Protein AF-W9TDQ8-F1 (afdb_monomer_lite)

Radius of gyration: 29.58 Å; chains: 1; bounding box: 100×91×53 Å

pLDDT: mean 76.94, std 26.66, range [22.34, 98.94]

Structure (mmCIF, N/CA/C/O backbone):
data_AF-W9TDQ8-F1
#
_entry.id   AF-W9TDQ8-F1
#
loop_
_atom_site.group_PDB
_atom_site.id
_atom_site.type_symbol
_atom_site.label_atom_id
_atom_site.label_alt_id
_atom_site.label_comp_id
_atom_site.label_asym_id
_atom_site.label_entity_id
_atom_site.label_seq_id
_atom_site.pdbx_PDB_ins_code
_atom_site.Cartn_x
_atom_site.Cartn_y
_atom_site.Cartn_z
_atom_site.occupancy
_atom_site.B_iso_or_equiv
_atom_site.auth_seq_id
_atom_site.auth_comp_id
_atom_site.auth_asym_id
_atom_site.auth_atom_id
_atom_site.pdbx_PDB_model_num
ATOM 1 N N . MET A 1 1 ? 25.541 46.895 -25.128 1.00 49.06 1 MET A N 1
ATOM 2 C CA . MET A 1 1 ? 25.215 45.976 -26.252 1.00 49.06 1 MET A CA 1
ATOM 3 C C . MET A 1 1 ? 25.551 44.503 -25.982 1.00 49.06 1 MET A C 1
ATOM 5 O O . MET A 1 1 ? 24.965 43.656 -26.649 1.00 49.06 1 MET A O 1
ATOM 9 N N . HIS A 1 2 ? 26.456 44.158 -25.053 1.00 48.97 2 HIS A N 1
ATOM 10 C CA . HIS A 1 2 ? 26.730 42.754 -24.699 1.00 48.97 2 HIS A CA 1
ATOM 11 C C . HIS A 1 2 ? 25.674 42.136 -23.761 1.00 48.97 2 HIS A C 1
ATOM 13 O O . HIS A 1 2 ? 25.281 40.995 -23.989 1.00 48.97 2 HIS A O 1
ATOM 19 N N . ASP A 1 3 ? 25.098 42.905 -22.831 1.00 52.75 3 ASP A N 1
ATOM 20 C CA . ASP A 1 3 ? 24.101 42.377 -21.879 1.00 52.75 3 ASP A CA 1
ATOM 21 C C . ASP A 1 3 ? 22.762 42.001 -22.525 1.00 52.75 3 ASP A C 1
ATOM 23 O O . ASP A 1 3 ? 22.173 40.970 -22.209 1.00 52.75 3 ASP A O 1
ATOM 27 N N . SER A 1 4 ? 22.304 42.772 -23.514 1.00 48.84 4 SER A N 1
ATOM 28 C CA . SER A 1 4 ? 21.054 42.482 -24.231 1.00 48.84 4 SER A CA 1
ATOM 29 C C . SER A 1 4 ? 21.146 41.201 -25.069 1.00 48.84 4 SER A C 1
ATOM 31 O O . SER A 1 4 ? 20.155 40.493 -25.213 1.00 48.84 4 SER A O 1
ATOM 33 N N . ARG A 1 5 ? 22.338 40.871 -25.591 1.00 51.88 5 ARG A N 1
ATOM 34 C CA . ARG A 1 5 ? 22.578 39.631 -26.347 1.00 51.88 5 ARG A CA 1
ATOM 35 C C . ARG A 1 5 ? 22.613 38.409 -25.429 1.00 51.88 5 ARG A C 1
ATOM 37 O O . ARG A 1 5 ? 22.087 37.370 -25.809 1.00 51.88 5 ARG A O 1
ATOM 44 N N . LEU A 1 6 ? 23.162 38.544 -24.220 1.00 47.50 6 LEU A N 1
ATOM 45 C CA . LEU A 1 6 ? 23.184 37.470 -23.226 1.00 47.50 6 LEU A CA 1
ATOM 46 C C . LEU A 1 6 ? 21.774 37.147 -22.703 1.00 47.50 6 LEU A C 1
ATOM 48 O O . LEU A 1 6 ? 21.410 35.979 -22.620 1.00 47.50 6 LEU A O 1
ATOM 52 N N . VAL A 1 7 ? 20.949 38.164 -22.434 1.00 54.81 7 VAL A N 1
ATOM 53 C CA . VAL A 1 7 ? 19.549 37.978 -22.003 1.00 54.81 7 VAL A CA 1
ATOM 54 C C . VAL A 1 7 ? 18.698 37.327 -23.100 1.00 54.81 7 VAL A C 1
ATOM 56 O O . VAL A 1 7 ? 17.913 36.428 -22.809 1.00 54.81 7 VAL A O 1
ATOM 59 N N . LEU A 1 8 ? 18.889 37.713 -24.367 1.00 53.25 8 LEU A N 1
ATOM 60 C CA . LEU A 1 8 ? 18.219 37.079 -25.510 1.00 53.25 8 LEU A CA 1
ATOM 61 C C . LEU A 1 8 ? 18.666 35.626 -25.727 1.00 53.25 8 LEU A C 1
ATOM 63 O O . LEU A 1 8 ? 17.829 34.781 -26.029 1.00 53.25 8 LEU A O 1
ATOM 67 N N . LEU A 1 9 ? 19.950 35.312 -25.526 1.00 53.03 9 LEU A N 1
ATOM 68 C CA . LEU A 1 9 ? 20.468 33.942 -25.630 1.00 53.03 9 LEU A CA 1
ATOM 69 C C . LEU A 1 9 ? 19.978 33.045 -24.485 1.00 53.03 9 LEU A C 1
ATOM 71 O O . LEU A 1 9 ? 19.608 31.901 -24.732 1.00 53.03 9 LEU A O 1
ATOM 75 N N . ILE A 1 10 ? 19.901 33.563 -23.254 1.00 54.31 10 ILE A N 1
ATOM 76 C CA . ILE A 1 10 ? 19.324 32.838 -22.110 1.00 54.31 10 ILE A CA 1
ATOM 77 C C . ILE A 1 10 ? 17.812 32.650 -22.303 1.00 54.31 10 ILE A C 1
ATOM 79 O O . ILE A 1 10 ? 17.299 31.558 -22.071 1.00 54.31 10 ILE A O 1
ATOM 83 N N . GLY A 1 11 ? 17.098 33.672 -22.784 1.00 50.44 11 GLY A N 1
ATOM 84 C CA . GLY A 1 11 ? 15.669 33.586 -23.094 1.00 50.44 11 GLY A CA 1
ATOM 85 C C . GLY A 1 11 ? 15.360 32.580 -24.207 1.00 50.44 11 GLY A C 1
ATOM 86 O O . GLY A 1 11 ? 14.445 31.773 -24.063 1.00 50.44 11 GLY A O 1
ATOM 87 N N . ALA A 1 12 ? 16.159 32.563 -25.277 1.00 54.53 12 ALA A N 1
ATOM 88 C CA . ALA A 1 12 ? 16.037 31.589 -26.361 1.00 54.53 12 ALA A CA 1
ATOM 89 C C . ALA A 1 12 ? 16.397 30.163 -25.908 1.00 54.53 12 ALA A C 1
ATOM 91 O O . ALA A 1 12 ? 15.708 29.219 -26.286 1.00 54.53 12 ALA A O 1
ATOM 92 N N . ALA A 1 13 ? 17.413 29.998 -25.052 1.00 51.69 13 ALA A N 1
ATOM 93 C CA . ALA A 1 13 ? 17.758 28.704 -24.463 1.00 51.69 13 ALA A CA 1
ATOM 94 C C . ALA A 1 13 ? 16.650 28.180 -23.530 1.00 51.69 13 ALA A C 1
ATOM 96 O O . ALA A 1 13 ? 16.313 27.002 -23.589 1.00 51.69 13 ALA A O 1
ATOM 97 N N . LEU A 1 14 ? 16.027 29.044 -22.721 1.00 51.97 14 LEU A N 1
ATOM 98 C CA . LEU A 1 14 ? 14.899 28.679 -21.854 1.00 51.97 14 LEU A CA 1
ATOM 99 C C . LEU A 1 14 ? 13.620 28.354 -22.648 1.00 51.97 14 LEU A C 1
ATOM 101 O O . LEU A 1 14 ? 12.902 27.425 -22.282 1.00 51.97 14 LEU A O 1
ATOM 105 N N . LEU A 1 15 ? 13.353 29.058 -23.754 1.00 50.31 15 LEU A N 1
ATOM 106 C CA . LEU A 1 15 ? 12.242 28.752 -24.669 1.00 50.31 15 LEU A CA 1
ATOM 107 C C . LEU A 1 15 ? 12.471 27.444 -25.444 1.00 50.31 15 LEU A C 1
ATOM 109 O O . LEU A 1 15 ? 11.539 26.656 -25.590 1.00 50.31 15 LEU A O 1
ATOM 113 N N . ALA A 1 16 ? 13.706 27.166 -25.874 1.00 48.25 16 ALA A N 1
ATOM 114 C CA . ALA A 1 16 ? 14.069 25.897 -26.508 1.00 48.25 16 ALA A CA 1
ATOM 115 C C . ALA A 1 16 ? 13.989 24.709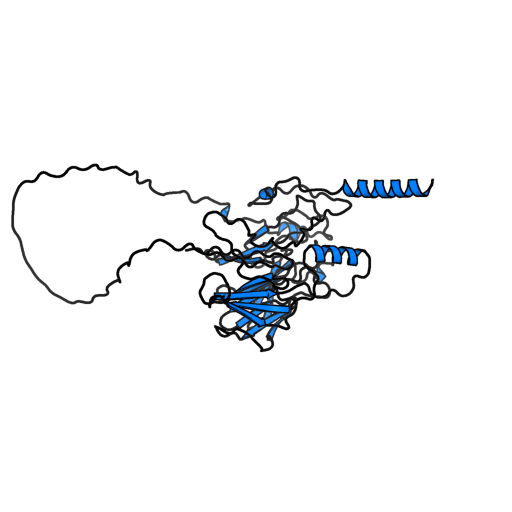 -25.530 1.00 48.25 16 ALA A C 1
ATOM 117 O O . ALA A 1 16 ? 13.603 23.613 -25.924 1.00 48.25 16 ALA A O 1
ATOM 118 N N . LEU A 1 17 ? 14.278 24.926 -24.241 1.00 49.31 17 LEU A N 1
ATOM 119 C CA . LEU A 1 17 ? 14.101 23.918 -23.188 1.00 49.31 17 LEU A CA 1
ATOM 120 C C . LEU A 1 17 ? 12.620 23.609 -22.901 1.00 49.31 17 LEU A C 1
ATOM 122 O O . LEU A 1 17 ? 12.302 22.479 -22.538 1.00 49.31 17 LEU A O 1
ATOM 126 N N . GLY A 1 18 ? 11.714 24.575 -23.092 1.00 48.81 18 GLY A N 1
ATOM 127 C CA . GLY A 1 18 ? 10.267 24.369 -22.956 1.00 48.81 18 GLY A CA 1
ATOM 128 C C . GLY A 1 18 ? 9.623 23.617 -24.130 1.00 48.81 18 GLY A C 1
ATOM 129 O O . GLY A 1 18 ? 8.608 22.957 -23.938 1.00 48.81 18 GLY A O 1
ATOM 130 N N . GLY A 1 19 ? 10.216 23.684 -25.328 1.00 46.12 19 GLY A N 1
ATOM 131 C CA . GLY A 1 19 ? 9.711 23.023 -26.542 1.00 46.12 19 GLY A CA 1
ATOM 132 C C . GLY A 1 19 ? 10.095 21.545 -26.699 1.00 46.12 19 GLY A C 1
ATOM 133 O O . GLY A 1 19 ? 9.640 20.904 -27.640 1.00 46.12 19 GLY A O 1
ATOM 134 N N . CYS A 1 20 ? 10.918 21.003 -25.797 1.00 54.66 20 CYS A N 1
ATOM 135 C CA . CYS A 1 20 ? 11.445 19.634 -25.872 1.00 54.66 20 CYS A CA 1
ATOM 136 C C . CYS A 1 20 ? 10.830 18.669 -24.841 1.00 54.66 20 CYS A C 1
ATOM 138 O O . CYS A 1 20 ? 11.356 17.571 -24.657 1.00 54.66 20 CYS A O 1
ATOM 140 N N . SER A 1 21 ? 9.756 19.053 -24.139 1.00 63.72 21 SER A N 1
ATOM 141 C CA . SER A 1 21 ? 9.062 18.127 -23.237 1.00 63.72 21 SER A CA 1
ATOM 142 C C . SER A 1 21 ? 8.156 17.195 -24.038 1.00 63.72 21 SER A C 1
ATOM 144 O O . SER A 1 21 ? 7.184 17.643 -24.645 1.00 63.72 21 SER A O 1
ATOM 146 N N . GLU A 1 22 ? 8.466 15.902 -24.019 1.00 76.25 22 GLU A N 1
ATOM 147 C CA . GLU A 1 22 ? 7.590 14.854 -24.543 1.00 76.25 22 GLU A CA 1
ATOM 148 C C . GLU A 1 22 ? 6.259 14.865 -23.783 1.00 76.25 22 GLU A C 1
ATOM 150 O O . GLU A 1 22 ? 6.251 15.034 -22.563 1.00 76.25 22 GLU A O 1
ATOM 155 N N . THR A 1 23 ? 5.147 14.676 -24.489 1.00 81.56 23 THR A N 1
ATOM 156 C CA . THR A 1 23 ? 3.809 14.521 -23.906 1.00 81.56 23 THR A CA 1
ATOM 157 C C . THR A 1 23 ? 3.182 13.218 -24.371 1.00 81.56 23 THR A C 1
ATOM 159 O O . THR A 1 23 ? 3.438 12.796 -25.496 1.00 81.56 23 THR A O 1
ATOM 162 N N . ALA A 1 24 ? 2.314 12.634 -23.542 1.00 84.94 24 ALA A N 1
ATOM 163 C CA . ALA A 1 24 ? 1.554 11.442 -23.905 1.00 84.94 24 ALA A CA 1
ATOM 164 C C . ALA A 1 24 ? 0.747 11.686 -25.188 1.00 84.94 24 ALA A C 1
ATOM 166 O O . ALA A 1 24 ? 0.069 12.710 -25.322 1.00 84.94 24 ALA A O 1
ATOM 167 N N . THR A 1 25 ? 0.852 10.755 -26.128 1.00 88.81 25 THR A N 1
ATOM 168 C CA . THR A 1 25 ? 0.165 10.787 -27.424 1.00 88.81 25 THR A CA 1
ATOM 169 C C . THR A 1 25 ? -0.993 9.800 -27.478 1.00 88.81 25 THR A C 1
ATOM 171 O O . THR A 1 25 ? -1.924 9.990 -28.265 1.00 88.81 25 THR A O 1
ATOM 174 N N . LEU A 1 26 ? -0.969 8.770 -26.628 1.00 88.25 26 LEU A N 1
ATOM 175 C CA . LEU A 1 26 ? -2.046 7.803 -26.515 1.00 88.25 26 LEU A CA 1
ATOM 176 C C . LEU A 1 26 ? -3.118 8.300 -25.533 1.00 88.25 26 LEU A C 1
ATOM 178 O O . LEU A 1 26 ? -2.804 8.910 -24.508 1.00 88.25 26 LEU A O 1
ATOM 182 N N . PRO A 1 27 ? -4.405 8.018 -25.802 1.00 90.00 27 PRO A N 1
ATOM 183 C CA . PRO A 1 27 ? -5.449 8.248 -24.815 1.00 90.00 27 PRO A CA 1
ATOM 184 C C . PRO A 1 27 ? -5.239 7.312 -23.617 1.00 90.00 27 PRO A C 1
ATOM 186 O O . PRO A 1 27 ? -4.797 6.172 -23.792 1.00 90.00 27 PRO A O 1
ATOM 189 N N . VAL A 1 28 ? -5.574 7.778 -22.409 1.00 85.19 28 VAL A N 1
ATOM 190 C CA . VAL A 1 28 ? -5.342 7.067 -21.134 1.00 85.19 28 VAL A CA 1
ATOM 191 C C . VAL A 1 28 ? -5.951 5.662 -21.146 1.00 85.19 28 VAL A C 1
ATOM 193 O O . VAL A 1 28 ? -5.376 4.719 -20.607 1.00 85.19 28 VAL A O 1
ATOM 196 N N . GLU A 1 29 ? -7.088 5.508 -21.818 1.00 89.12 29 GLU A N 1
ATOM 197 C CA . GLU A 1 29 ? -7.820 4.255 -21.969 1.00 89.12 29 GLU A CA 1
ATOM 198 C C . GLU A 1 29 ? -7.012 3.180 -22.705 1.00 89.12 29 GLU A C 1
ATOM 200 O O . GLU A 1 29 ? -7.264 1.990 -22.519 1.00 89.12 29 GLU A O 1
ATOM 205 N N . SER A 1 30 ? -6.011 3.578 -23.497 1.00 88.31 30 SER A N 1
ATOM 206 C CA . SER A 1 30 ? -5.083 2.648 -24.152 1.00 88.31 30 SER A CA 1
ATOM 207 C C . SER A 1 30 ? -4.247 1.879 -23.136 1.00 88.31 30 SER A C 1
ATOM 209 O O . SER A 1 30 ? -3.883 0.741 -23.393 1.00 88.31 30 SER A O 1
ATOM 211 N N . GLY A 1 31 ? -3.977 2.452 -21.960 1.00 86.06 31 GLY A N 1
ATOM 212 C CA . GLY A 1 31 ? -3.261 1.764 -20.884 1.00 86.06 31 GLY A CA 1
ATOM 213 C C . GLY A 1 31 ? -4.083 0.671 -20.190 1.00 86.06 31 GLY A C 1
ATOM 214 O O . GLY A 1 31 ? -3.568 0.011 -19.290 1.00 86.06 31 GLY A O 1
ATOM 215 N N . TYR A 1 32 ? -5.354 0.480 -20.560 1.00 87.25 32 TYR A N 1
ATOM 216 C CA . TYR A 1 32 ? -6.262 -0.456 -19.899 1.00 87.25 32 TYR A CA 1
ATOM 217 C C . TYR A 1 32 ? -6.413 -1.781 -20.651 1.00 87.25 32 TYR A C 1
ATOM 219 O O . TYR A 1 32 ? -6.217 -1.895 -21.859 1.00 87.25 32 TYR A O 1
ATOM 227 N N . GLY A 1 33 ? -6.863 -2.798 -19.915 1.00 86.62 33 GLY A N 1
ATOM 228 C CA . GLY A 1 33 ? -7.183 -4.113 -20.461 1.00 86.62 33 GLY A CA 1
ATOM 229 C C . GLY A 1 33 ? -6.050 -5.133 -20.315 1.00 86.62 33 GLY A C 1
ATOM 230 O O . GLY A 1 33 ? -5.032 -4.866 -19.682 1.00 86.62 33 GLY A O 1
ATOM 231 N N . PRO A 1 34 ? -6.247 -6.354 -20.841 1.00 82.50 34 PRO A N 1
ATOM 232 C CA . PRO A 1 34 ? -5.307 -7.458 -20.643 1.00 82.50 34 PRO A CA 1
ATOM 233 C C . PRO A 1 34 ? -4.001 -7.298 -21.434 1.00 82.50 34 PRO A C 1
ATOM 235 O O . PRO A 1 34 ? -2.980 -7.830 -21.012 1.00 82.50 34 PRO A O 1
ATOM 238 N N . ASN A 1 35 ? -4.038 -6.587 -22.565 1.00 85.81 35 ASN A N 1
ATOM 239 C CA . ASN A 1 35 ? -2.906 -6.404 -23.474 1.00 85.81 35 ASN A CA 1
ATOM 240 C C . ASN A 1 35 ? -2.867 -4.947 -23.973 1.00 85.81 35 ASN A C 1
ATOM 242 O O . ASN A 1 35 ? -3.215 -4.703 -25.131 1.00 85.81 35 ASN A O 1
ATOM 246 N N . PRO A 1 36 ? -2.526 -3.970 -23.114 1.00 90.31 36 PRO A N 1
ATOM 247 C CA . PRO A 1 36 ? -2.334 -2.601 -23.574 1.00 90.31 36 PRO A CA 1
ATOM 248 C C . PRO A 1 36 ? -1.138 -2.541 -24.546 1.00 90.31 36 PRO A C 1
ATOM 250 O O . PRO A 1 36 ? -0.201 -3.335 -24.401 1.00 90.31 36 PRO A O 1
ATOM 253 N N . PRO A 1 37 ? -1.142 -1.637 -25.543 1.00 90.31 37 PRO A N 1
ATOM 254 C CA . PRO A 1 37 ? 0.022 -1.395 -26.380 1.00 90.31 37 PRO A CA 1
ATOM 255 C C . PRO A 1 37 ? 1.203 -0.939 -25.519 1.00 90.31 37 PRO A C 1
ATOM 257 O O . PRO A 1 37 ? 1.046 -0.162 -24.579 1.00 90.31 37 PRO A O 1
ATOM 260 N N . LEU A 1 38 ? 2.390 -1.426 -25.866 1.00 92.31 38 LEU A N 1
ATOM 261 C CA . LEU A 1 38 ? 3.648 -1.074 -25.218 1.00 92.31 38 LEU A CA 1
ATOM 262 C C . LEU A 1 38 ? 4.551 -0.458 -26.289 1.00 92.31 38 LEU A C 1
ATOM 264 O O . LEU A 1 38 ? 5.242 -1.205 -26.984 1.00 92.31 38 LEU A O 1
ATOM 268 N N . PRO A 1 39 ? 4.475 0.866 -26.515 1.00 93.00 39 PRO A N 1
ATOM 269 C CA . PRO A 1 39 ? 5.356 1.523 -27.473 1.00 93.00 39 PRO A CA 1
ATOM 270 C C . PRO A 1 39 ? 6.819 1.398 -27.029 1.00 93.00 39 PRO A C 1
ATOM 272 O O . PRO A 1 39 ? 7.104 1.110 -25.868 1.00 93.00 39 PRO A O 1
ATOM 275 N N . GLU A 1 40 ? 7.753 1.609 -27.954 1.00 90.75 40 GLU A N 1
ATOM 276 C CA . GLU A 1 40 ? 9.181 1.571 -27.632 1.00 90.75 40 GLU A CA 1
ATOM 277 C C . GLU A 1 40 ? 9.564 2.677 -26.633 1.00 90.75 40 GLU A C 1
ATOM 279 O O . GLU A 1 40 ? 9.034 3.790 -26.726 1.00 90.75 40 GLU A O 1
ATOM 284 N N . PRO A 1 41 ? 10.509 2.421 -25.707 1.00 90.75 41 PRO A N 1
ATOM 285 C CA . PRO A 1 41 ? 10.960 3.429 -24.761 1.00 90.75 41 PRO A CA 1
ATOM 286 C C . PRO A 1 41 ? 11.490 4.684 -25.456 1.00 90.75 41 PRO A C 1
ATOM 288 O O . PRO A 1 41 ? 12.420 4.616 -26.265 1.00 90.75 41 PRO A O 1
ATOM 291 N N . HIS A 1 42 ? 10.973 5.846 -25.067 1.00 85.69 42 HIS A N 1
ATOM 292 C CA . HIS A 1 42 ? 11.452 7.130 -25.564 1.00 85.69 42 HIS A CA 1
ATOM 293 C C . HIS A 1 42 ? 12.303 7.823 -24.495 1.00 85.69 42 HIS A C 1
ATOM 295 O O . HIS A 1 42 ? 11.859 8.078 -23.377 1.00 85.69 42 HIS A O 1
ATOM 301 N N . LYS A 1 43 ? 13.575 8.087 -24.817 1.00 77.19 43 LYS A N 1
ATOM 302 C CA . LYS A 1 43 ? 14.511 8.752 -23.903 1.00 77.19 43 LYS A CA 1
ATOM 303 C C . LYS A 1 43 ? 14.579 10.235 -24.222 1.00 77.19 43 LYS A C 1
ATOM 305 O O . LYS A 1 43 ? 15.074 10.617 -25.280 1.00 77.19 43 LYS A O 1
ATOM 310 N N . THR A 1 44 ? 14.183 11.066 -23.271 1.00 74.69 44 THR A N 1
ATOM 311 C CA . THR A 1 44 ? 14.391 12.512 -23.337 1.00 74.69 44 THR A CA 1
ATOM 312 C C . THR A 1 44 ? 15.639 12.918 -22.550 1.00 74.69 44 THR A C 1
ATOM 314 O O . THR A 1 44 ? 16.020 12.276 -21.572 1.00 74.69 44 THR A O 1
ATOM 317 N N . LEU A 1 45 ? 16.301 14.004 -22.971 1.00 69.62 45 LEU A N 1
ATOM 318 C CA . LEU A 1 45 ? 17.443 14.577 -22.236 1.00 69.62 45 LEU A CA 1
ATOM 319 C C . LEU A 1 45 ? 17.026 15.149 -20.875 1.00 69.62 45 LEU A C 1
ATOM 321 O O . LEU A 1 45 ? 17.816 15.159 -19.933 1.00 69.62 45 LEU A O 1
ATOM 325 N N . LEU A 1 46 ? 15.787 15.633 -20.786 1.00 69.88 46 LEU A N 1
ATOM 326 C CA . LEU A 1 46 ? 15.156 16.085 -19.555 1.00 69.88 46 LEU A CA 1
ATOM 327 C C . LEU A 1 46 ? 13.870 15.285 -19.350 1.00 69.88 46 LEU A C 1
ATOM 329 O O . LEU A 1 46 ? 13.041 15.259 -20.265 1.00 69.88 46 LEU A O 1
ATOM 333 N N . PRO A 1 47 ? 13.681 14.637 -18.190 1.00 69.62 47 PRO A N 1
ATOM 334 C CA . PRO A 1 47 ? 12.468 13.880 -17.937 1.00 69.62 47 PRO A CA 1
ATOM 335 C C . PRO A 1 47 ? 11.265 14.822 -17.898 1.00 69.62 47 PRO A C 1
ATOM 337 O O . PRO A 1 47 ? 11.288 15.863 -17.232 1.00 69.62 47 PRO A O 1
ATOM 340 N N . THR A 1 48 ? 10.197 14.439 -18.592 1.00 72.38 48 THR A N 1
ATOM 341 C CA . THR A 1 48 ? 8.902 15.096 -18.445 1.00 72.38 48 THR A CA 1
ATOM 342 C C . THR A 1 48 ? 8.325 14.716 -17.086 1.00 72.38 48 THR A C 1
ATOM 344 O O . THR A 1 48 ? 8.097 13.544 -16.803 1.00 72.38 48 THR A O 1
ATOM 347 N N . VAL A 1 49 ? 8.062 15.711 -16.237 1.00 70.50 49 VAL A N 1
ATOM 348 C CA . VAL A 1 49 ? 7.405 15.498 -14.943 1.00 70.50 49 VAL A CA 1
ATOM 349 C C . VAL A 1 49 ? 6.082 16.250 -14.940 1.00 70.50 49 VAL A C 1
ATOM 351 O O . VAL A 1 49 ? 6.056 17.479 -14.867 1.00 70.50 49 VAL A O 1
ATOM 354 N N . ASN A 1 50 ? 4.973 15.514 -14.991 1.00 72.06 50 ASN A N 1
ATOM 355 C CA . ASN A 1 50 ? 3.642 16.098 -14.868 1.00 72.06 50 ASN A CA 1
ATOM 356 C C . ASN A 1 50 ? 3.140 15.976 -13.424 1.00 72.06 50 ASN A C 1
ATOM 358 O O . ASN A 1 50 ? 2.652 14.931 -12.999 1.00 72.06 50 ASN A O 1
ATOM 362 N N . ILE A 1 51 ? 3.279 17.055 -12.654 1.00 67.62 51 ILE A N 1
ATOM 363 C CA . ILE A 1 51 ? 2.830 17.094 -11.258 1.00 67.62 51 ILE A CA 1
ATOM 364 C C . ILE A 1 51 ? 1.422 17.668 -11.226 1.00 67.62 51 ILE A C 1
ATOM 366 O O . ILE A 1 51 ? 1.236 18.882 -11.379 1.00 67.62 51 ILE A O 1
ATOM 370 N N . ALA A 1 52 ? 0.445 16.808 -10.950 1.00 69.94 52 ALA A N 1
ATOM 371 C CA . ALA A 1 52 ? -0.901 17.253 -10.631 1.00 69.94 52 ALA A CA 1
ATOM 372 C C . ALA A 1 52 ? -0.849 18.129 -9.362 1.00 69.94 52 ALA A C 1
ATOM 374 O O . ALA A 1 52 ? -0.426 17.648 -8.306 1.00 69.94 52 ALA A O 1
ATOM 375 N N . PRO A 1 53 ? -1.227 19.418 -9.434 1.00 70.25 53 PRO A N 1
ATOM 376 C CA . PRO A 1 53 ? -1.258 20.260 -8.251 1.00 70.25 53 PRO A CA 1
ATOM 377 C C . PRO A 1 53 ? -2.290 19.708 -7.265 1.00 70.25 53 PRO A C 1
ATOM 379 O O . PRO A 1 53 ? -3.429 19.418 -7.634 1.00 70.25 53 PRO A O 1
ATOM 382 N N . ALA A 1 54 ? -1.893 19.578 -6.001 1.00 69.12 54 ALA A N 1
ATOM 383 C CA . ALA A 1 54 ? -2.778 19.165 -4.922 1.00 69.12 54 ALA A CA 1
ATOM 384 C C . ALA A 1 54 ? -3.681 20.328 -4.488 1.00 69.12 54 ALA A C 1
ATOM 386 O O . ALA A 1 54 ? -3.545 20.879 -3.395 1.00 69.12 54 ALA A O 1
ATOM 387 N N . THR A 1 55 ? -4.589 20.720 -5.377 1.00 70.56 55 THR A N 1
ATOM 388 C CA . THR A 1 55 ? -5.618 21.721 -5.105 1.00 70.56 55 THR A CA 1
ATOM 389 C C . THR A 1 55 ? -6.839 21.021 -4.516 1.00 70.56 55 THR A C 1
ATOM 391 O O . THR A 1 55 ? -7.329 20.038 -5.079 1.00 70.56 55 THR A O 1
ATOM 394 N N . GLY A 1 56 ? -7.311 21.507 -3.366 1.00 70.69 56 GLY A N 1
ATOM 395 C CA . GLY A 1 56 ? -8.578 21.067 -2.789 1.00 70.69 56 GLY A CA 1
ATOM 396 C C . GLY A 1 56 ? -9.748 21.351 -3.733 1.00 70.69 56 GLY A C 1
ATOM 397 O O . GLY A 1 56 ? -9.647 22.156 -4.661 1.00 70.69 56 GLY A O 1
ATOM 398 N N . TRP A 1 57 ? -10.865 20.671 -3.505 1.00 74.12 57 TRP A N 1
ATOM 399 C CA . TRP A 1 57 ? -12.099 20.954 -4.229 1.00 74.12 57 TRP A CA 1
ATOM 400 C C . TRP A 1 57 ? -12.660 22.304 -3.757 1.00 74.12 57 TRP A C 1
ATOM 402 O O . TRP A 1 57 ? -12.561 22.592 -2.563 1.00 74.12 57 TRP A O 1
ATOM 412 N N . PRO A 1 58 ? -13.249 23.124 -4.645 1.00 82.19 58 PRO A N 1
ATOM 413 C CA . PRO A 1 58 ? -14.040 24.274 -4.218 1.00 82.19 58 PRO A CA 1
ATOM 414 C C . PRO A 1 58 ? -15.149 23.861 -3.242 1.00 82.19 58 PRO A C 1
ATOM 416 O O . PRO A 1 58 ? -15.611 22.717 -3.271 1.00 82.19 58 PRO A O 1
ATOM 419 N N . ASP A 1 59 ? -15.621 24.793 -2.416 1.00 79.19 59 ASP A N 1
ATOM 420 C CA . ASP A 1 59 ? -16.714 24.506 -1.487 1.00 79.19 59 ASP A CA 1
ATOM 421 C C . ASP A 1 59 ? -17.960 24.005 -2.228 1.00 79.19 59 ASP A C 1
ATOM 423 O O . ASP A 1 59 ? -18.395 24.565 -3.234 1.00 79.19 59 ASP A O 1
ATOM 427 N N . GLY A 1 60 ? -18.512 22.891 -1.744 1.00 78.19 60 GLY A N 1
ATOM 428 C CA . GLY A 1 60 ? -19.656 22.213 -2.359 1.00 78.19 60 GLY A CA 1
ATOM 429 C C . GLY A 1 60 ? -19.332 21.408 -3.625 1.00 78.19 60 GLY A C 1
ATOM 430 O O . GLY A 1 60 ? -20.187 20.652 -4.088 1.00 78.19 60 GLY A O 1
ATOM 431 N N . ALA A 1 61 ? -18.115 21.502 -4.171 1.00 84.50 61 ALA A N 1
ATOM 432 C CA . ALA A 1 61 ? -17.714 20.674 -5.299 1.00 84.50 61 ALA A CA 1
ATOM 433 C C . ALA A 1 61 ? -17.491 19.223 -4.857 1.00 84.50 61 ALA A C 1
ATOM 435 O O . ALA A 1 61 ? -16.925 18.938 -3.799 1.00 84.50 61 ALA A O 1
ATOM 436 N N . LYS A 1 62 ? -17.924 18.291 -5.707 1.00 85.88 62 LYS A N 1
ATOM 437 C CA . LYS A 1 62 ? -17.757 16.856 -5.493 1.00 85.88 62 LYS A CA 1
ATOM 438 C C . LYS A 1 62 ? -17.477 16.124 -6.801 1.00 85.88 62 LYS A C 1
ATOM 440 O O . LYS A 1 62 ? -17.867 16.611 -7.865 1.00 85.88 62 LYS A O 1
ATOM 445 N N . PRO A 1 63 ? -16.829 14.950 -6.738 1.00 87.38 63 PRO A N 1
ATOM 446 C CA . PRO A 1 63 ? -16.716 14.059 -7.880 1.00 87.38 63 PRO A CA 1
ATOM 447 C C . PRO A 1 63 ? -18.055 13.756 -8.543 1.00 87.38 63 PRO A C 1
ATOM 449 O O . PRO A 1 63 ? -19.066 13.558 -7.864 1.00 87.38 63 PRO A O 1
ATOM 452 N N . GLN A 1 64 ? -18.037 13.623 -9.868 1.00 89.81 64 GLN A N 1
ATOM 453 C CA . GLN A 1 64 ? -19.165 13.051 -10.585 1.00 89.81 64 GLN A CA 1
ATOM 454 C C . GLN A 1 64 ? -19.245 11.552 -10.283 1.00 89.81 64 GLN A C 1
ATOM 456 O O . GLN A 1 64 ? -18.310 10.797 -10.549 1.00 89.81 64 GLN A O 1
ATOM 461 N N . ALA A 1 65 ? -20.364 11.130 -9.704 1.00 91.94 65 ALA A N 1
ATOM 462 C CA . ALA A 1 65 ? -20.638 9.727 -9.441 1.00 91.94 65 ALA A CA 1
ATOM 463 C C . ALA A 1 65 ? -21.108 9.017 -10.721 1.00 91.94 65 ALA A C 1
ATOM 465 O O . ALA A 1 65 ? -21.762 9.623 -11.573 1.00 91.94 65 ALA A O 1
ATOM 466 N N . ALA A 1 66 ? -20.827 7.717 -10.832 1.00 93.62 66 ALA A N 1
ATOM 467 C CA . ALA A 1 66 ? -21.463 6.882 -11.847 1.00 93.62 66 ALA A CA 1
ATOM 468 C C . ALA A 1 66 ? -22.984 6.799 -11.610 1.00 93.62 66 ALA A C 1
ATOM 470 O O . ALA A 1 66 ? -23.469 7.015 -10.495 1.00 93.62 66 ALA A O 1
ATOM 471 N N . ALA A 1 67 ? -23.744 6.463 -12.654 1.00 94.38 67 ALA A N 1
ATOM 472 C CA . ALA A 1 67 ? -25.198 6.355 -12.566 1.00 94.38 67 ALA A CA 1
ATOM 473 C C . ALA A 1 67 ? -25.632 5.403 -11.432 1.00 94.38 67 ALA A C 1
ATOM 475 O O . ALA A 1 67 ? -25.132 4.286 -11.313 1.00 94.38 67 ALA A O 1
ATOM 476 N N . GLY A 1 68 ? -26.573 5.856 -10.599 1.00 94.56 68 GLY A N 1
ATOM 477 C CA . GLY A 1 68 ? -27.065 5.101 -9.440 1.00 94.56 68 GLY A CA 1
ATOM 478 C C . GLY A 1 68 ? -26.200 5.205 -8.178 1.00 94.56 68 GLY A C 1
ATOM 479 O O . GLY A 1 68 ? -26.579 4.637 -7.155 1.00 94.56 68 GLY A O 1
ATOM 480 N N . LEU A 1 69 ? -25.083 5.940 -8.221 1.00 93.81 69 LEU A N 1
ATOM 481 C CA . LEU A 1 69 ? -24.239 6.226 -7.062 1.00 93.81 69 LEU A CA 1
ATOM 482 C C . LEU A 1 69 ? -24.350 7.696 -6.642 1.00 93.81 69 LEU A C 1
ATOM 484 O O . LEU A 1 69 ? -24.670 8.581 -7.435 1.00 93.81 69 LEU A O 1
ATOM 488 N N . ARG A 1 70 ? -24.038 7.951 -5.371 1.00 88.56 70 ARG A N 1
ATOM 489 C CA . ARG A 1 70 ? -23.835 9.286 -4.801 1.00 88.56 70 ARG A CA 1
ATOM 490 C C . ARG A 1 70 ? -22.433 9.331 -4.209 1.00 88.56 70 ARG A C 1
ATOM 492 O O . ARG A 1 70 ? -21.990 8.332 -3.656 1.00 88.56 70 ARG A O 1
ATOM 499 N N . VAL A 1 71 ? -21.771 10.478 -4.318 1.00 89.88 71 VAL A N 1
ATOM 500 C CA . VAL A 1 71 ? -20.522 10.774 -3.612 1.00 89.88 71 VAL A CA 1
ATOM 501 C C . VAL A 1 71 ? -20.808 11.904 -2.635 1.00 89.88 71 VAL A C 1
ATOM 503 O O . VAL A 1 71 ? -21.393 12.910 -3.028 1.00 89.88 71 VAL A O 1
ATOM 506 N N . GLU A 1 72 ? -20.407 11.730 -1.383 1.00 87.19 72 GLU A N 1
ATOM 507 C CA . GLU A 1 72 ? -20.405 12.772 -0.354 1.00 87.19 72 GLU A CA 1
ATOM 508 C C . GLU A 1 72 ? -19.071 12.723 0.391 1.00 87.19 72 GLU A C 1
ATOM 510 O O . GLU A 1 72 ? -18.449 11.659 0.484 1.00 87.19 72 GLU A O 1
ATOM 515 N N . ALA A 1 73 ? -18.632 13.879 0.889 1.00 89.00 73 ALA A N 1
ATOM 516 C CA . ALA A 1 73 ? -17.444 13.974 1.725 1.00 89.00 73 ALA A CA 1
ATOM 517 C C . ALA A 1 73 ? -17.764 13.435 3.123 1.00 89.00 73 ALA A C 1
ATOM 519 O O . ALA A 1 73 ? -18.524 14.061 3.851 1.00 89.00 73 ALA A O 1
ATOM 520 N N . PHE A 1 74 ? -17.164 12.303 3.490 1.00 92.00 74 PHE A N 1
ATOM 521 C CA . PHE A 1 74 ? -17.346 11.686 4.805 1.00 92.00 74 PHE A CA 1
ATOM 522 C C . PHE A 1 74 ? -16.609 12.459 5.902 1.00 92.00 74 PHE A C 1
ATOM 524 O O . PHE A 1 74 ? -17.148 12.740 6.957 1.00 92.00 74 PHE A O 1
ATOM 531 N N . ALA A 1 75 ? -15.366 12.855 5.644 1.00 92.75 75 ALA A N 1
ATOM 532 C CA . ALA A 1 75 ? -14.586 13.691 6.546 1.00 92.75 75 ALA A CA 1
ATOM 533 C C . ALA A 1 75 ? -13.712 14.649 5.743 1.00 92.75 75 ALA A C 1
ATOM 535 O O . ALA A 1 75 ? -13.425 14.398 4.567 1.00 92.75 75 ALA A O 1
ATOM 536 N N . ARG A 1 76 ? -13.315 15.740 6.402 1.00 90.38 76 ARG A N 1
ATOM 537 C CA . ARG A 1 76 ? -12.453 16.812 5.897 1.00 90.38 76 ARG A CA 1
ATOM 538 C C . ARG A 1 76 ? -11.394 17.163 6.944 1.00 90.38 76 ARG A C 1
ATOM 540 O O . ARG A 1 76 ? -11.432 16.673 8.071 1.00 90.38 76 ARG A O 1
ATOM 547 N N . ASP A 1 77 ? -10.438 17.990 6.541 1.00 89.06 77 ASP A N 1
ATOM 548 C CA . ASP A 1 77 ? -9.386 18.559 7.394 1.00 89.06 77 ASP A CA 1
ATOM 549 C C . ASP A 1 77 ? -8.553 17.479 8.096 1.00 89.06 77 ASP A C 1
ATOM 551 O O . ASP A 1 77 ? -8.254 17.539 9.293 1.00 89.06 77 ASP A O 1
ATOM 555 N N . LEU A 1 78 ? -8.231 16.440 7.326 1.00 92.88 78 LEU A N 1
ATOM 556 C CA . LEU A 1 78 ? -7.278 15.396 7.674 1.00 92.88 78 LEU A CA 1
ATOM 557 C C . LEU A 1 78 ? -5.886 15.806 7.180 1.00 92.88 78 LEU A C 1
ATOM 559 O O . LEU A 1 78 ? -5.745 16.458 6.142 1.00 92.88 78 LEU A O 1
ATOM 563 N N . ASP A 1 79 ? -4.871 15.408 7.927 1.00 91.94 79 ASP A N 1
ATOM 564 C CA . ASP A 1 79 ? -3.462 15.646 7.665 1.00 91.94 79 ASP A CA 1
ATOM 565 C C . ASP A 1 79 ? -2.889 14.495 6.835 1.00 91.94 79 ASP A C 1
ATOM 567 O O . ASP A 1 79 ? -2.644 13.401 7.343 1.00 91.94 79 ASP A O 1
ATOM 571 N N . HIS A 1 80 ? -2.749 14.731 5.530 1.00 91.94 80 HIS A N 1
ATOM 572 C CA . HIS A 1 80 ? -2.220 13.770 4.562 1.00 91.94 80 HIS A CA 1
ATOM 573 C C . HIS A 1 80 ? -2.825 12.350 4.725 1.00 91.94 80 HIS A C 1
ATOM 575 O O . HIS A 1 80 ? -2.109 11.387 5.018 1.00 91.94 80 HIS A O 1
ATOM 581 N N . PRO A 1 81 ? -4.156 12.182 4.579 1.00 95.31 81 PRO A N 1
ATOM 582 C CA . PRO A 1 81 ? -4.785 10.872 4.725 1.00 95.31 81 PRO A CA 1
ATOM 583 C C . PRO A 1 81 ? -4.275 9.914 3.641 1.00 95.31 81 PRO A C 1
ATOM 585 O O . PRO A 1 81 ? -4.203 10.278 2.467 1.00 95.31 81 PRO A O 1
ATOM 588 N N . ARG A 1 82 ? -3.917 8.683 4.022 1.00 95.06 82 ARG A N 1
ATOM 589 C CA . ARG A 1 82 ? -3.297 7.684 3.134 1.00 95.06 82 ARG A CA 1
ATOM 590 C C . ARG A 1 82 ? -4.161 6.450 2.917 1.00 95.06 82 ARG A C 1
ATOM 592 O O . ARG A 1 82 ? -4.530 6.154 1.783 1.00 95.06 82 ARG A O 1
ATOM 599 N N . TRP A 1 83 ? -4.444 5.721 3.991 1.00 96.88 83 TRP A N 1
ATOM 600 C CA . TRP A 1 83 ? -5.138 4.435 3.955 1.00 96.88 83 TRP A CA 1
ATOM 601 C C . TRP A 1 83 ? -6.338 4.454 4.893 1.00 96.88 83 TRP A C 1
ATOM 603 O O . TRP A 1 83 ? -6.316 5.126 5.926 1.00 96.88 83 TRP A O 1
ATOM 613 N N . LEU A 1 84 ? -7.375 3.708 4.520 1.00 97.50 84 LEU A N 1
ATOM 614 C CA . LEU A 1 84 ? -8.612 3.579 5.279 1.00 97.50 84 LEU A CA 1
ATOM 615 C C . LEU A 1 84 ? -8.809 2.123 5.692 1.00 97.50 84 LEU A C 1
ATOM 617 O O . LEU A 1 84 ? -8.586 1.217 4.890 1.00 97.50 84 LEU A O 1
ATOM 621 N N . HIS A 1 85 ? -9.276 1.902 6.915 1.00 97.88 85 HIS A N 1
ATOM 622 C CA . HIS A 1 85 ? -9.685 0.586 7.397 1.00 97.88 85 HIS A CA 1
ATOM 623 C C . HIS A 1 85 ? -11.025 0.701 8.118 1.00 97.88 85 HIS A C 1
ATOM 625 O O . HIS A 1 85 ? -11.191 1.573 8.964 1.00 97.88 85 HIS A O 1
ATOM 631 N N . VAL A 1 86 ? -11.987 -0.152 7.768 1.00 97.62 86 VAL A N 1
ATOM 632 C CA . VAL A 1 86 ? -13.316 -0.153 8.392 1.00 97.62 86 VAL A CA 1
ATOM 633 C C . VAL A 1 86 ? -13.371 -1.290 9.400 1.00 97.62 86 VAL A C 1
ATOM 635 O O . VAL A 1 86 ? -13.206 -2.450 9.023 1.00 97.62 86 VAL A O 1
ATOM 638 N N . LEU A 1 87 ? -13.588 -0.950 10.666 1.00 98.12 87 LEU A N 1
ATOM 639 C CA . LEU A 1 87 ? -13.734 -1.913 11.753 1.00 98.12 87 LEU A CA 1
ATOM 640 C C . LEU A 1 87 ? -15.106 -2.614 11.687 1.00 98.12 87 LEU A C 1
ATOM 642 O O . LEU A 1 87 ? -16.038 -2.087 11.072 1.00 98.12 87 LEU A O 1
ATOM 646 N N . PRO A 1 88 ? -15.274 -3.786 12.333 1.00 96.69 88 PRO A N 1
ATOM 647 C CA . PRO A 1 88 ? -16.535 -4.537 12.306 1.00 96.69 88 PRO A CA 1
ATOM 648 C C . PRO A 1 88 ? -17.761 -3.744 12.781 1.00 96.69 88 PRO A C 1
ATOM 650 O O . PRO A 1 88 ? -18.855 -3.933 12.253 1.00 96.69 88 PRO A O 1
ATOM 653 N N . ASN A 1 89 ? -17.567 -2.819 13.723 1.00 95.56 89 ASN A N 1
ATOM 654 C CA . ASN A 1 89 ? -18.613 -1.948 14.260 1.00 95.56 89 ASN A CA 1
ATOM 655 C C . ASN A 1 89 ? -18.968 -0.754 13.346 1.00 95.56 89 ASN A C 1
ATOM 657 O O . ASN A 1 89 ? -19.824 0.048 13.708 1.00 95.56 89 ASN A O 1
ATOM 661 N N . GLY A 1 90 ? -18.317 -0.617 12.185 1.00 96.50 90 GLY A N 1
ATOM 662 C CA . GLY A 1 90 ? -18.554 0.459 11.219 1.00 96.50 90 GLY A CA 1
ATOM 663 C C . GLY A 1 90 ? -17.646 1.681 11.370 1.00 96.50 90 GLY A C 1
ATOM 664 O O . GLY A 1 90 ? -17.686 2.555 10.504 1.00 96.50 90 GLY A O 1
ATOM 665 N N . ASP A 1 91 ? -16.795 1.736 12.398 1.00 98.31 91 ASP A N 1
ATOM 666 C CA . ASP A 1 91 ? -15.824 2.822 12.539 1.00 98.31 91 ASP A CA 1
ATOM 667 C C . ASP A 1 91 ? -14.843 2.841 11.367 1.00 98.31 91 ASP A C 1
ATOM 669 O O . ASP A 1 91 ? -14.324 1.804 10.945 1.00 98.31 91 ASP A O 1
ATOM 673 N N . VAL A 1 92 ? -14.536 4.040 10.875 1.00 98.50 92 VAL A N 1
ATOM 674 C CA . VAL A 1 92 ? -13.548 4.248 9.817 1.00 98.50 92 VAL A CA 1
ATOM 675 C C . VAL A 1 92 ? -12.262 4.777 10.433 1.00 98.50 92 VAL A C 1
ATOM 677 O O . VAL A 1 92 ? -12.209 5.891 10.950 1.00 98.50 92 VAL A O 1
ATOM 680 N N . LEU A 1 93 ? -11.207 3.979 10.345 1.00 98.81 93 LEU A N 1
ATOM 681 C CA . LEU A 1 93 ? -9.852 4.360 10.705 1.00 98.81 93 LEU A CA 1
ATOM 682 C C . LEU A 1 93 ? -9.140 4.972 9.501 1.00 98.81 93 LEU A C 1
ATOM 684 O O . LEU A 1 93 ? -9.213 4.443 8.390 1.00 98.81 93 LEU A O 1
ATOM 688 N N . VAL A 1 94 ? -8.419 6.063 9.732 1.00 98.81 94 VAL A N 1
ATOM 689 C CA . VAL A 1 94 ? -7.664 6.803 8.720 1.00 98.81 94 VAL A CA 1
ATOM 690 C C . VAL A 1 94 ? -6.211 6.916 9.153 1.00 98.81 94 VAL A C 1
ATOM 692 O O . VAL A 1 94 ? -5.928 7.517 10.186 1.00 98.81 94 VAL A O 1
ATOM 695 N N . ALA A 1 95 ? -5.288 6.391 8.348 1.00 98.56 95 ALA A N 1
ATOM 696 C CA . ALA A 1 95 ? -3.866 6.663 8.519 1.00 98.56 95 ALA A CA 1
ATOM 697 C C . ALA A 1 95 ? -3.550 8.074 8.007 1.00 98.56 95 ALA A C 1
ATOM 699 O O . ALA A 1 95 ? -3.645 8.337 6.806 1.00 98.56 95 ALA A O 1
ATOM 700 N N . GLU A 1 96 ? -3.184 8.970 8.917 1.00 98.06 96 GLU A N 1
ATOM 701 C CA . GLU A 1 96 ? -2.687 10.313 8.616 1.00 98.06 96 GLU A CA 1
ATOM 702 C C . GLU A 1 96 ? -1.156 10.255 8.675 1.00 98.06 96 GLU A C 1
ATOM 704 O O . GLU A 1 96 ? -0.567 10.067 9.746 1.00 98.06 96 GLU A O 1
ATOM 709 N N . SER A 1 97 ? -0.508 10.312 7.507 1.00 96.12 97 SER A N 1
ATOM 710 C CA . SER A 1 97 ? 0.920 10.009 7.381 1.00 96.12 97 SER A CA 1
ATOM 711 C C . SER A 1 97 ? 1.555 10.660 6.161 1.00 96.12 97 SER A C 1
ATOM 713 O O . SER A 1 97 ? 1.002 10.620 5.067 1.00 96.12 97 SER A O 1
ATOM 715 N N . ASP A 1 98 ? 2.788 11.129 6.325 1.00 94.25 98 ASP A N 1
ATOM 716 C CA . ASP A 1 98 ? 3.670 11.558 5.232 1.00 94.25 98 ASP A CA 1
ATOM 717 C C . ASP A 1 98 ? 4.979 10.747 5.286 1.00 94.25 98 ASP A C 1
ATOM 719 O O . ASP A 1 98 ? 5.153 9.896 6.159 1.00 94.25 98 ASP A O 1
ATOM 723 N N . ALA A 1 99 ? 5.887 10.970 4.338 1.00 91.19 99 ALA A N 1
ATOM 724 C CA . ALA A 1 99 ? 7.164 10.269 4.285 1.00 91.19 99 ALA A CA 1
ATOM 725 C C . ALA A 1 99 ? 8.031 10.548 5.531 1.00 91.19 99 ALA A C 1
ATOM 727 O O . ALA A 1 99 ? 8.046 11.684 6.021 1.00 91.19 99 ALA A O 1
ATOM 728 N N . PRO A 1 100 ? 8.846 9.574 5.983 1.00 89.62 100 PRO A N 1
ATOM 729 C CA . PRO A 1 100 ? 9.843 9.820 7.017 1.00 89.62 100 PRO A CA 1
ATOM 730 C C . PRO A 1 100 ? 10.792 10.964 6.627 1.00 89.62 100 PRO A C 1
ATOM 732 O O . PRO A 1 100 ? 11.098 11.135 5.435 1.00 89.62 100 PRO A O 1
ATOM 735 N N . PRO A 1 101 ? 11.314 11.729 7.604 1.00 83.19 101 PRO A N 1
ATOM 736 C CA . PRO A 1 101 ? 12.343 12.725 7.344 1.00 83.19 101 PRO A CA 1
ATOM 737 C C . PRO A 1 101 ? 13.529 12.088 6.616 1.00 83.19 101 PRO A C 1
ATOM 739 O O . PRO A 1 101 ? 14.043 11.050 7.024 1.00 83.19 101 PRO A O 1
ATOM 742 N N . LYS A 1 102 ? 13.974 12.713 5.524 1.00 74.38 102 LYS A N 1
ATOM 743 C CA . LYS A 1 102 ? 15.189 12.290 4.821 1.00 74.38 102 LYS A CA 1
ATOM 744 C C . LYS A 1 102 ? 16.371 13.047 5.401 1.00 74.38 102 LYS A C 1
ATOM 746 O O . LYS A 1 102 ? 16.373 14.279 5.371 1.00 74.38 102 LYS A O 1
ATOM 751 N N . GLU A 1 103 ? 17.389 12.332 5.862 1.00 56.88 103 GLU A N 1
ATOM 752 C CA . GLU A 1 103 ? 18.664 12.966 6.172 1.00 56.88 103 GLU A CA 1
ATOM 753 C C . GLU A 1 103 ? 19.291 13.508 4.875 1.00 56.88 103 GLU A C 1
ATOM 755 O O . GLU A 1 103 ? 19.428 12.798 3.882 1.00 56.88 103 GLU A O 1
ATOM 760 N N . GLY A 1 104 ? 19.599 14.808 4.861 1.00 55.53 104 GLY A N 1
ATOM 761 C CA . GLY A 1 104 ? 20.522 15.446 3.920 1.00 55.53 104 GLY A CA 1
ATOM 762 C C . GLY A 1 104 ? 20.281 15.249 2.414 1.00 55.53 104 GLY A C 1
ATOM 763 O O . GLY A 1 104 ? 20.900 14.409 1.771 1.00 55.53 104 GLY A O 1
ATOM 764 N N . LYS A 1 105 ? 19.550 16.177 1.783 1.00 46.09 105 LYS A N 1
ATOM 765 C CA . LYS A 1 105 ? 19.856 16.586 0.396 1.00 46.09 105 LYS A CA 1
ATOM 766 C C . LYS A 1 105 ? 20.029 18.097 0.339 1.00 46.09 105 LYS A C 1
ATOM 768 O O . LYS A 1 105 ? 19.097 18.827 0.007 1.00 46.09 105 LYS A O 1
ATOM 773 N N . GLN A 1 106 ? 21.222 18.566 0.704 1.00 46.06 106 GLN A N 1
ATOM 774 C CA . GLN A 1 106 ? 21.613 19.954 0.467 1.00 46.06 106 GLN A CA 1
ATOM 775 C C . GLN A 1 106 ? 21.849 20.175 -1.036 1.00 46.06 106 GLN A C 1
ATOM 777 O O . GLN A 1 106 ? 22.366 19.299 -1.728 1.00 46.06 106 GLN A O 1
ATOM 782 N N . GLY A 1 107 ? 21.441 21.340 -1.545 1.00 58.66 107 GLY A N 1
ATOM 783 C CA . GLY A 1 107 ? 21.674 21.764 -2.928 1.00 58.66 107 GLY A CA 1
ATOM 784 C C . GLY A 1 107 ? 20.409 21.991 -3.765 1.00 58.66 107 GLY A C 1
ATOM 785 O O . GLY A 1 107 ? 19.280 21.727 -3.346 1.00 58.66 107 GLY A O 1
ATOM 786 N N . ILE A 1 108 ? 20.614 22.484 -4.990 1.00 64.56 108 ILE A N 1
ATOM 787 C CA . ILE A 1 108 ? 19.560 22.940 -5.915 1.00 64.56 108 ILE A CA 1
ATOM 788 C C . ILE A 1 108 ? 18.570 21.811 -6.253 1.00 64.56 108 ILE A C 1
ATOM 790 O O . ILE A 1 108 ? 17.361 22.029 -6.243 1.00 64.56 108 ILE A O 1
ATOM 794 N N . ARG A 1 109 ? 19.054 20.576 -6.460 1.00 57.72 109 ARG A N 1
ATOM 795 C CA . ARG A 1 109 ? 18.197 19.406 -6.737 1.00 57.72 109 ARG A CA 1
ATOM 796 C C . ARG A 1 109 ? 17.284 19.065 -5.552 1.00 57.72 109 ARG A C 1
ATOM 798 O O . ARG A 1 109 ? 16.121 18.736 -5.761 1.00 57.72 109 ARG A O 1
ATOM 805 N N . GLY A 1 110 ? 17.776 19.191 -4.317 1.00 60.41 110 GLY A N 1
ATOM 806 C CA . GLY A 1 110 ? 16.972 19.008 -3.103 1.00 60.41 110 GLY A CA 1
ATOM 807 C C . GLY A 1 110 ? 15.897 20.086 -2.951 1.00 60.41 110 GLY A C 1
ATOM 808 O O . GLY A 1 110 ? 14.749 19.779 -2.630 1.00 60.41 110 GLY A O 1
ATOM 809 N N . TRP A 1 111 ? 16.235 21.338 -3.273 1.00 64.31 111 TRP A N 1
ATOM 810 C CA . TRP A 1 111 ? 15.286 22.454 -3.273 1.00 64.31 111 TRP A CA 1
ATOM 811 C C . TRP A 1 111 ? 14.182 22.296 -4.332 1.00 64.31 111 TRP A C 1
ATOM 813 O O . TRP A 1 111 ? 13.004 22.462 -4.008 1.00 64.31 111 TRP A O 1
ATOM 823 N N . ILE A 1 112 ? 14.535 21.903 -5.564 1.00 69.69 112 ILE A N 1
ATOM 824 C CA . ILE A 1 112 ? 13.565 21.619 -6.638 1.00 69.69 112 ILE A CA 1
ATOM 825 C C . ILE A 1 112 ? 12.633 20.480 -6.212 1.00 69.69 112 ILE A C 1
ATOM 827 O O . ILE A 1 112 ? 11.414 20.637 -6.264 1.00 69.69 112 ILE A O 1
ATOM 831 N N . MET A 1 113 ? 13.184 19.371 -5.705 1.00 65.25 113 MET A N 1
ATOM 832 C CA . MET A 1 113 ? 12.379 18.246 -5.218 1.00 65.25 113 MET A CA 1
ATOM 833 C C . MET A 1 113 ? 11.440 18.656 -4.078 1.00 65.25 113 MET A C 1
ATOM 835 O O . MET A 1 113 ? 10.280 18.254 -4.077 1.00 65.25 113 MET A O 1
ATOM 839 N N . LYS A 1 114 ? 11.885 19.507 -3.144 1.00 67.81 114 LYS A N 1
ATOM 840 C CA . LYS A 1 114 ? 11.030 20.034 -2.068 1.00 67.81 114 LYS A CA 1
ATOM 841 C C . LYS A 1 114 ? 9.863 20.862 -2.616 1.00 67.81 114 LYS A C 1
ATOM 843 O O . LYS A 1 114 ? 8.737 20.714 -2.150 1.00 67.81 114 LYS A O 1
ATOM 848 N N . LYS A 1 115 ? 10.104 21.715 -3.618 1.00 68.19 115 LYS A N 1
ATOM 849 C CA . LYS A 1 115 ? 9.047 22.500 -4.282 1.00 68.19 115 LYS A CA 1
ATOM 850 C C . LYS A 1 115 ? 8.058 21.610 -5.043 1.00 68.19 115 LYS A C 1
ATOM 852 O O . LYS A 1 115 ? 6.857 21.864 -4.979 1.00 68.19 115 LYS A O 1
ATOM 857 N N . ILE A 1 116 ? 8.548 20.563 -5.708 1.00 67.19 116 ILE A N 1
ATOM 858 C CA . ILE A 1 116 ? 7.731 19.556 -6.403 1.00 67.19 116 ILE A CA 1
ATOM 859 C C . ILE A 1 116 ? 6.826 18.808 -5.417 1.00 67.19 116 ILE A C 1
ATOM 861 O O . ILE A 1 116 ? 5.614 18.765 -5.620 1.00 67.19 116 ILE A O 1
ATOM 865 N N . MET A 1 117 ? 7.384 18.294 -4.319 1.00 65.69 117 MET A N 1
ATOM 866 C CA . MET A 1 117 ? 6.615 17.563 -3.303 1.00 65.69 117 MET A CA 1
ATOM 867 C C . MET A 1 117 ? 5.559 18.457 -2.646 1.00 65.69 117 MET A C 1
ATOM 869 O O . MET A 1 117 ? 4.397 18.067 -2.555 1.00 65.69 117 MET A O 1
ATOM 873 N N . ALA A 1 118 ? 5.907 19.707 -2.321 1.00 68.19 118 ALA A N 1
ATOM 874 C CA . ALA A 1 118 ? 4.953 20.672 -1.772 1.00 68.19 118 ALA A CA 1
ATOM 875 C C . ALA A 1 118 ? 3.788 20.985 -2.734 1.00 68.19 118 ALA A C 1
ATOM 877 O O . ALA A 1 118 ? 2.665 21.244 -2.288 1.00 68.19 118 ALA A O 1
ATOM 878 N N . ARG A 1 119 ? 4.040 20.957 -4.053 1.00 66.12 119 ARG A N 1
ATOM 879 C CA . ARG A 1 119 ? 3.011 21.099 -5.097 1.00 66.12 119 ARG A CA 1
ATOM 880 C C . ARG A 1 119 ? 2.131 19.850 -5.212 1.00 66.12 119 ARG A C 1
ATOM 882 O O . ARG A 1 119 ? 0.936 19.994 -5.453 1.00 66.12 119 ARG A O 1
ATOM 889 N N . ALA A 1 120 ? 2.698 18.664 -4.994 1.00 60.84 120 ALA A N 1
ATOM 890 C CA . ALA A 1 120 ? 1.975 17.391 -4.912 1.00 60.84 120 ALA A CA 1
ATOM 891 C C . ALA A 1 120 ? 1.264 17.171 -3.559 1.00 60.84 120 ALA A C 1
ATOM 893 O O . ALA A 1 120 ? 0.516 16.211 -3.403 1.00 60.84 120 ALA A O 1
ATOM 894 N N . GLY A 1 121 ? 1.466 18.067 -2.588 1.00 62.41 121 GLY A N 1
ATOM 895 C CA . GLY A 1 121 ? 0.819 18.004 -1.283 1.00 62.41 121 GLY A CA 1
ATOM 896 C C . GLY A 1 121 ? 1.518 17.142 -0.227 1.00 62.41 121 GLY A C 1
ATOM 897 O O . GLY A 1 121 ? 0.899 16.803 0.772 1.00 62.41 121 GLY A O 1
ATOM 898 N N . SER A 1 122 ? 2.791 16.807 -0.436 1.00 63.59 122 SER A N 1
ATOM 899 C CA . SER A 1 122 ? 3.639 16.028 0.479 1.00 63.59 122 SER A CA 1
ATOM 900 C C . SER A 1 122 ? 4.842 16.859 0.952 1.00 63.59 122 SER A C 1
ATOM 902 O O . SER A 1 122 ? 5.192 17.879 0.348 1.00 63.59 122 SER A O 1
ATOM 904 N N . GLY A 1 123 ? 5.496 16.419 2.026 1.00 66.88 123 GLY A N 1
ATOM 905 C CA . GLY A 1 123 ? 6.722 17.004 2.570 1.00 66.88 123 GLY A CA 1
ATOM 906 C C . GLY A 1 123 ? 6.530 17.778 3.873 1.00 66.88 123 GLY A C 1
ATOM 907 O O . GLY A 1 123 ? 7.438 18.517 4.265 1.00 66.88 123 GLY A O 1
ATOM 908 N N . ASN A 1 124 ? 5.378 17.620 4.526 1.00 77.75 124 ASN A N 1
ATOM 909 C CA . ASN A 1 124 ? 5.183 18.052 5.907 1.00 77.75 124 ASN A CA 1
ATOM 910 C C . ASN A 1 124 ? 5.728 16.979 6.866 1.00 77.75 124 ASN A C 1
ATOM 912 O O . ASN A 1 124 ? 5.932 15.835 6.455 1.00 77.75 124 ASN A O 1
ATOM 916 N N . PRO A 1 125 ? 5.976 17.313 8.145 1.00 87.75 125 PRO A N 1
ATOM 917 C CA . PRO A 1 125 ? 6.155 16.287 9.163 1.00 87.75 125 PRO A CA 1
ATOM 918 C C . PRO A 1 125 ? 4.961 15.329 9.146 1.00 87.75 125 PRO A C 1
ATOM 920 O O . PRO A 1 125 ? 3.816 15.775 9.139 1.00 87.75 125 PRO A O 1
ATOM 923 N N . SER A 1 126 ? 5.230 14.024 9.127 1.00 93.62 126 SER A N 1
ATOM 924 C CA . SER A 1 126 ? 4.174 13.017 9.190 1.00 93.62 126 SER A CA 1
ATOM 925 C C . SER A 1 126 ? 3.367 13.172 10.481 1.00 93.62 126 SER A C 1
ATOM 927 O O . SER A 1 126 ? 3.943 13.242 11.569 1.00 93.62 126 SER A O 1
ATOM 929 N N . ALA A 1 127 ? 2.037 13.170 10.365 1.00 96.25 127 ALA A N 1
ATOM 930 C CA . ALA A 1 127 ? 1.127 13.211 11.507 1.00 96.25 127 ALA A CA 1
ATOM 931 C C . ALA A 1 127 ? 1.273 11.997 12.434 1.00 96.25 127 ALA A C 1
ATOM 933 O O . ALA A 1 127 ? 0.964 12.104 13.621 1.00 96.25 127 ALA A O 1
ATOM 934 N N . ASN A 1 128 ? 1.759 10.866 11.900 1.00 97.81 128 ASN A N 1
ATOM 935 C CA . ASN A 1 128 ? 2.132 9.680 12.671 1.00 97.81 128 ASN A CA 1
ATOM 936 C C . ASN A 1 128 ? 1.007 9.180 13.594 1.00 97.81 128 ASN A C 1
ATOM 938 O O . ASN A 1 128 ? 1.242 8.799 14.745 1.00 97.81 128 ASN A O 1
ATOM 942 N N . ARG A 1 129 ? -0.228 9.178 13.076 1.00 98.44 129 ARG A N 1
ATOM 943 C CA . ARG A 1 129 ? -1.423 8.788 13.829 1.00 98.44 129 ARG A CA 1
ATOM 944 C C . ARG A 1 129 ? -2.440 8.039 12.976 1.00 98.44 129 ARG A C 1
ATOM 946 O O . ARG A 1 129 ? -2.492 8.196 11.756 1.00 98.44 129 ARG A O 1
ATOM 953 N N . ILE A 1 130 ? -3.291 7.280 13.657 1.00 98.81 130 ILE A N 1
ATOM 954 C CA . ILE A 1 130 ? -4.549 6.773 13.116 1.00 98.81 130 ILE A CA 1
ATOM 955 C C . ILE A 1 130 ? -5.686 7.577 13.744 1.00 98.81 130 ILE A C 1
ATOM 957 O O . ILE A 1 130 ? -5.793 7.650 14.969 1.00 98.81 130 ILE A O 1
ATOM 961 N N . THR A 1 131 ? -6.548 8.159 12.918 1.00 98.81 131 THR A N 1
ATOM 962 C CA . THR A 1 131 ? -7.776 8.833 13.360 1.00 98.81 131 THR A CA 1
ATOM 963 C C . THR A 1 131 ? -8.967 7.907 13.183 1.00 98.81 131 THR A C 1
ATOM 965 O O . THR A 1 131 ? -9.116 7.292 12.133 1.00 98.81 131 THR A O 1
ATOM 968 N N . LEU A 1 132 ? -9.830 7.830 14.192 1.00 98.69 132 LEU A N 1
ATOM 969 C CA . LEU A 1 132 ? -11.116 7.147 14.128 1.00 98.69 132 LEU A CA 1
ATOM 970 C C . LEU A 1 132 ? -12.223 8.147 13.815 1.00 98.69 132 LEU A C 1
ATOM 972 O O . LEU A 1 132 ? -12.297 9.218 14.423 1.00 98.69 132 LEU A O 1
ATOM 976 N N . LEU A 1 133 ? -13.089 7.760 12.886 1.00 98.62 133 LEU A N 1
ATOM 977 C CA . LEU A 1 133 ? -14.310 8.449 12.501 1.00 98.62 133 LEU A CA 1
ATOM 978 C C . LEU A 1 133 ? -15.489 7.506 12.753 1.00 98.62 133 LEU A C 1
ATOM 980 O O . LEU A 1 133 ? -15.522 6.409 12.193 1.00 98.62 133 LEU A O 1
ATOM 984 N N . ARG A 1 134 ? -16.446 7.929 13.579 1.00 98.12 134 ARG A N 1
ATOM 985 C CA . ARG A 1 134 ? -17.656 7.158 13.890 1.00 98.12 134 ARG A CA 1
ATOM 986 C C . ARG A 1 134 ? -18.890 7.935 13.464 1.00 98.12 134 ARG A C 1
ATOM 988 O O . ARG A 1 134 ? -19.107 9.038 13.961 1.00 98.12 134 ARG A O 1
ATOM 995 N N . ASP A 1 135 ? -19.654 7.313 12.579 1.00 96.69 135 ASP A N 1
ATOM 996 C CA . ASP A 1 135 ? -20.980 7.715 12.109 1.00 96.69 135 ASP A CA 1
ATOM 997 C C . ASP A 1 135 ? -21.997 6.802 12.810 1.00 96.69 135 ASP A C 1
ATOM 999 O O . ASP A 1 135 ? -22.089 5.605 12.535 1.00 96.69 135 ASP A O 1
ATOM 1003 N N . SER A 1 136 ? -22.643 7.344 13.836 1.00 95.12 136 SER A N 1
ATOM 1004 C CA . SER A 1 136 ? -23.481 6.610 14.785 1.00 95.12 136 SER A CA 1
ATOM 1005 C C . SER A 1 136 ? -24.913 6.447 14.282 1.00 95.12 136 SER A C 1
ATOM 1007 O O . SER A 1 136 ? -25.600 5.524 14.725 1.00 95.12 136 SER A O 1
ATOM 1009 N N . ASP A 1 137 ? -25.377 7.334 13.399 1.00 94.69 137 ASP A N 1
ATOM 1010 C CA . ASP A 1 137 ? -26.735 7.304 12.849 1.00 94.69 137 ASP A CA 1
ATOM 1011 C C . ASP A 1 137 ? -26.803 6.819 11.386 1.00 94.69 137 ASP A C 1
ATOM 1013 O O . ASP A 1 137 ? -27.888 6.499 10.882 1.00 94.69 137 ASP A O 1
ATOM 1017 N N . GLY A 1 138 ? -25.647 6.638 10.746 1.00 91.88 138 GLY A N 1
ATOM 1018 C CA . GLY A 1 138 ? -25.488 6.086 9.408 1.00 91.88 138 GLY A CA 1
ATOM 1019 C C . GLY A 1 138 ? -25.876 7.058 8.296 1.00 91.88 138 GLY A C 1
ATOM 1020 O O . GLY A 1 138 ? -26.221 6.604 7.195 1.00 91.88 138 GLY A O 1
ATOM 1021 N N . ASP A 1 139 ? -25.892 8.366 8.560 1.00 92.19 139 ASP A N 1
ATOM 1022 C CA . ASP A 1 139 ? -26.276 9.381 7.578 1.00 92.19 139 ASP A CA 1
ATOM 1023 C C . ASP A 1 139 ? -25.152 9.722 6.572 1.00 92.19 139 ASP A C 1
ATOM 1025 O O . ASP A 1 139 ? -25.410 10.299 5.501 1.00 92.19 139 ASP A O 1
ATOM 1029 N N . GLY A 1 140 ? -23.930 9.246 6.839 1.00 89.19 140 GLY A N 1
ATOM 1030 C CA . GLY A 1 140 ? -22.732 9.504 6.053 1.00 89.19 140 GLY A CA 1
ATOM 1031 C C . GLY A 1 140 ? -21.905 10.694 6.543 1.00 89.19 140 GLY A C 1
ATOM 1032 O O . GLY A 1 140 ? -21.034 11.144 5.792 1.00 89.19 140 GLY A O 1
ATOM 1033 N N . VAL A 1 141 ? -22.152 11.188 7.753 1.00 92.25 141 VAL A N 1
ATOM 1034 C CA . VAL A 1 141 ? -21.377 12.207 8.460 1.00 92.25 141 VAL A CA 1
ATOM 1035 C C . VAL A 1 141 ? -20.940 11.619 9.810 1.00 92.25 141 VAL A C 1
ATOM 1037 O O . VAL A 1 141 ? -21.744 11.047 10.520 1.00 92.25 141 VAL A O 1
ATOM 1040 N N . PRO A 1 142 ? -19.655 11.688 10.190 1.00 95.50 142 PRO A N 1
ATOM 1041 C CA . PRO A 1 142 ? -19.213 11.167 11.475 1.00 95.50 142 PRO A CA 1
ATOM 1042 C C . PRO A 1 142 ? -19.466 12.171 12.610 1.00 95.50 142 PRO A C 1
ATOM 1044 O O . PRO A 1 142 ? -18.893 13.263 12.615 1.00 95.50 142 PRO A O 1
ATOM 1047 N N . GLU A 1 143 ? -20.212 11.771 13.643 1.00 96.50 143 GLU A N 1
ATOM 1048 C CA . GLU A 1 143 ? -20.419 12.567 14.870 1.00 96.50 143 GLU A CA 1
ATOM 1049 C C . GLU A 1 143 ? -19.163 12.621 15.740 1.00 96.50 143 GLU A C 1
ATOM 1051 O O . GLU A 1 143 ? -19.007 13.513 16.579 1.00 96.50 143 GLU A O 1
ATOM 1056 N N . ARG A 1 144 ? -18.272 11.635 15.599 1.00 97.06 144 ARG A N 1
ATOM 1057 C CA . ARG A 1 144 ? -17.065 11.533 16.420 1.00 97.06 144 ARG A CA 1
ATOM 1058 C C . ARG A 1 144 ? -15.824 11.390 15.559 1.00 97.06 144 ARG A C 1
ATOM 1060 O O . ARG A 1 144 ? -15.722 10.494 14.727 1.00 97.06 144 ARG A O 1
ATOM 1067 N N . ARG A 1 145 ? -14.838 12.228 15.878 1.00 98.06 145 ARG A N 1
ATOM 1068 C CA . ARG A 1 145 ? -13.458 12.157 15.400 1.00 98.06 145 ARG A CA 1
ATOM 1069 C C . ARG A 1 145 ? -12.519 12.097 16.602 1.00 98.06 145 ARG A C 1
ATOM 1071 O O . ARG A 1 145 ? -12.514 13.022 17.411 1.00 98.06 145 ARG A O 1
ATOM 1078 N N . THR A 1 146 ? -11.726 11.037 16.726 1.00 98.19 146 THR A N 1
ATOM 1079 C CA . THR A 1 146 ? -10.734 10.890 17.807 1.00 98.19 146 THR A CA 1
ATOM 1080 C C . THR A 1 146 ? -9.402 10.381 17.278 1.00 98.19 146 THR A C 1
ATOM 1082 O O . THR A 1 146 ? -9.351 9.653 16.291 1.00 98.19 146 THR A O 1
ATOM 1085 N N . VAL A 1 147 ? -8.309 10.735 17.956 1.00 98.50 147 VAL A N 1
ATOM 1086 C CA . VAL A 1 147 ? -7.012 10.090 17.722 1.00 98.50 147 VAL A CA 1
ATOM 1087 C C . VAL A 1 147 ? -7.070 8.690 18.327 1.00 98.50 147 VAL A C 1
ATOM 1089 O O . VAL A 1 147 ? -7.126 8.543 19.551 1.00 98.50 147 VAL A O 1
ATOM 1092 N N . PHE A 1 148 ? -7.104 7.682 17.458 1.00 98.75 148 PHE A N 1
ATOM 1093 C CA . PHE A 1 148 ? -7.201 6.275 17.828 1.00 98.75 148 PHE A CA 1
ATOM 1094 C C . PHE A 1 148 ? -5.852 5.722 18.287 1.00 98.75 148 PHE A C 1
ATOM 1096 O O . PHE A 1 148 ? -5.779 5.094 19.338 1.00 98.75 148 PHE A O 1
ATOM 1103 N N . LEU A 1 149 ? -4.795 6.014 17.528 1.00 98.75 149 LEU A N 1
ATOM 1104 C CA . LEU A 1 149 ? -3.400 5.692 17.831 1.00 98.75 149 LEU A CA 1
ATOM 1105 C C . LEU A 1 149 ? -2.519 6.878 17.441 1.00 98.75 149 LEU A C 1
ATOM 1107 O O . LEU A 1 149 ? -2.798 7.557 16.456 1.00 98.75 149 LEU A O 1
ATOM 1111 N N . GLU A 1 150 ? -1.437 7.096 18.174 1.00 97.44 150 GLU A N 1
ATOM 1112 C CA . GLU A 1 150 ? -0.453 8.157 17.937 1.00 97.44 150 GLU A CA 1
ATOM 1113 C C . GLU A 1 150 ? 0.965 7.630 18.184 1.00 97.44 150 GLU A C 1
ATOM 1115 O O . GLU A 1 150 ? 1.134 6.474 18.571 1.00 97.44 150 GLU A O 1
ATOM 1120 N N . ASN A 1 151 ? 1.980 8.465 17.948 1.00 96.06 151 ASN A N 1
ATOM 1121 C CA . ASN A 1 151 ? 3.397 8.101 18.085 1.00 96.06 151 ASN A CA 1
ATOM 1122 C C . ASN A 1 151 ? 3.813 6.920 17.187 1.00 96.06 151 ASN A C 1
ATOM 1124 O O . ASN A 1 151 ? 4.682 6.124 17.538 1.00 96.06 151 ASN A O 1
ATOM 1128 N N . LEU A 1 152 ? 3.188 6.810 16.013 1.00 98.19 152 LEU A N 1
ATOM 1129 C CA . LEU A 1 152 ? 3.543 5.824 14.993 1.00 98.19 152 LEU A CA 1
ATOM 1130 C C . LEU A 1 152 ? 4.708 6.322 14.127 1.00 98.19 152 LEU A C 1
ATOM 1132 O O . LEU A 1 152 ? 5.156 7.460 14.250 1.00 98.19 152 LEU A O 1
ATOM 1136 N N . HIS A 1 153 ? 5.193 5.481 13.215 1.00 97.44 153 HIS A N 1
ATOM 1137 C CA . HIS A 1 153 ? 6.277 5.846 12.308 1.00 97.44 153 HIS A CA 1
ATOM 1138 C C . HIS A 1 153 ? 5.848 5.684 10.850 1.00 97.44 153 HIS A C 1
ATOM 1140 O O . HIS A 1 153 ? 5.933 4.609 10.259 1.00 97.44 153 HIS A O 1
ATOM 1146 N N . SER A 1 154 ? 5.370 6.792 10.282 1.00 97.75 154 SER A N 1
ATOM 1147 C CA . SER A 1 154 ? 4.812 6.897 8.929 1.00 97.75 154 SER A CA 1
ATOM 1148 C C . SER A 1 154 ? 3.859 5.734 8.588 1.00 97.75 154 SER A C 1
ATOM 1150 O O . SER A 1 154 ? 4.161 4.934 7.693 1.00 97.75 154 SER A O 1
ATOM 1152 N N . PRO A 1 155 ? 2.756 5.573 9.351 1.00 98.25 155 PRO A N 1
ATOM 1153 C CA . PRO A 1 155 ? 1.866 4.424 9.229 1.00 98.25 155 PRO A CA 1
ATOM 1154 C C . PRO A 1 155 ? 1.100 4.430 7.904 1.00 98.25 155 PRO A C 1
ATOM 1156 O O . PRO A 1 155 ? 0.726 5.480 7.380 1.00 98.25 155 PRO A O 1
ATOM 1159 N N . PHE A 1 156 ? 0.808 3.244 7.371 1.00 98.19 156 PHE A N 1
ATOM 1160 C CA . PHE A 1 156 ? -0.005 3.112 6.163 1.00 98.19 156 PHE A CA 1
ATOM 1161 C C . PHE A 1 156 ? -1.085 2.036 6.317 1.00 98.19 156 PHE A C 1
ATOM 1163 O O . PHE A 1 156 ? -2.225 2.367 6.632 1.00 98.19 156 PHE A O 1
ATOM 1170 N N . GLY A 1 157 ? -0.759 0.761 6.103 1.00 97.88 157 GLY A N 1
ATOM 1171 C CA . GLY A 1 157 ? -1.738 -0.325 6.156 1.00 97.88 157 GLY A CA 1
ATOM 1172 C C . GLY A 1 157 ? -2.203 -0.660 7.568 1.00 97.88 157 GLY A C 1
ATOM 1173 O O . GLY A 1 157 ? -1.441 -0.541 8.528 1.00 97.88 157 GLY A O 1
ATOM 1174 N N . MET A 1 158 ? -3.438 -1.149 7.671 1.00 98.69 158 MET A N 1
ATOM 1175 C CA . MET A 1 158 ? -4.049 -1.610 8.919 1.00 98.69 158 MET A CA 1
ATOM 1176 C C . MET A 1 158 ? -4.840 -2.898 8.679 1.00 98.69 158 MET A C 1
ATOM 1178 O O . MET A 1 158 ? -5.531 -3.016 7.662 1.00 98.69 158 MET A O 1
ATOM 1182 N N . ALA A 1 159 ? -4.783 -3.826 9.632 1.00 98.56 159 ALA A N 1
ATOM 1183 C CA . ALA A 1 159 ? -5.562 -5.062 9.615 1.00 98.56 159 ALA A CA 1
ATOM 1184 C C . ALA A 1 159 ? -6.015 -5.440 11.031 1.00 98.56 159 ALA A C 1
ATOM 1186 O O . ALA A 1 159 ? -5.276 -5.236 11.986 1.00 98.56 159 ALA A O 1
ATOM 1187 N N . LEU A 1 160 ? -7.201 -6.031 11.160 1.00 98.62 160 LEU A N 1
ATOM 1188 C CA . LEU A 1 160 ? -7.704 -6.591 12.413 1.00 98.62 160 LEU A CA 1
ATOM 1189 C C . LEU A 1 160 ? -7.857 -8.108 12.267 1.00 98.62 160 LEU A C 1
ATOM 1191 O O . LEU A 1 160 ? -8.495 -8.569 11.319 1.00 98.62 160 LEU A O 1
ATOM 1195 N N . VAL A 1 161 ? -7.301 -8.874 13.207 1.00 98.44 161 VAL A N 1
ATOM 1196 C CA . VAL A 1 161 ? -7.472 -10.332 13.303 1.00 98.44 161 VAL A CA 1
ATOM 1197 C C . VAL A 1 161 ? -7.883 -10.688 14.727 1.00 98.44 161 VAL A C 1
ATOM 1199 O O . VAL A 1 161 ? -7.071 -10.650 15.647 1.00 98.44 161 VAL A O 1
ATOM 1202 N N . GLY A 1 162 ? -9.153 -11.043 14.928 1.00 97.00 162 GLY A N 1
ATOM 1203 C CA . GLY A 1 162 ? -9.683 -11.234 16.281 1.00 97.00 162 GLY A CA 1
ATOM 1204 C C . GLY A 1 162 ? -9.556 -9.943 17.097 1.00 97.00 162 GLY A C 1
ATOM 1205 O O . GLY A 1 162 ? -10.095 -8.917 16.693 1.00 97.00 162 GLY A O 1
ATOM 1206 N N . SER A 1 163 ? -8.829 -9.999 18.214 1.00 97.62 163 SER A N 1
ATOM 1207 C CA . SER A 1 163 ? -8.494 -8.845 19.064 1.00 97.62 163 SER A CA 1
ATOM 1208 C C . SER A 1 163 ? -7.143 -8.200 18.731 1.00 97.62 163 SER A C 1
ATOM 1210 O O . SER A 1 163 ? -6.751 -7.242 19.390 1.00 97.62 163 SER A O 1
ATOM 1212 N N . ASP A 1 164 ? -6.406 -8.718 17.747 1.00 98.62 164 ASP A N 1
ATOM 1213 C CA . ASP A 1 164 ? -5.088 -8.203 17.382 1.00 98.62 164 ASP A CA 1
ATOM 1214 C C . ASP A 1 164 ? -5.234 -7.191 16.238 1.00 98.62 164 ASP A C 1
ATOM 1216 O O . ASP A 1 164 ? -5.563 -7.544 15.100 1.00 98.62 164 ASP A O 1
ATOM 1220 N N . PHE A 1 165 ? -4.986 -5.915 16.537 1.00 98.81 165 PHE A N 1
ATOM 1221 C CA . PHE A 1 165 ? -4.961 -4.833 15.557 1.00 98.81 165 PHE A CA 1
ATOM 1222 C C . PHE A 1 165 ? -3.527 -4.560 15.107 1.00 98.81 165 PHE A C 1
ATOM 1224 O O . PHE A 1 165 ? -2.657 -4.227 15.911 1.00 98.81 165 PHE A O 1
ATOM 1231 N N . TYR A 1 166 ? -3.276 -4.684 13.810 1.00 98.94 166 TYR A N 1
ATOM 1232 C CA . TYR A 1 166 ? -1.963 -4.515 13.208 1.00 98.94 166 TYR A CA 1
ATOM 1233 C C . TYR A 1 166 ? -1.864 -3.195 12.459 1.00 98.94 166 TYR A C 1
ATOM 1235 O O . TYR A 1 166 ? -2.753 -2.840 11.684 1.00 98.94 166 TYR A O 1
ATOM 1243 N N . VAL A 1 167 ? -0.732 -2.515 12.632 1.00 98.88 167 VAL A N 1
ATOM 1244 C CA . VAL A 1 167 ? -0.373 -1.306 11.885 1.00 98.88 167 VAL A CA 1
ATOM 1245 C C . VAL A 1 167 ? 0.972 -1.527 11.218 1.00 98.88 167 VAL A C 1
ATOM 1247 O O . VAL A 1 167 ? 1.967 -1.832 11.878 1.00 98.88 167 VAL A O 1
ATOM 1250 N N . ALA A 1 168 ? 1.009 -1.358 9.901 1.00 98.69 168 ALA A N 1
ATOM 1251 C CA . ALA A 1 168 ? 2.249 -1.362 9.146 1.00 98.69 168 ALA A CA 1
ATOM 1252 C C . ALA A 1 168 ? 2.857 0.047 9.175 1.00 98.69 168 ALA A C 1
ATOM 1254 O O . ALA A 1 168 ? 2.441 0.943 8.431 1.00 98.69 168 ALA A O 1
ATOM 1255 N N . ASN A 1 169 ? 3.838 0.230 10.059 1.00 98.62 169 ASN A N 1
ATOM 1256 C CA . ASN A 1 169 ? 4.748 1.363 9.998 1.00 98.62 169 ASN A CA 1
ATOM 1257 C C . ASN A 1 169 ? 5.707 1.183 8.823 1.00 98.62 169 ASN A C 1
ATOM 1259 O O . ASN A 1 169 ? 5.848 0.102 8.244 1.00 98.62 169 ASN A O 1
ATOM 1263 N N . THR A 1 170 ? 6.407 2.256 8.475 1.00 97.69 170 THR A N 1
ATOM 1264 C CA . THR A 1 170 ? 7.381 2.200 7.388 1.00 97.69 170 THR A CA 1
ATOM 1265 C C . THR A 1 170 ? 8.517 1.191 7.620 1.00 97.69 170 THR A C 1
ATOM 1267 O O . THR A 1 170 ? 9.104 0.735 6.635 1.00 97.69 170 THR A O 1
ATOM 1270 N N . ASP A 1 171 ? 8.852 0.902 8.879 1.00 97.94 171 ASP A N 1
ATOM 1271 C CA . ASP A 1 171 ? 10.027 0.153 9.343 1.00 97.94 171 ASP A CA 1
ATOM 1272 C C . ASP A 1 171 ? 9.688 -1.090 10.172 1.00 97.94 171 ASP A C 1
ATOM 1274 O O . ASP A 1 171 ? 10.573 -1.891 10.454 1.00 97.94 171 ASP A O 1
ATOM 1278 N N . ALA A 1 172 ? 8.427 -1.274 10.555 1.00 98.62 172 ALA A N 1
ATOM 1279 C CA . ALA A 1 172 ? 8.001 -2.397 11.373 1.00 98.62 172 ALA A CA 1
ATOM 1280 C C . ALA A 1 172 ? 6.512 -2.694 11.203 1.00 98.62 172 ALA A C 1
ATOM 1282 O O . ALA A 1 172 ? 5.698 -1.809 10.935 1.00 98.62 172 ALA A O 1
ATOM 1283 N N . LEU A 1 173 ? 6.145 -3.951 11.430 1.00 98.88 173 LEU A N 1
ATOM 1284 C CA . LEU A 1 173 ? 4.760 -4.323 11.677 1.00 98.88 173 LEU A CA 1
ATOM 1285 C C . LEU A 1 173 ? 4.518 -4.304 13.187 1.00 98.88 173 LEU A C 1
ATOM 1287 O O . LEU A 1 173 ? 5.163 -5.050 13.928 1.00 98.88 173 LEU A O 1
ATOM 1291 N N . LEU A 1 174 ? 3.598 -3.457 13.636 1.00 98.88 174 LEU A N 1
ATOM 1292 C CA . LEU A 1 174 ? 3.199 -3.355 15.036 1.00 98.88 174 LEU A CA 1
ATOM 1293 C C . LEU A 1 174 ? 1.877 -4.080 15.276 1.00 98.88 174 LEU A C 1
ATOM 1295 O O . LEU A 1 174 ? 1.030 -4.138 14.384 1.00 98.88 174 LEU A O 1
ATOM 1299 N N . ARG A 1 175 ? 1.698 -4.580 16.498 1.00 98.88 175 ARG A N 1
ATOM 1300 C CA . ARG A 1 175 ? 0.462 -5.171 17.007 1.00 98.88 175 ARG A CA 1
ATOM 1301 C C . ARG A 1 175 ? -0.014 -4.432 18.254 1.00 98.88 175 ARG A C 1
ATOM 1303 O O . ARG A 1 175 ? 0.779 -4.112 19.135 1.00 98.88 175 ARG A O 1
ATOM 1310 N N . PHE A 1 176 ? -1.321 -4.247 18.349 1.00 98.81 176 PHE A N 1
ATOM 1311 C CA . PHE A 1 176 ? -2.021 -3.656 19.479 1.00 98.81 176 PHE A CA 1
ATOM 1312 C C . PHE A 1 176 ? -3.186 -4.557 19.887 1.00 98.81 176 PHE A C 1
ATOM 1314 O O . PHE A 1 176 ? -3.811 -5.182 19.031 1.00 98.81 176 PHE A O 1
ATOM 1321 N N . SER A 1 177 ? -3.499 -4.594 21.183 1.00 98.31 177 SER A N 1
ATOM 1322 C CA . SER A 1 177 ? -4.751 -5.194 21.650 1.00 98.31 177 SER A CA 1
ATOM 1323 C C . SER A 1 177 ? -5.918 -4.269 21.313 1.00 98.31 177 SER A C 1
ATOM 1325 O O . SER A 1 177 ? -5.837 -3.058 21.540 1.00 98.31 177 SER A O 1
ATOM 1327 N N . TYR A 1 178 ? -6.992 -4.836 20.781 1.00 98.25 178 TYR A N 1
ATOM 1328 C CA . TYR A 1 178 ? -8.212 -4.139 20.412 1.00 98.25 178 TYR A CA 1
ATOM 1329 C C . TYR A 1 178 ? -9.437 -4.865 20.962 1.00 98.25 178 TYR A C 1
ATOM 1331 O O . TYR A 1 178 ? -9.593 -6.077 20.807 1.00 98.25 178 TYR A O 1
ATOM 1339 N N . GLU A 1 179 ? -10.345 -4.083 21.534 1.00 97.69 179 GLU A N 1
ATOM 1340 C CA . GLU A 1 179 ? -11.691 -4.515 21.882 1.00 97.69 179 GLU A CA 1
ATOM 1341 C C . GLU A 1 179 ? -12.703 -3.688 21.090 1.00 97.69 179 GLU A C 1
ATOM 1343 O O . GLU A 1 179 ? -12.517 -2.487 20.855 1.00 97.69 179 GLU A O 1
ATOM 1348 N N . GLU A 1 180 ? -13.790 -4.334 20.670 1.00 96.44 180 GLU A N 1
ATOM 1349 C CA . GLU A 1 180 ? -14.816 -3.686 19.863 1.00 96.44 180 GLU A CA 1
ATOM 1350 C C . GLU A 1 180 ? -15.368 -2.433 20.556 1.00 96.44 180 GLU A C 1
ATOM 1352 O O . GLU A 1 180 ? -15.687 -2.424 21.744 1.00 96.44 180 GLU A O 1
ATOM 1357 N N . GLY A 1 181 ? -15.478 -1.346 19.793 1.00 95.69 181 GLY A N 1
ATOM 1358 C CA . GLY A 1 181 ? -15.984 -0.071 20.292 1.00 95.69 181 GLY A CA 1
ATOM 1359 C C . GLY A 1 181 ? -14.931 0.848 20.912 1.00 95.69 181 GLY A C 1
ATOM 1360 O O . GLY A 1 181 ? -15.246 2.031 21.093 1.00 95.69 181 GLY A O 1
ATOM 1361 N N . MET A 1 182 ? -13.698 0.377 21.155 1.00 97.81 182 MET A N 1
ATOM 1362 C CA . MET A 1 182 ? -12.585 1.237 21.574 1.00 97.81 182 MET A CA 1
ATOM 1363 C C . MET A 1 182 ? -12.429 2.432 20.627 1.00 97.81 182 MET A C 1
ATOM 1365 O O . MET A 1 182 ? -12.375 2.279 19.409 1.00 97.81 182 MET A O 1
ATOM 1369 N N . THR A 1 183 ? -12.327 3.637 21.194 1.00 97.81 183 THR A N 1
ATOM 1370 C CA . THR A 1 183 ? -12.125 4.882 20.428 1.00 97.81 183 THR A CA 1
ATOM 1371 C C . THR A 1 183 ? -10.697 5.420 20.504 1.00 97.81 183 THR A C 1
ATOM 1373 O O . THR A 1 183 ? -10.384 6.422 19.858 1.00 97.81 183 THR A O 1
ATOM 1376 N N . ARG A 1 184 ? -9.849 4.787 21.325 1.00 98.25 184 ARG A N 1
ATOM 1377 C CA . ARG A 1 184 ? -8.431 5.101 21.526 1.00 98.25 184 ARG A CA 1
ATOM 1378 C C . ARG A 1 184 ? -7.709 3.885 22.105 1.00 98.25 184 ARG A C 1
ATOM 1380 O O . ARG A 1 184 ? -8.251 3.225 22.987 1.00 98.25 184 ARG A O 1
ATOM 1387 N N . ILE A 1 185 ? -6.480 3.656 21.662 1.00 98.06 185 ILE A N 1
ATOM 1388 C CA . ILE A 1 185 ? -5.532 2.705 22.237 1.00 98.06 185 ILE A CA 1
ATOM 1389 C C . ILE A 1 185 ? -4.355 3.521 22.781 1.00 98.06 185 ILE A C 1
ATOM 1391 O O . ILE A 1 185 ? -3.695 4.240 22.037 1.00 98.06 185 ILE A O 1
ATOM 1395 N N . ALA A 1 186 ? -4.124 3.450 24.093 1.00 95.06 186 ALA A N 1
ATOM 1396 C CA . ALA A 1 186 ? -3.022 4.156 24.758 1.00 95.06 186 ALA A CA 1
ATOM 1397 C C . ALA A 1 186 ? -1.794 3.265 25.009 1.00 95.06 186 ALA A C 1
ATOM 1399 O O . ALA A 1 186 ? -0.729 3.777 25.341 1.00 95.06 186 ALA A O 1
ATOM 1400 N N . ALA A 1 187 ? -1.953 1.945 24.890 1.00 95.44 187 ALA A N 1
ATOM 1401 C CA . ALA A 1 187 ? -0.864 0.997 25.070 1.00 95.44 187 ALA A CA 1
ATOM 1402 C C . ALA A 1 187 ? 0.160 1.117 23.933 1.00 95.44 187 ALA A C 1
ATOM 1404 O O . ALA A 1 187 ? -0.207 1.343 22.777 1.00 95.44 187 ALA A O 1
ATOM 1405 N N . GLU A 1 188 ? 1.437 0.929 24.265 1.00 95.50 188 GLU A N 1
ATOM 1406 C CA . GLU A 1 188 ? 2.499 0.843 23.266 1.00 95.50 188 GLU A CA 1
ATOM 1407 C C . GLU A 1 188 ? 2.312 -0.390 22.374 1.00 95.50 188 GLU A C 1
ATOM 1409 O O . GLU A 1 188 ? 1.840 -1.441 22.814 1.00 95.50 188 GLU A O 1
ATOM 1414 N N . GLY A 1 189 ? 2.684 -0.249 21.102 1.00 97.06 189 GLY A N 1
ATOM 1415 C CA . GLY A 1 189 ? 2.595 -1.331 20.131 1.00 97.06 189 GLY A CA 1
ATOM 1416 C C . GLY A 1 189 ? 3.692 -2.367 20.335 1.00 97.06 189 GLY A C 1
ATOM 1417 O O . GLY A 1 189 ? 4.870 -2.037 20.459 1.00 97.06 189 GLY A O 1
ATOM 1418 N N . GLU A 1 190 ? 3.322 -3.640 20.290 1.00 98.44 190 GLU A N 1
ATOM 1419 C CA . GLU A 1 190 ? 4.275 -4.739 20.244 1.00 98.44 190 GLU A CA 1
ATOM 1420 C C . GLU A 1 190 ? 4.839 -4.860 18.826 1.00 98.44 190 GLU A C 1
ATOM 1422 O O . GLU A 1 190 ? 4.100 -5.091 17.866 1.00 98.44 190 GLU A O 1
ATOM 1427 N N . LYS A 1 191 ? 6.161 -4.749 18.675 1.00 98.69 191 LYS A N 1
ATOM 1428 C CA . LYS A 1 191 ? 6.808 -5.013 17.388 1.00 98.69 191 LYS A CA 1
ATOM 1429 C C . LYS A 1 191 ? 6.747 -6.505 17.052 1.00 98.69 191 LYS A C 1
ATOM 1431 O O . LYS A 1 191 ? 7.295 -7.332 17.781 1.00 98.69 191 LYS A O 1
ATOM 1436 N N . VAL A 1 192 ? 6.120 -6.830 15.922 1.00 98.81 192 VAL A N 1
ATOM 1437 C CA . VAL A 1 192 ? 6.002 -8.196 15.397 1.00 98.81 192 VAL A CA 1
ATOM 1438 C C . VAL A 1 192 ? 7.257 -8.557 14.609 1.00 98.81 192 VAL A C 1
ATOM 1440 O O . VAL A 1 192 ? 7.943 -9.508 14.961 1.00 98.81 192 VAL A O 1
ATOM 1443 N N . VAL A 1 193 ? 7.578 -7.777 13.575 1.00 98.81 193 VAL A N 1
ATOM 1444 C CA . VAL A 1 193 ? 8.761 -7.951 12.714 1.00 98.81 193 VAL A CA 1
ATOM 1445 C C . VAL A 1 193 ? 9.263 -6.596 12.223 1.00 98.81 193 VAL A C 1
ATOM 1447 O O . VAL A 1 193 ? 8.481 -5.648 12.104 1.00 98.81 193 VAL A O 1
ATOM 1450 N N . ASP A 1 194 ? 10.553 -6.518 11.906 1.00 98.50 194 ASP A N 1
ATOM 1451 C CA . ASP A 1 194 ? 11.119 -5.395 11.159 1.00 98.50 194 ASP A CA 1
ATOM 1452 C C . ASP A 1 194 ? 10.691 -5.472 9.683 1.00 98.50 194 ASP A C 1
ATOM 1454 O O . ASP A 1 194 ? 10.580 -6.554 9.100 1.00 98.50 194 ASP A O 1
ATOM 1458 N N . LEU A 1 195 ? 10.444 -4.313 9.074 1.00 98.38 195 LEU A N 1
ATOM 1459 C CA . LEU A 1 195 ? 10.125 -4.158 7.657 1.00 98.38 195 LEU A CA 1
ATOM 1460 C C . LEU A 1 195 ? 11.225 -3.360 6.943 1.00 98.38 195 LEU A C 1
ATOM 1462 O O . LEU A 1 195 ? 11.904 -2.541 7.565 1.00 98.38 195 LEU A O 1
ATOM 1466 N N . PRO A 1 196 ? 11.393 -3.530 5.618 1.00 96.44 196 PRO A N 1
ATOM 1467 C CA . PRO A 1 196 ? 12.424 -2.813 4.876 1.00 96.44 196 PRO A CA 1
ATOM 1468 C C . PRO A 1 196 ? 12.194 -1.293 4.858 1.00 96.44 196 PRO A C 1
ATOM 1470 O O . PRO A 1 196 ? 11.410 -0.761 4.061 1.00 96.44 196 PRO A O 1
ATOM 1473 N N . ALA A 1 197 ? 12.930 -0.589 5.714 1.00 93.00 197 ALA A N 1
ATOM 1474 C CA . ALA A 1 197 ? 13.092 0.861 5.679 1.00 93.00 197 ALA A CA 1
ATOM 1475 C C . ALA A 1 197 ? 14.498 1.225 5.198 1.00 93.00 197 ALA A C 1
ATOM 1477 O O . ALA A 1 197 ? 14.620 1.877 4.167 1.00 93.00 197 ALA A O 1
ATOM 1478 N N . GLY A 1 198 ? 15.538 0.731 5.883 1.00 84.19 198 GLY A N 1
ATOM 1479 C CA . GLY A 1 198 ? 16.939 0.994 5.543 1.00 84.19 198 GLY A CA 1
ATOM 1480 C C . GLY A 1 198 ? 17.319 2.486 5.581 1.00 84.19 198 GLY A C 1
ATOM 1481 O O . GLY A 1 198 ? 16.499 3.337 5.924 1.00 84.19 198 GLY A O 1
ATOM 1482 N N . PRO A 1 199 ? 18.566 2.835 5.213 1.00 84.31 199 PRO A N 1
ATOM 1483 C CA . PRO A 1 199 ? 19.016 4.231 5.156 1.00 84.31 199 PRO A CA 1
ATOM 1484 C C . PRO A 1 199 ? 18.382 5.009 3.992 1.00 84.31 199 PRO A C 1
ATOM 1486 O O . PRO A 1 199 ? 18.280 6.234 4.021 1.00 84.31 199 PRO A O 1
ATOM 1489 N N . ILE A 1 200 ? 17.955 4.296 2.947 1.00 85.12 200 ILE A N 1
ATOM 1490 C CA . ILE A 1 200 ? 17.220 4.836 1.809 1.00 85.12 200 ILE A CA 1
ATOM 1491 C C . ILE A 1 200 ? 15.868 4.152 1.819 1.00 85.12 200 ILE A C 1
ATOM 1493 O O . ILE A 1 200 ? 15.816 2.932 1.755 1.00 85.12 200 ILE A O 1
ATOM 1497 N N . ASN A 1 201 ? 14.805 4.950 1.869 1.00 88.19 201 ASN A N 1
ATOM 1498 C CA . ASN A 1 201 ? 13.437 4.463 1.948 1.00 88.19 201 ASN A CA 1
ATOM 1499 C C . ASN A 1 201 ? 12.570 5.190 0.913 1.00 88.19 201 ASN A C 1
ATOM 1501 O O . ASN A 1 201 ? 11.854 6.145 1.223 1.00 88.19 201 ASN A O 1
ATOM 1505 N N . HIS A 1 202 ? 12.733 4.819 -0.360 1.00 90.44 202 HIS A N 1
ATOM 1506 C CA . HIS A 1 202 ? 12.089 5.536 -1.466 1.00 90.44 202 HIS A CA 1
ATOM 1507 C C . HIS A 1 202 ? 10.577 5.292 -1.480 1.00 90.44 202 HIS A C 1
ATOM 1509 O O . HIS A 1 202 ? 9.802 6.224 -1.262 1.00 90.44 202 HIS A O 1
ATOM 1515 N N . HIS A 1 203 ? 10.163 4.034 -1.658 1.00 95.25 203 HIS A N 1
ATOM 1516 C CA . HIS A 1 203 ? 8.789 3.603 -1.420 1.00 95.25 203 HIS A CA 1
ATOM 1517 C C . HIS A 1 203 ? 8.636 3.200 0.051 1.00 95.25 203 HIS A C 1
ATOM 1519 O O . HIS A 1 203 ? 8.926 2.063 0.442 1.00 95.25 203 HIS A O 1
ATOM 1525 N N . TRP A 1 204 ? 8.247 4.172 0.875 1.00 95.75 204 TRP A N 1
ATOM 1526 C CA . TRP A 1 204 ? 8.150 4.031 2.329 1.00 95.75 204 TRP A CA 1
ATOM 1527 C C . TRP A 1 204 ? 6.857 3.360 2.794 1.00 95.75 204 TRP A C 1
ATOM 1529 O O . TRP A 1 204 ? 6.878 2.644 3.791 1.00 95.75 204 TRP A O 1
ATOM 1539 N N . THR A 1 205 ? 5.759 3.511 2.051 1.00 97.12 205 THR A N 1
ATOM 1540 C CA . THR A 1 205 ? 4.459 2.930 2.409 1.00 97.12 205 THR A CA 1
ATOM 1541 C C . THR A 1 205 ? 4.516 1.406 2.487 1.00 97.12 205 THR A C 1
ATOM 1543 O O . THR A 1 205 ? 5.094 0.756 1.615 1.00 97.12 205 THR A O 1
ATOM 1546 N N . LYS A 1 206 ? 3.884 0.848 3.524 1.00 97.94 206 LYS A N 1
ATOM 1547 C CA . LYS A 1 206 ? 3.720 -0.591 3.750 1.00 97.94 206 LYS A CA 1
ATOM 1548 C C . LYS A 1 206 ? 2.247 -0.864 4.019 1.00 97.94 206 LYS A C 1
ATOM 1550 O O . LYS A 1 206 ? 1.691 -0.352 4.985 1.00 97.94 206 LYS A O 1
ATOM 1555 N N . ASN A 1 207 ? 1.582 -1.604 3.145 1.00 98.31 207 ASN A N 1
ATOM 1556 C CA . ASN A 1 207 ? 0.210 -2.045 3.375 1.00 98.31 207 ASN A CA 1
ATOM 1557 C C . ASN A 1 207 ? 0.206 -3.414 4.052 1.00 98.31 207 ASN A C 1
ATOM 1559 O O . ASN A 1 207 ? 1.195 -4.130 3.942 1.00 98.31 207 ASN A O 1
ATOM 1563 N N . VAL A 1 208 ? -0.885 -3.791 4.716 1.00 98.75 208 VAL A N 1
ATOM 1564 C CA 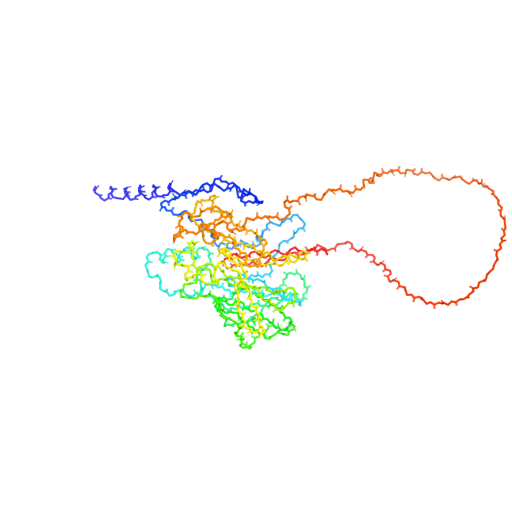. VAL A 1 208 ? -1.031 -5.111 5.338 1.00 98.75 208 VAL A CA 1
ATOM 1565 C C . VAL A 1 208 ? -2.468 -5.611 5.232 1.00 98.75 208 VAL A C 1
ATOM 1567 O O . VAL A 1 208 ? -3.408 -4.867 5.501 1.00 98.75 208 VAL A O 1
ATOM 1570 N N . ILE A 1 209 ? -2.635 -6.881 4.858 1.00 98.62 209 ILE A N 1
ATOM 1571 C CA . ILE A 1 209 ? -3.910 -7.606 4.952 1.00 98.62 209 ILE A CA 1
ATOM 1572 C C . ILE A 1 209 ? -3.694 -8.968 5.613 1.00 98.62 209 ILE A C 1
ATOM 1574 O O . ILE A 1 209 ? -2.613 -9.544 5.506 1.00 98.62 209 ILE A O 1
ATOM 1578 N N . ALA A 1 210 ? -4.717 -9.506 6.270 1.00 98.56 210 ALA A N 1
ATOM 1579 C CA . ALA A 1 210 ? -4.670 -10.860 6.816 1.00 98.56 210 ALA A CA 1
ATOM 1580 C C . ALA A 1 210 ? -5.020 -11.914 5.758 1.00 98.56 210 ALA A C 1
ATOM 1582 O O . ALA A 1 210 ? -5.773 -11.628 4.824 1.00 98.56 210 ALA A O 1
ATOM 1583 N N . SER A 1 211 ? -4.499 -13.135 5.903 1.00 98.12 211 SER A N 1
ATOM 1584 C CA . SER A 1 211 ? -5.029 -14.310 5.207 1.00 98.12 211 SER A CA 1
ATOM 1585 C C . SER A 1 211 ? -6.508 -14.516 5.571 1.00 98.12 211 SER A C 1
ATOM 1587 O O . SER A 1 211 ? -6.931 -14.101 6.653 1.00 98.12 211 SER A O 1
ATOM 1589 N N . PRO A 1 212 ? -7.313 -15.189 4.726 1.00 96.69 212 PRO A N 1
ATOM 1590 C CA . PRO A 1 212 ? -8.725 -15.436 5.033 1.00 96.69 212 PRO A CA 1
ATOM 1591 C C . PRO A 1 212 ? -8.959 -16.200 6.346 1.00 96.69 212 PRO A C 1
ATOM 1593 O O . PRO A 1 212 ? -9.995 -16.029 6.980 1.00 96.69 212 PRO A O 1
ATOM 1596 N N . ASP A 1 213 ? -7.997 -17.029 6.763 1.00 97.00 213 ASP A N 1
ATOM 1597 C CA . ASP A 1 213 ? -8.027 -17.767 8.030 1.00 97.00 213 ASP A CA 1
ATOM 1598 C C . ASP A 1 213 ? -7.352 -17.026 9.201 1.00 97.00 213 ASP A C 1
ATOM 1600 O O . ASP A 1 213 ? -7.275 -17.569 10.302 1.00 97.00 213 ASP A O 1
ATOM 1604 N N . GLY A 1 214 ? -6.845 -15.811 8.972 1.00 97.50 214 GLY A N 1
ATOM 1605 C CA . GLY A 1 214 ? -6.214 -14.954 9.977 1.00 97.50 214 GLY A CA 1
ATOM 1606 C C . GLY A 1 214 ? -4.844 -15.416 10.482 1.00 97.50 214 GLY A C 1
ATOM 1607 O O . GLY A 1 214 ? -4.291 -14.785 11.377 1.00 97.50 214 GLY A O 1
ATOM 1608 N N . LYS A 1 215 ? -4.272 -16.506 9.956 1.00 98.06 215 LYS A N 1
ATOM 1609 C CA . LYS A 1 215 ? -3.005 -17.058 10.470 1.00 98.06 215 LYS A CA 1
ATOM 1610 C C . LYS A 1 215 ? -1.763 -16.325 9.985 1.00 98.06 215 LYS A C 1
ATOM 1612 O O . LYS A 1 215 ? -0.756 -16.338 10.684 1.00 98.06 215 LYS A O 1
ATOM 1617 N N . HIS A 1 216 ? -1.827 -15.715 8.808 1.00 98.69 216 HIS A N 1
ATOM 1618 C CA . HIS A 1 216 ? -0.708 -15.003 8.201 1.00 98.69 216 HIS A CA 1
ATOM 1619 C C . HIS A 1 216 ? -1.114 -13.579 7.839 1.00 98.69 216 HIS A C 1
ATOM 1621 O O . HIS A 1 216 ? -2.288 -13.286 7.610 1.00 98.69 216 HIS A O 1
ATOM 1627 N N . LEU A 1 217 ? -0.130 -12.691 7.756 1.00 98.88 217 LEU A N 1
ATOM 1628 C CA . LEU A 1 217 ? -0.295 -11.322 7.282 1.00 98.88 217 LEU A CA 1
ATOM 1629 C C . LEU A 1 217 ? 0.547 -11.123 6.020 1.00 98.88 217 LEU A C 1
ATOM 1631 O O . LEU A 1 217 ? 1.675 -11.601 5.942 1.00 98.88 217 LEU A O 1
ATOM 1635 N N . TYR A 1 218 ? 0.012 -10.404 5.039 1.00 98.88 218 TYR A N 1
ATOM 1636 C CA . TYR A 1 218 ? 0.689 -10.083 3.785 1.00 98.88 218 TYR A CA 1
ATOM 1637 C C . TYR A 1 218 ? 1.000 -8.598 3.750 1.00 98.88 218 TYR A C 1
ATOM 1639 O O . TYR A 1 218 ? 0.082 -7.778 3.711 1.00 98.88 218 TYR A O 1
ATOM 1647 N N . VAL A 1 219 ? 2.289 -8.265 3.772 1.00 98.88 219 VAL A N 1
ATOM 1648 C CA . VAL A 1 219 ? 2.795 -6.895 3.849 1.00 98.88 219 VAL A CA 1
ATOM 1649 C C . VAL A 1 219 ? 3.399 -6.479 2.512 1.00 98.88 219 VAL A C 1
ATOM 1651 O O . VAL A 1 219 ? 4.217 -7.199 1.939 1.00 98.88 219 VAL A O 1
ATOM 1654 N N . THR A 1 220 ? 3.022 -5.311 2.001 1.00 98.56 220 THR A N 1
ATOM 1655 C CA . THR A 1 220 ? 3.595 -4.772 0.759 1.00 98.56 220 THR A CA 1
ATOM 1656 C C . THR A 1 220 ? 4.913 -4.071 1.048 1.00 98.56 220 THR A C 1
ATOM 1658 O O . THR A 1 220 ? 5.052 -3.393 2.062 1.00 98.56 220 THR A O 1
ATOM 1661 N N . SER A 1 221 ? 5.883 -4.205 0.147 1.00 98.25 221 SER A N 1
ATOM 1662 C CA . SER A 1 221 ? 7.178 -3.533 0.236 1.00 98.25 221 SER A CA 1
ATOM 1663 C C . SER A 1 221 ? 7.587 -3.064 -1.157 1.00 98.25 221 SER A C 1
ATOM 1665 O O . SER A 1 221 ? 7.923 -3.877 -2.015 1.00 98.25 221 SER A O 1
ATOM 1667 N N . GLY A 1 222 ? 7.519 -1.756 -1.422 1.00 98.06 222 GLY A N 1
ATOM 1668 C CA . GLY A 1 222 ? 7.957 -1.213 -2.713 1.00 98.06 222 GLY A CA 1
ATOM 1669 C C . GLY A 1 222 ? 9.472 -1.312 -2.913 1.00 98.06 222 GLY A C 1
ATOM 1670 O O . GLY A 1 222 ? 10.176 -1.866 -2.076 1.00 98.06 222 GLY A O 1
ATOM 1671 N N . SER A 1 223 ? 10.005 -0.787 -4.009 1.00 97.62 223 SER A N 1
ATOM 1672 C CA . SER A 1 223 ? 11.446 -0.703 -4.284 1.00 97.62 223 SER A CA 1
ATOM 1673 C C . SER A 1 223 ? 12.091 0.506 -3.601 1.00 97.62 223 SER A C 1
ATOM 1675 O O . SER A 1 223 ? 11.421 1.471 -3.221 1.00 97.62 223 SER A O 1
ATOM 1677 N N . ASN A 1 224 ? 13.407 0.492 -3.460 1.00 94.69 224 ASN A N 1
ATOM 1678 C CA . ASN A 1 224 ? 14.198 1.617 -2.973 1.00 94.69 224 ASN A CA 1
ATOM 1679 C C . ASN A 1 224 ? 14.629 2.592 -4.067 1.00 94.69 224 ASN A C 1
ATOM 1681 O O . ASN A 1 224 ? 15.286 3.602 -3.796 1.00 94.69 224 ASN A O 1
ATOM 1685 N N . SER A 1 225 ? 14.253 2.307 -5.304 1.00 93.50 225 SER A N 1
ATOM 1686 C CA . SER A 1 225 ? 14.730 3.012 -6.481 1.00 93.50 225 SER A CA 1
ATOM 1687 C C . SER A 1 225 ? 13.771 2.817 -7.658 1.00 93.50 225 SER A C 1
ATOM 1689 O O . SER A 1 225 ? 12.755 2.123 -7.536 1.00 93.50 225 SER A O 1
ATOM 1691 N N . ASN A 1 226 ? 14.058 3.446 -8.798 1.00 94.62 226 ASN A N 1
ATOM 1692 C CA . ASN A 1 226 ? 13.190 3.329 -9.960 1.00 94.62 226 ASN A CA 1
ATOM 1693 C C . ASN A 1 226 ? 13.417 1.988 -10.677 1.00 94.62 226 ASN A C 1
ATOM 1695 O O . ASN A 1 226 ? 12.458 1.248 -10.922 1.00 94.62 226 ASN A O 1
ATOM 1699 N N . VAL A 1 227 ? 14.684 1.655 -10.935 1.00 94.69 227 VAL A N 1
ATOM 1700 C CA . VAL A 1 227 ? 15.146 0.431 -11.605 1.00 94.69 227 VAL A CA 1
ATOM 1701 C C . VAL A 1 227 ? 16.433 -0.136 -10.981 1.00 94.69 227 VAL A C 1
ATOM 1703 O O . VAL A 1 227 ? 17.375 -0.496 -11.684 1.00 94.69 227 VAL A O 1
ATOM 1706 N N . ALA A 1 228 ? 16.456 -0.261 -9.650 1.00 95.50 228 ALA A N 1
ATOM 1707 C CA . ALA A 1 228 ? 17.552 -0.843 -8.861 1.00 95.50 228 ALA A CA 1
ATOM 1708 C C . ALA A 1 228 ? 18.881 -0.066 -8.937 1.00 95.50 228 ALA A C 1
ATOM 1710 O O . ALA A 1 228 ? 19.958 -0.645 -8.799 1.00 95.50 228 ALA A O 1
ATOM 1711 N N . GLU A 1 229 ? 18.834 1.259 -9.112 1.00 93.94 229 GLU A N 1
ATOM 1712 C CA . GLU A 1 229 ? 20.036 2.097 -9.256 1.00 93.94 229 GLU A CA 1
ATOM 1713 C C . GLU A 1 229 ? 20.938 2.112 -8.012 1.00 93.94 229 GLU A C 1
ATOM 1715 O O . GLU A 1 229 ? 22.117 2.441 -8.112 1.00 93.94 229 GLU A O 1
ATOM 1720 N N . ASN A 1 230 ? 20.398 1.743 -6.848 1.00 92.19 230 ASN A N 1
ATOM 1721 C CA . ASN A 1 230 ? 21.147 1.652 -5.593 1.00 92.19 230 ASN A CA 1
ATOM 1722 C C . ASN A 1 230 ? 21.780 0.263 -5.365 1.00 92.19 230 ASN A C 1
ATOM 1724 O O . ASN A 1 230 ? 22.292 0.008 -4.278 1.00 92.19 230 ASN A O 1
ATOM 1728 N N . GLY A 1 231 ? 21.737 -0.625 -6.365 1.00 93.56 231 GLY A N 1
ATOM 1729 C CA . GLY A 1 231 ? 22.170 -2.017 -6.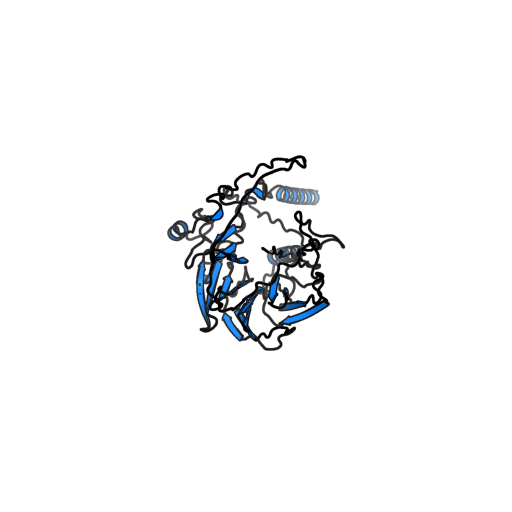248 1.00 93.56 231 GLY A CA 1
ATOM 1730 C C . GLY A 1 231 ? 21.056 -2.937 -5.748 1.00 93.56 231 GLY A C 1
ATOM 1731 O O . GLY A 1 231 ? 20.118 -2.501 -5.080 1.00 93.56 231 GLY A O 1
ATOM 1732 N N . MET A 1 232 ? 21.152 -4.227 -6.079 1.00 94.69 232 MET A N 1
ATOM 1733 C CA . MET A 1 232 ? 20.145 -5.220 -5.681 1.00 94.69 232 MET A CA 1
ATOM 1734 C C . MET A 1 232 ? 20.188 -5.525 -4.182 1.00 94.69 232 MET A C 1
ATOM 1736 O O . MET A 1 232 ? 19.186 -5.952 -3.619 1.00 94.69 232 MET A O 1
ATOM 1740 N N . GLU A 1 233 ? 21.317 -5.268 -3.529 1.00 93.81 233 GLU A N 1
ATOM 1741 C CA . GLU A 1 233 ? 21.491 -5.388 -2.084 1.00 93.81 233 GLU A CA 1
ATOM 1742 C C . GLU A 1 233 ? 20.575 -4.404 -1.341 1.00 93.81 233 GLU A C 1
ATOM 1744 O O . GLU A 1 233 ? 19.965 -4.751 -0.334 1.00 93.81 233 GLU A O 1
ATOM 1749 N N . ALA A 1 234 ? 20.392 -3.192 -1.880 1.00 94.25 234 ALA A N 1
ATOM 1750 C CA . ALA A 1 234 ? 19.456 -2.208 -1.335 1.00 94.25 234 ALA A CA 1
ATOM 1751 C C . ALA A 1 234 ? 17.978 -2.585 -1.563 1.00 94.25 234 ALA A C 1
ATOM 1753 O O . ALA A 1 234 ? 17.088 -1.921 -1.026 1.00 94.25 234 ALA A O 1
ATOM 1754 N N . GLU A 1 235 ? 17.715 -3.619 -2.364 1.00 96.12 235 GLU A N 1
ATOM 1755 C CA . GLU A 1 235 ? 16.384 -4.099 -2.738 1.00 96.12 235 GLU A CA 1
ATOM 1756 C C . GLU A 1 235 ? 16.020 -5.428 -2.046 1.00 96.12 235 GLU A C 1
ATOM 1758 O O . GLU A 1 235 ? 15.035 -6.078 -2.404 1.00 96.12 235 GLU A O 1
ATOM 1763 N N . GLU A 1 236 ? 16.782 -5.841 -1.028 1.00 95.62 236 GLU A N 1
ATOM 1764 C CA . GLU A 1 236 ? 16.451 -7.016 -0.223 1.00 95.62 236 GLU A CA 1
ATOM 1765 C C . GLU A 1 236 ? 15.066 -6.867 0.435 1.00 95.62 236 GLU A C 1
ATOM 1767 O O . GLU A 1 236 ? 14.757 -5.861 1.078 1.00 95.62 236 GLU A O 1
ATOM 1772 N N . ASN A 1 237 ? 14.204 -7.877 0.246 1.00 97.25 237 ASN A N 1
ATOM 1773 C CA . ASN A 1 237 ? 12.797 -7.880 0.679 1.00 97.25 237 ASN A CA 1
ATOM 1774 C C . ASN A 1 237 ? 11.972 -6.674 0.177 1.00 97.25 237 ASN A C 1
ATOM 1776 O O . ASN A 1 237 ? 10.931 -6.321 0.742 1.00 97.25 237 ASN A O 1
ATOM 1780 N N . ARG A 1 238 ? 12.412 -6.045 -0.912 1.00 98.25 238 ARG A N 1
ATOM 1781 C CA . ARG A 1 238 ? 11.748 -4.924 -1.577 1.00 98.25 238 ARG A CA 1
ATOM 1782 C C . ARG A 1 238 ? 11.286 -5.300 -2.975 1.00 98.25 238 ARG A C 1
ATOM 1784 O O . ARG A 1 238 ? 11.611 -6.366 -3.494 1.00 98.25 238 ARG A O 1
ATOM 1791 N N . ALA A 1 239 ? 10.452 -4.433 -3.541 1.00 98.12 239 ALA A N 1
ATOM 1792 C CA . ALA A 1 239 ? 9.674 -4.712 -4.744 1.00 98.12 239 ALA A CA 1
ATOM 1793 C C . ALA A 1 239 ? 8.926 -6.058 -4.640 1.00 98.12 239 ALA A C 1
ATOM 1795 O O . ALA A 1 239 ? 9.037 -6.942 -5.499 1.00 98.12 239 ALA A O 1
ATOM 1796 N N . ALA A 1 240 ? 8.228 -6.235 -3.520 1.00 98.44 240 ALA A N 1
ATOM 1797 C CA . ALA A 1 240 ? 7.788 -7.525 -3.030 1.00 98.44 240 ALA A CA 1
ATOM 1798 C C . ALA A 1 240 ? 6.489 -7.456 -2.223 1.00 98.44 240 ALA A C 1
ATOM 1800 O O . ALA A 1 240 ? 6.078 -6.414 -1.704 1.00 98.44 240 ALA A O 1
ATOM 1801 N N . ILE A 1 241 ? 5.883 -8.630 -2.074 1.00 98.88 241 ILE A N 1
ATOM 1802 C CA . ILE A 1 241 ? 4.918 -8.927 -1.019 1.00 98.88 241 ILE A CA 1
ATOM 1803 C C . ILE A 1 241 ? 5.607 -9.894 -0.057 1.00 98.88 241 ILE A C 1
ATOM 1805 O O . ILE A 1 241 ? 6.203 -10.890 -0.481 1.00 98.88 241 ILE A O 1
ATOM 1809 N N . LEU A 1 242 ? 5.543 -9.580 1.230 1.00 98.88 242 LEU A N 1
ATOM 1810 C CA . LEU A 1 242 ? 6.134 -10.337 2.327 1.00 98.88 242 LEU A CA 1
ATOM 1811 C C . LEU A 1 242 ? 5.013 -11.059 3.072 1.00 98.88 242 LEU A C 1
ATOM 1813 O O . LEU A 1 242 ? 3.961 -10.473 3.310 1.00 98.88 242 LEU A O 1
ATOM 1817 N N . GLU A 1 243 ? 5.224 -12.318 3.436 1.00 98.81 243 GLU A N 1
ATOM 1818 C CA . GLU A 1 243 ? 4.325 -13.048 4.331 1.00 98.81 243 GLU A CA 1
ATOM 1819 C C . GLU A 1 243 ? 4.929 -13.051 5.734 1.00 98.81 243 GLU A C 1
ATOM 1821 O O . GLU A 1 243 ? 6.114 -13.348 5.912 1.00 98.81 243 GLU A O 1
ATOM 1826 N N . VAL A 1 244 ? 4.106 -12.711 6.718 1.00 98.94 244 VAL A N 1
ATOM 1827 C CA . VAL A 1 244 ? 4.457 -12.665 8.132 1.00 98.94 244 VAL A CA 1
ATOM 1828 C C . VAL A 1 244 ? 3.610 -13.686 8.877 1.00 98.94 244 VAL A C 1
ATOM 1830 O O . VAL A 1 244 ? 2.384 -13.693 8.750 1.00 98.94 244 VAL A O 1
ATOM 1833 N N . ASP A 1 245 ? 4.256 -14.525 9.680 1.00 98.62 245 ASP A N 1
ATOM 1834 C CA . ASP A 1 245 ? 3.581 -15.280 10.734 1.00 98.62 245 ASP A CA 1
ATOM 1835 C C . ASP A 1 245 ? 3.657 -14.449 12.026 1.00 98.62 245 ASP A C 1
ATOM 1837 O O . ASP A 1 245 ? 4.739 -14.310 12.611 1.00 98.62 245 ASP A O 1
ATOM 1841 N N . PRO A 1 246 ? 2.539 -13.855 12.480 1.00 97.94 246 PRO A N 1
ATOM 1842 C CA . PRO A 1 246 ? 2.547 -12.989 13.650 1.00 97.94 246 PRO A CA 1
ATOM 1843 C C . PRO A 1 246 ? 2.757 -13.755 14.964 1.00 97.94 246 PRO A C 1
ATOM 1845 O O . PRO A 1 246 ? 3.127 -13.139 15.962 1.00 97.94 246 PR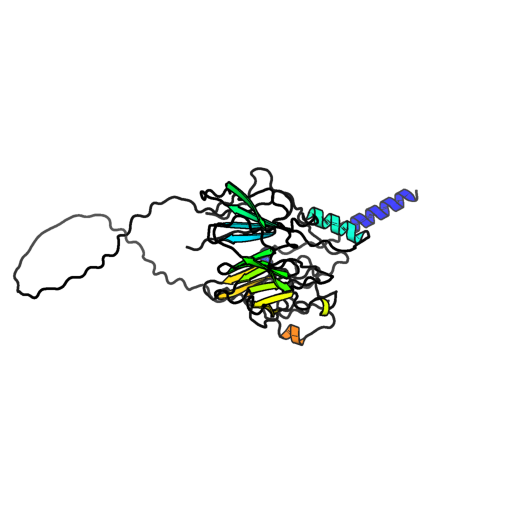O A O 1
ATOM 1848 N N . ARG A 1 247 ? 2.547 -15.080 14.991 1.00 96.81 247 ARG A N 1
ATOM 1849 C CA . ARG A 1 247 ? 2.729 -15.908 16.192 1.00 96.81 247 ARG A CA 1
ATOM 1850 C C . ARG A 1 247 ? 4.191 -16.267 16.393 1.00 96.81 247 ARG A C 1
ATOM 1852 O O . ARG A 1 247 ? 4.694 -16.159 17.507 1.00 96.81 247 ARG A O 1
ATOM 1859 N N . THR A 1 248 ? 4.865 -16.697 15.328 1.00 98.06 248 THR A N 1
ATOM 1860 C CA . THR A 1 248 ? 6.298 -17.024 15.382 1.00 98.06 248 THR A CA 1
ATOM 1861 C C . THR A 1 248 ? 7.190 -15.817 15.128 1.00 98.06 248 THR A C 1
ATOM 1863 O O . THR A 1 248 ? 8.403 -15.933 15.276 1.00 98.06 248 THR A O 1
ATOM 1866 N N . ARG A 1 249 ? 6.607 -14.666 14.762 1.00 98.31 249 ARG A N 1
ATOM 1867 C CA . ARG A 1 249 ? 7.318 -13.421 14.434 1.00 98.31 249 ARG A CA 1
ATOM 1868 C C . ARG A 1 249 ? 8.367 -13.627 13.343 1.00 98.31 249 ARG A C 1
ATOM 1870 O O . ARG A 1 249 ? 9.493 -13.143 13.427 1.00 98.31 249 ARG A O 1
ATOM 1877 N N . THR A 1 250 ? 7.993 -14.383 12.318 1.00 98.25 250 THR A N 1
ATOM 1878 C CA . THR A 1 250 ? 8.854 -14.663 11.168 1.00 98.25 250 THR A CA 1
ATOM 1879 C C . THR A 1 250 ? 8.333 -13.947 9.937 1.00 98.25 250 THR A C 1
ATOM 1881 O O . THR A 1 250 ? 7.133 -13.726 9.779 1.00 98.25 250 THR A O 1
ATOM 1884 N N . LEU A 1 251 ? 9.261 -13.583 9.058 1.00 98.19 251 LEU A N 1
ATOM 1885 C CA . LEU A 1 251 ? 8.990 -12.912 7.798 1.00 98.19 251 LEU A CA 1
ATOM 1886 C C . LEU A 1 251 ? 9.668 -13.690 6.675 1.00 98.19 251 LEU A C 1
ATOM 1888 O O . LEU A 1 251 ? 10.822 -14.100 6.805 1.00 98.19 251 LEU A O 1
ATOM 1892 N N . ARG A 1 252 ? 8.960 -13.875 5.562 1.00 98.12 252 ARG A N 1
ATOM 1893 C CA . ARG A 1 252 ? 9.520 -14.462 4.343 1.00 98.12 252 ARG A CA 1
ATOM 1894 C C . ARG A 1 252 ? 9.036 -13.736 3.098 1.00 98.12 252 ARG A C 1
ATOM 1896 O O . ARG A 1 252 ? 7.948 -13.162 3.068 1.00 98.12 252 ARG A O 1
ATOM 1903 N N . LEU A 1 253 ? 9.818 -13.837 2.031 1.00 98.56 253 LEU A N 1
ATOM 1904 C CA . LEU A 1 253 ? 9.417 -13.373 0.710 1.00 98.56 253 LEU A CA 1
ATOM 1905 C C . LEU A 1 253 ? 8.263 -14.240 0.180 1.00 98.56 253 LEU A C 1
ATOM 1907 O O . LEU A 1 253 ? 8.413 -15.455 0.027 1.00 98.56 253 LEU A O 1
ATOM 1911 N N . PHE A 1 254 ? 7.113 -13.624 -0.103 1.00 98.69 254 PHE A N 1
ATOM 1912 C CA . PHE A 1 254 ? 5.975 -14.312 -0.717 1.00 98.69 254 PHE A CA 1
ATOM 1913 C C . PHE A 1 254 ? 6.006 -14.199 -2.240 1.00 98.69 254 PHE A C 1
ATOM 1915 O O . PHE A 1 254 ? 5.835 -15.201 -2.925 1.00 98.69 254 PHE A O 1
ATOM 1922 N N . ALA A 1 255 ? 6.251 -13.001 -2.768 1.00 98.50 255 ALA A N 1
ATOM 1923 C CA . ALA A 1 255 ? 6.378 -12.728 -4.199 1.00 98.50 255 ALA A CA 1
ATOM 1924 C C . ALA A 1 255 ? 7.316 -11.537 -4.431 1.00 98.50 255 ALA A C 1
ATOM 1926 O O . ALA A 1 255 ? 7.413 -10.661 -3.572 1.00 98.50 255 ALA A O 1
ATOM 1927 N N . SER A 1 256 ? 7.983 -11.483 -5.585 1.00 98.31 256 SER A N 1
ATOM 1928 C CA . SER A 1 256 ? 8.991 -10.459 -5.899 1.00 98.31 256 SER A CA 1
ATOM 1929 C C . SER A 1 256 ? 8.897 -9.925 -7.326 1.00 98.31 256 SER A C 1
ATOM 1931 O O . SER A 1 256 ? 8.161 -10.437 -8.166 1.00 98.31 256 SER A O 1
ATOM 1933 N N . GLY A 1 257 ? 9.648 -8.867 -7.621 1.00 97.81 257 GLY A N 1
ATOM 1934 C CA . GLY A 1 257 ? 9.625 -8.210 -8.927 1.00 97.81 257 GLY A CA 1
ATOM 1935 C C . GLY A 1 257 ? 8.368 -7.374 -9.169 1.00 97.81 257 GLY A C 1
ATOM 1936 O O . GLY A 1 257 ? 7.988 -7.147 -10.315 1.00 97.81 257 GLY A O 1
ATOM 1937 N N . LEU A 1 258 ? 7.740 -6.910 -8.089 1.00 97.69 258 LEU A N 1
ATOM 1938 C CA . LEU A 1 258 ? 6.587 -6.018 -8.066 1.00 97.69 258 LEU A CA 1
ATOM 1939 C C . LEU A 1 258 ? 7.072 -4.645 -7.580 1.00 97.69 258 LEU A C 1
ATOM 1941 O O . LEU A 1 258 ? 7.192 -4.460 -6.377 1.00 97.69 258 LEU A O 1
ATOM 1945 N N . ARG A 1 259 ? 7.387 -3.688 -8.467 1.00 98.00 259 ARG A N 1
ATOM 1946 C CA . ARG A 1 259 ? 8.074 -2.429 -8.085 1.00 98.00 259 ARG A CA 1
ATOM 1947 C C . ARG A 1 259 ? 7.470 -1.746 -6.857 1.00 98.00 259 ARG A C 1
ATOM 1949 O O . ARG A 1 259 ? 8.199 -1.422 -5.930 1.00 98.00 259 ARG A O 1
ATOM 1956 N N . ASN A 1 260 ? 6.158 -1.521 -6.836 1.00 97.94 260 ASN A N 1
ATOM 1957 C CA . ASN A 1 260 ? 5.485 -0.895 -5.700 1.00 97.94 260 ASN A CA 1
ATOM 1958 C C . ASN A 1 260 ? 4.033 -1.402 -5.552 1.00 97.94 260 ASN A C 1
ATOM 1960 O O . ASN A 1 260 ? 3.109 -0.764 -6.061 1.00 97.94 260 ASN A O 1
ATOM 1964 N N . PRO A 1 261 ? 3.815 -2.564 -4.901 1.00 96.88 261 PRO A N 1
ATOM 1965 C CA . PRO A 1 261 ? 2.531 -3.266 -4.877 1.00 96.88 261 PRO A CA 1
ATOM 1966 C C . PRO A 1 261 ? 1.609 -2.735 -3.770 1.00 96.88 261 PRO A C 1
ATOM 1968 O O . PRO A 1 261 ? 1.230 -3.471 -2.871 1.00 96.88 261 PRO A O 1
ATOM 1971 N N . ASN A 1 262 ? 1.289 -1.440 -3.761 1.00 89.75 262 ASN A N 1
ATOM 1972 C CA . ASN A 1 262 ? 0.651 -0.788 -2.606 1.00 89.75 262 ASN A CA 1
ATOM 1973 C C . ASN A 1 262 ? -0.767 -1.292 -2.267 1.00 89.75 262 ASN A C 1
ATOM 1975 O O . ASN A 1 262 ? -1.179 -1.209 -1.109 1.00 89.75 262 ASN A O 1
ATOM 1979 N N . GLY A 1 263 ? -1.528 -1.789 -3.245 1.00 91.62 263 GLY A N 1
ATOM 1980 C CA . GLY A 1 263 ? -2.869 -2.341 -3.020 1.00 91.62 263 GLY A CA 1
ATOM 1981 C C . GLY A 1 263 ? -2.842 -3.863 -2.914 1.00 91.62 263 GLY A C 1
ATOM 1982 O O . GLY A 1 263 ? -2.239 -4.499 -3.773 1.00 91.62 263 GLY A O 1
ATOM 1983 N N . LEU A 1 264 ? -3.523 -4.442 -1.918 1.00 96.06 264 LEU A N 1
ATOM 1984 C CA . LEU A 1 264 ? -3.746 -5.887 -1.792 1.00 96.06 264 LEU A CA 1
ATOM 1985 C C . LEU A 1 264 ? -5.211 -6.194 -1.490 1.00 96.06 264 LEU A C 1
ATOM 1987 O O . LEU A 1 264 ? -5.841 -5.491 -0.700 1.00 96.06 264 LEU A O 1
ATOM 1991 N N . ALA A 1 265 ? -5.733 -7.268 -2.079 1.00 97.00 265 ALA A N 1
ATOM 1992 C CA . ALA A 1 265 ? -7.037 -7.816 -1.725 1.00 97.00 265 ALA A CA 1
ATOM 1993 C C . ALA A 1 265 ? -7.128 -9.305 -2.071 1.00 97.00 265 ALA A C 1
ATOM 1995 O O . ALA A 1 265 ? -6.563 -9.756 -3.067 1.00 97.00 265 ALA A O 1
ATOM 1996 N N . TRP A 1 266 ? -7.900 -10.051 -1.287 1.00 97.44 266 TRP A N 1
ATOM 1997 C CA . TRP A 1 266 ? -8.348 -11.388 -1.666 1.00 97.44 266 TRP A CA 1
ATOM 1998 C C . TRP A 1 266 ? -9.579 -11.275 -2.556 1.00 97.44 266 TRP A C 1
ATOM 2000 O O . TRP A 1 266 ? -10.552 -10.613 -2.193 1.00 97.44 266 TRP A O 1
ATOM 2010 N N . GLN A 1 267 ? -9.556 -11.925 -3.717 1.00 96.00 267 GLN A N 1
ATOM 2011 C CA . GLN A 1 267 ? -10.759 -12.065 -4.528 1.00 96.00 267 GLN A CA 1
ATOM 2012 C C . GLN A 1 267 ? -11.690 -13.067 -3.811 1.00 96.00 267 GLN A C 1
ATOM 2014 O O . GLN A 1 267 ? -11.253 -14.182 -3.520 1.00 96.00 267 GLN A O 1
ATOM 2019 N N . PRO A 1 268 ? -12.942 -12.690 -3.495 1.00 93.88 268 PRO A N 1
ATOM 2020 C CA . PRO A 1 268 ? -13.777 -13.433 -2.547 1.00 93.88 268 PRO A CA 1
ATOM 2021 C C . PRO A 1 268 ? -14.244 -14.813 -3.037 1.00 93.88 268 PRO A C 1
ATOM 2023 O O . PRO A 1 268 ? -14.447 -15.697 -2.213 1.00 93.88 268 PRO A O 1
ATOM 2026 N N . ASP A 1 269 ? -14.393 -15.021 -4.347 1.00 94.12 269 ASP A N 1
ATOM 2027 C CA . ASP A 1 269 ? -14.929 -16.275 -4.904 1.00 94.12 269 ASP A CA 1
ATOM 2028 C C . ASP A 1 269 ? -13.843 -17.341 -5.122 1.00 94.12 269 ASP A C 1
ATOM 2030 O O . ASP A 1 269 ? -14.052 -18.531 -4.916 1.00 94.12 269 ASP A O 1
ATOM 2034 N N . SER A 1 270 ? -12.673 -16.906 -5.578 1.00 94.69 270 SER A N 1
ATOM 2035 C CA . SER A 1 270 ? -11.529 -17.734 -5.968 1.00 94.69 270 SER A CA 1
ATOM 2036 C C . SER A 1 270 ? -10.482 -17.852 -4.867 1.00 94.69 270 SER A C 1
ATOM 2038 O O . SER A 1 270 ? -9.631 -18.734 -4.937 1.00 94.69 270 SER A O 1
ATOM 2040 N N . GLY A 1 271 ? -10.491 -16.942 -3.888 1.00 94.38 271 GLY A N 1
ATOM 2041 C CA . GLY A 1 271 ? -9.457 -16.849 -2.860 1.00 94.38 271 GLY A CA 1
ATOM 2042 C C . GLY A 1 271 ? -8.090 -16.407 -3.390 1.00 94.38 271 GLY A C 1
ATOM 2043 O O . GLY A 1 271 ? -7.103 -16.498 -2.667 1.00 94.38 271 GLY A O 1
ATOM 2044 N N . ALA A 1 272 ? -7.990 -15.941 -4.640 1.00 96.00 272 ALA A N 1
ATOM 2045 C CA . ALA A 1 272 ? -6.727 -15.470 -5.197 1.00 96.00 272 ALA A CA 1
ATOM 2046 C C . ALA A 1 272 ? -6.299 -14.146 -4.544 1.00 96.00 272 ALA A C 1
ATOM 2048 O O . ALA A 1 272 ? -7.116 -13.233 -4.404 1.00 96.00 272 ALA A O 1
ATOM 2049 N N . LEU A 1 273 ? -5.016 -14.010 -4.197 1.00 97.38 273 LEU A N 1
ATOM 2050 C CA . LEU A 1 273 ? -4.440 -12.723 -3.805 1.00 97.38 273 LEU A CA 1
ATOM 2051 C C . LEU A 1 273 ? -4.280 -11.852 -5.048 1.00 97.38 273 LEU A C 1
ATOM 2053 O O . LEU A 1 273 ? -3.758 -12.320 -6.054 1.00 97.38 273 LEU A O 1
ATOM 2057 N N . TRP A 1 274 ? -4.678 -10.590 -4.979 1.00 97.38 274 TRP A N 1
ATOM 2058 C CA . TRP A 1 274 ? -4.499 -9.608 -6.043 1.00 97.38 274 TRP A CA 1
ATOM 2059 C C . TRP A 1 274 ? -3.742 -8.394 -5.538 1.00 97.38 274 TRP A C 1
ATOM 2061 O O . TRP A 1 274 ? -3.882 -8.002 -4.379 1.00 97.38 274 TRP A O 1
ATOM 2071 N N . THR A 1 275 ? -2.970 -7.779 -6.431 1.00 97.06 275 THR A N 1
ATOM 2072 C CA . THR A 1 275 ? -2.265 -6.531 -6.149 1.00 97.06 275 THR A CA 1
ATOM 2073 C C . THR A 1 275 ? -2.325 -5.553 -7.310 1.00 97.06 275 THR A C 1
ATOM 2075 O O . THR A 1 275 ? -2.350 -5.975 -8.467 1.00 97.06 275 THR A O 1
ATOM 2078 N N . ALA A 1 276 ? -2.324 -4.259 -6.989 1.00 95.50 276 ALA A N 1
ATOM 2079 C CA . ALA A 1 276 ? -2.068 -3.174 -7.930 1.00 95.50 276 ALA A CA 1
ATOM 2080 C C . ALA A 1 276 ? -0.640 -2.650 -7.725 1.00 95.50 276 ALA A C 1
ATOM 2082 O O . ALA A 1 276 ? -0.235 -2.385 -6.589 1.00 95.50 276 ALA A O 1
ATOM 2083 N N . VAL A 1 277 ? 0.105 -2.503 -8.818 1.00 95.94 277 VAL A N 1
ATOM 2084 C CA . VAL A 1 277 ? 1.531 -2.173 -8.822 1.00 95.94 277 VAL A CA 1
ATOM 2085 C C . VAL A 1 277 ? 1.754 -0.878 -9.583 1.00 95.94 277 VAL A C 1
ATOM 2087 O O . VAL A 1 277 ? 1.388 -0.790 -10.756 1.00 95.94 277 VAL A O 1
ATOM 2090 N N . ASN A 1 278 ? 2.398 0.093 -8.928 1.00 95.69 278 ASN A N 1
ATOM 2091 C CA . ASN A 1 278 ? 2.930 1.255 -9.632 1.00 95.69 278 ASN A CA 1
ATOM 2092 C C . ASN A 1 278 ? 4.241 0.887 -10.320 1.00 95.69 278 ASN A C 1
ATOM 2094 O O . ASN A 1 278 ? 5.177 0.402 -9.673 1.00 95.69 278 ASN A O 1
ATOM 2098 N N . GLU A 1 279 ? 4.298 1.107 -11.622 1.00 92.88 279 GLU A N 1
ATOM 2099 C CA . GLU A 1 279 ? 5.416 0.726 -12.464 1.00 92.88 279 GLU A CA 1
ATOM 2100 C C . GLU A 1 279 ? 6.553 1.760 -12.476 1.00 92.88 279 GLU A C 1
ATOM 2102 O O . GLU A 1 279 ? 6.530 2.751 -11.747 1.00 92.88 279 GLU A O 1
ATOM 2107 N N . ARG A 1 280 ? 7.631 1.441 -13.199 1.00 93.19 280 ARG A N 1
ATOM 2108 C CA . ARG A 1 280 ? 8.824 2.284 -13.350 1.00 93.19 280 ARG A CA 1
ATOM 2109 C C . ARG A 1 280 ? 8.557 3.554 -14.144 1.00 93.19 280 ARG A C 1
ATOM 2111 O O . ARG A 1 280 ? 7.779 3.577 -15.090 1.00 93.19 280 ARG A O 1
ATOM 2118 N N . ASP A 1 281 ? 9.342 4.557 -13.805 1.00 91.38 281 ASP A N 1
ATOM 2119 C CA . ASP A 1 281 ? 9.339 5.871 -14.417 1.00 91.38 281 ASP A CA 1
ATOM 2120 C C . ASP A 1 281 ? 10.408 5.966 -15.528 1.00 91.38 281 ASP A C 1
ATOM 2122 O O . ASP A 1 281 ? 11.300 5.111 -15.655 1.00 91.38 281 ASP A O 1
ATOM 2126 N N . GLU A 1 282 ? 10.364 7.068 -16.282 1.00 88.38 282 GLU A N 1
ATOM 2127 C CA . GLU A 1 282 ? 11.418 7.520 -17.208 1.00 88.38 282 GLU A CA 1
ATOM 2128 C C . GLU A 1 282 ? 11.684 6.591 -18.415 1.00 88.38 282 GLU A C 1
ATOM 2130 O O . GLU A 1 282 ? 12.838 6.355 -18.784 1.00 88.38 282 GLU A O 1
ATOM 2135 N N . ILE A 1 283 ? 10.623 6.060 -19.038 1.00 89.81 283 ILE A N 1
ATOM 2136 C CA . ILE A 1 283 ? 10.690 5.321 -20.323 1.00 89.81 283 ILE A CA 1
ATOM 2137 C C . ILE A 1 283 ? 9.734 5.857 -21.397 1.00 89.81 283 ILE A C 1
ATOM 2139 O O . ILE A 1 283 ? 9.450 5.165 -22.370 1.00 89.81 283 ILE A O 1
ATOM 2143 N N . GLY A 1 284 ? 9.294 7.103 -2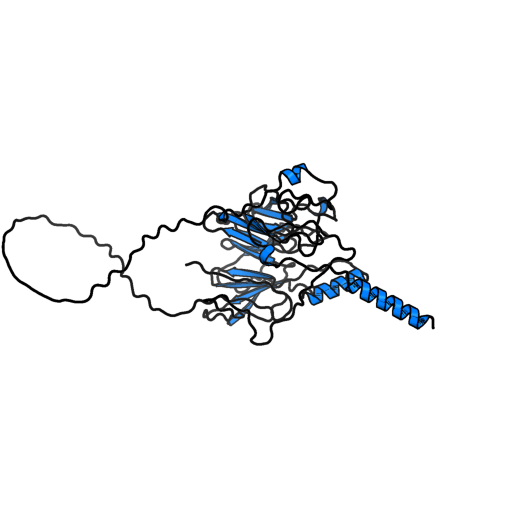1.242 1.00 88.69 284 GLY A N 1
ATOM 2144 C CA . GLY A 1 284 ? 8.375 7.792 -22.146 1.00 88.69 284 GLY A CA 1
ATOM 2145 C C . GLY A 1 284 ? 7.091 8.210 -21.433 1.00 88.69 284 GLY A C 1
ATOM 2146 O O . GLY A 1 284 ? 6.842 7.825 -20.293 1.00 88.69 284 GLY A O 1
ATOM 2147 N N . SER A 1 285 ? 6.276 9.028 -22.094 1.00 88.75 285 SER A N 1
ATOM 2148 C CA . SER A 1 285 ? 4.982 9.473 -21.550 1.00 88.75 285 SER A CA 1
ATOM 2149 C C . SER A 1 285 ? 3.856 8.460 -21.777 1.00 88.75 285 SER A C 1
ATOM 2151 O O . SER A 1 285 ? 2.861 8.485 -21.059 1.00 88.75 285 SER A O 1
ATOM 2153 N N . ASP A 1 286 ? 4.027 7.567 -22.755 1.00 90.19 286 ASP A N 1
ATOM 2154 C CA . ASP A 1 286 ? 3.071 6.516 -23.127 1.00 90.19 286 ASP A CA 1
ATOM 2155 C C . ASP A 1 286 ? 3.509 5.109 -22.652 1.00 90.19 286 ASP A C 1
ATOM 2157 O O . ASP A 1 286 ? 2.858 4.111 -22.962 1.00 90.19 286 ASP A O 1
ATOM 2161 N N . LEU A 1 287 ? 4.616 5.012 -21.900 1.00 91.50 287 LEU A N 1
ATOM 2162 C CA . LEU A 1 287 ? 5.170 3.763 -21.370 1.00 91.50 287 LEU A CA 1
ATOM 2163 C C . LEU A 1 287 ? 5.747 3.994 -19.953 1.00 91.50 287 LEU A C 1
ATOM 2165 O O . LEU A 1 287 ? 6.432 4.980 -19.725 1.00 91.50 287 LEU A O 1
ATOM 2169 N N . VAL A 1 288 ? 5.561 3.119 -18.963 1.00 91.81 288 VAL A N 1
ATOM 2170 C CA . VAL A 1 288 ? 4.810 1.853 -18.965 1.00 91.81 288 VAL A CA 1
ATOM 2171 C C . VAL A 1 288 ? 3.554 1.984 -18.089 1.00 91.81 288 VAL A C 1
ATOM 2173 O O . VAL A 1 288 ? 3.621 2.615 -17.035 1.00 91.81 288 VAL A O 1
ATOM 2176 N N . PRO A 1 289 ? 2.408 1.404 -18.486 1.00 91.94 289 PRO A N 1
ATOM 2177 C CA . PRO A 1 289 ? 1.193 1.485 -17.679 1.00 91.94 289 PRO A CA 1
ATOM 2178 C C . PRO A 1 289 ? 1.323 0.751 -16.337 1.00 91.94 289 PRO A C 1
ATOM 2180 O O . PRO A 1 289 ? 1.853 -0.356 -16.274 1.00 91.94 289 PRO A O 1
ATOM 2183 N N . ASP A 1 290 ? 0.747 1.309 -15.274 1.00 92.81 290 ASP A N 1
ATOM 2184 C CA . ASP A 1 290 ? 0.509 0.575 -14.024 1.00 92.81 290 ASP A CA 1
ATOM 2185 C C . ASP A 1 290 ? -0.364 -0.666 -14.276 1.00 92.81 290 ASP A C 1
ATOM 2187 O O . ASP A 1 290 ? -1.113 -0.732 -15.254 1.00 92.81 290 ASP A O 1
ATOM 2191 N N . TYR A 1 291 ? -0.290 -1.672 -13.400 1.00 91.62 291 TYR A N 1
ATOM 2192 C CA . TYR A 1 291 ? -1.039 -2.915 -13.604 1.00 91.62 291 TYR A CA 1
ATOM 2193 C C . TYR A 1 291 ? -1.627 -3.502 -12.328 1.00 91.62 291 TYR A C 1
ATOM 2195 O O . TYR A 1 291 ? -1.183 -3.237 -11.214 1.00 91.62 291 TYR A O 1
ATOM 2203 N N . MET A 1 292 ? -2.613 -4.377 -12.522 1.00 92.69 292 MET A N 1
ATOM 2204 C CA . MET A 1 292 ? -3.158 -5.250 -11.491 1.00 92.69 292 MET A CA 1
ATOM 2205 C C . MET A 1 292 ? -2.946 -6.714 -11.892 1.00 92.69 292 MET A C 1
ATOM 2207 O O . MET A 1 292 ? -3.110 -7.068 -13.059 1.00 92.69 292 MET A O 1
ATOM 2211 N N . THR A 1 293 ? -2.571 -7.570 -10.940 1.00 93.19 293 THR A N 1
ATOM 2212 C CA . THR A 1 293 ? -2.318 -9.000 -11.188 1.00 93.19 293 THR A CA 1
ATOM 2213 C C . THR A 1 293 ? -2.703 -9.862 -9.993 1.00 93.19 293 THR A C 1
ATOM 2215 O O . THR A 1 293 ? -2.603 -9.421 -8.846 1.00 93.19 293 THR A O 1
ATOM 2218 N N . SER A 1 294 ? -3.095 -11.111 -10.254 1.00 95.00 294 SER A N 1
ATOM 2219 C CA . SER A 1 294 ? -3.138 -12.145 -9.222 1.00 95.00 294 SER A CA 1
ATOM 2220 C C . SER A 1 294 ? -1.714 -12.524 -8.819 1.00 95.00 294 SER A C 1
ATOM 2222 O O . SER A 1 294 ? -0.842 -12.631 -9.688 1.00 95.00 294 SER A O 1
ATOM 2224 N N . VAL A 1 295 ? -1.491 -12.761 -7.532 1.00 96.31 295 VAL A N 1
ATOM 2225 C CA . VAL A 1 295 ? -0.185 -13.026 -6.935 1.00 96.31 295 VAL A CA 1
ATOM 2226 C C . VAL A 1 295 ? -0.073 -14.499 -6.551 1.00 96.31 295 VAL A C 1
ATOM 2228 O O . VAL A 1 295 ? -0.874 -15.030 -5.788 1.00 96.31 295 VAL A O 1
ATOM 2231 N N . GLN A 1 296 ? 0.959 -15.145 -7.076 1.00 95.81 296 GLN A N 1
ATOM 2232 C CA . GLN A 1 296 ? 1.361 -16.517 -6.784 1.00 95.81 296 GLN A CA 1
ATOM 2233 C C . GLN A 1 296 ? 2.546 -16.541 -5.812 1.00 95.81 296 GLN A C 1
ATOM 2235 O O . GLN A 1 296 ? 3.483 -15.750 -5.959 1.00 95.81 296 GLN A O 1
ATOM 2240 N N . ALA A 1 297 ? 2.526 -17.483 -4.867 1.00 97.06 297 ALA A N 1
ATOM 2241 C CA . ALA A 1 297 ? 3.648 -17.736 -3.968 1.00 97.06 297 ALA A CA 1
ATOM 2242 C C . ALA A 1 297 ? 4.913 -18.108 -4.764 1.00 97.06 297 ALA A C 1
ATOM 2244 O O . ALA A 1 297 ? 4.866 -18.931 -5.675 1.00 97.06 297 ALA A O 1
ATOM 2245 N N . GLY A 1 298 ? 6.044 -17.487 -4.432 1.00 97.62 298 GLY A N 1
ATOM 2246 C CA . GLY A 1 298 ? 7.317 -17.632 -5.144 1.00 97.62 298 GLY A CA 1
ATOM 2247 C C . GLY A 1 298 ? 7.356 -16.971 -6.530 1.00 97.62 298 GLY A C 1
ATOM 2248 O O . GLY A 1 298 ? 8.364 -17.088 -7.229 1.00 97.62 298 GLY A O 1
ATOM 2249 N N . GLY A 1 299 ? 6.284 -16.287 -6.943 1.00 96.88 299 GLY A N 1
ATOM 2250 C CA . GLY A 1 299 ? 6.188 -15.653 -8.254 1.00 96.88 299 GLY A CA 1
ATOM 2251 C C . GLY A 1 299 ? 7.141 -14.467 -8.413 1.00 96.88 299 GLY A C 1
ATOM 2252 O O . GLY A 1 299 ? 7.325 -13.678 -7.484 1.00 96.88 299 GLY A O 1
ATOM 2253 N N . PHE A 1 300 ? 7.705 -14.328 -9.616 1.00 97.75 300 PHE A N 1
ATOM 2254 C CA . PHE A 1 300 ? 8.537 -13.194 -10.021 1.00 97.75 300 PHE A CA 1
ATOM 2255 C C . PHE A 1 300 ? 7.840 -12.403 -11.135 1.00 97.75 300 PHE A C 1
ATOM 2257 O O . PHE A 1 300 ? 7.492 -12.980 -12.164 1.00 97.75 300 PHE A O 1
ATOM 2264 N N . TYR A 1 301 ? 7.647 -11.096 -10.948 1.00 96.81 301 TYR A N 1
ATOM 2265 C CA . TYR A 1 301 ? 6.834 -10.246 -11.841 1.00 96.81 301 TYR A CA 1
ATOM 2266 C C . TYR A 1 301 ? 7.654 -9.291 -12.720 1.00 96.81 301 TYR A C 1
ATOM 2268 O O . TYR A 1 301 ? 7.106 -8.404 -13.373 1.00 96.81 301 TYR A O 1
ATOM 2276 N N . GLY A 1 302 ? 8.965 -9.521 -12.796 1.00 96.75 302 GLY A N 1
ATOM 2277 C CA . GLY A 1 302 ? 9.835 -8.937 -13.813 1.00 96.75 302 GLY A CA 1
ATOM 2278 C C . GLY A 1 302 ? 10.718 -7.793 -13.329 1.00 96.75 302 GLY A C 1
ATOM 2279 O O . GLY A 1 302 ? 11.857 -7.701 -13.791 1.00 96.75 302 GLY A O 1
ATOM 2280 N N . TRP A 1 303 ? 10.261 -6.951 -12.395 1.00 97.88 303 TRP A N 1
ATOM 2281 C CA . TRP A 1 303 ? 11.086 -5.842 -11.897 1.00 97.88 303 TRP A CA 1
ATOM 2282 C C . TRP A 1 303 ? 12.359 -6.368 -11.189 1.00 97.88 303 TRP A C 1
ATOM 2284 O O . TRP A 1 303 ? 12.276 -7.354 -10.459 1.00 97.88 303 TRP A O 1
ATOM 2294 N N . PRO A 1 304 ? 13.538 -5.742 -11.368 1.00 97.62 304 PRO A N 1
ATOM 2295 C CA . PRO A 1 304 ? 13.789 -4.575 -12.217 1.00 97.62 304 PRO A CA 1
ATOM 2296 C C . PRO A 1 304 ? 14.093 -4.942 -13.679 1.00 97.62 304 PRO A C 1
ATOM 2298 O O . PRO A 1 304 ? 13.949 -4.101 -14.558 1.00 97.62 304 PRO A O 1
ATOM 2301 N N . TYR A 1 305 ? 14.477 -6.190 -13.960 1.00 98.00 305 TYR A N 1
ATOM 2302 C CA . TYR A 1 305 ? 15.064 -6.618 -15.240 1.00 98.00 305 TYR A CA 1
ATOM 2303 C C . TYR A 1 305 ? 14.126 -6.555 -16.445 1.00 98.00 305 TYR A C 1
ATOM 2305 O O . TYR A 1 305 ? 14.579 -6.500 -17.586 1.00 98.00 305 TYR A O 1
ATOM 2313 N N . SER A 1 306 ? 12.822 -6.601 -16.204 1.00 96.62 306 SER A N 1
ATOM 2314 C CA . SER A 1 306 ? 11.810 -6.577 -17.248 1.00 96.62 306 SER A CA 1
ATOM 2315 C C . SER A 1 306 ? 10.548 -5.874 -16.787 1.00 96.62 306 SER A C 1
ATOM 2317 O O . SER A 1 306 ? 10.259 -5.776 -15.588 1.00 96.62 306 SER A O 1
ATOM 2319 N N . TYR A 1 307 ? 9.815 -5.341 -17.749 1.00 94.38 307 TYR A N 1
ATOM 2320 C CA . TYR A 1 307 ? 8.468 -4.843 -17.563 1.00 94.38 307 TYR A CA 1
ATOM 2321 C C . TYR A 1 307 ? 7.530 -5.654 -18.434 1.00 94.38 307 TYR A C 1
ATOM 2323 O O . TYR A 1 307 ? 7.906 -6.374 -19.357 1.00 94.38 307 TYR A O 1
ATOM 2331 N N . TYR A 1 308 ? 6.264 -5.578 -18.083 1.00 90.00 308 TYR A N 1
ATOM 2332 C CA . TYR A 1 308 ? 5.214 -6.229 -18.824 1.00 90.00 308 TYR A CA 1
ATOM 2333 C C . TYR A 1 308 ? 5.463 -7.714 -19.198 1.00 90.00 308 TYR A C 1
ATOM 2335 O O . TYR A 1 308 ? 5.026 -8.174 -20.249 1.00 90.00 308 TYR A O 1
ATOM 2343 N N . GLY A 1 309 ? 6.052 -8.514 -18.304 1.00 90.25 309 GLY A N 1
ATOM 2344 C CA . GLY A 1 309 ? 6.416 -9.905 -18.595 1.00 90.25 309 GLY A CA 1
ATOM 2345 C C . GLY A 1 309 ? 7.880 -9.966 -19.004 1.00 90.25 309 GLY A C 1
ATOM 2346 O O . GLY A 1 309 ? 8.722 -9.541 -18.229 1.00 90.25 309 GLY A O 1
ATOM 2347 N N . GLN A 1 310 ? 8.184 -10.459 -20.203 1.00 94.56 310 GLN A N 1
ATOM 2348 C CA . GLN A 1 310 ? 9.568 -10.678 -20.644 1.00 94.56 310 GLN A CA 1
ATOM 2349 C C . GLN A 1 310 ? 10.181 -9.488 -21.415 1.00 94.56 310 GLN A C 1
ATOM 2351 O O . GLN A 1 310 ? 11.225 -9.650 -22.045 1.00 94.56 310 GLN A O 1
ATOM 2356 N N . HIS A 1 311 ? 9.570 -8.293 -21.391 1.00 94.81 311 HIS A N 1
ATOM 2357 C CA . HIS A 1 311 ? 10.136 -7.124 -22.078 1.00 94.81 311 HIS A CA 1
ATOM 2358 C C . HIS A 1 311 ? 11.336 -6.607 -21.288 1.00 94.81 311 HIS A C 1
ATOM 2360 O O . HIS A 1 311 ? 11.183 -6.069 -20.191 1.00 94.81 311 HIS A O 1
ATOM 2366 N N . VAL A 1 312 ? 12.536 -6.812 -21.826 1.00 96.62 312 VAL A N 1
ATOM 2367 C CA . VAL A 1 312 ? 13.798 -6.473 -21.159 1.00 96.62 312 VAL A CA 1
ATOM 2368 C C . VAL A 1 312 ? 13.898 -4.964 -20.928 1.00 96.62 312 VAL A C 1
ATOM 2370 O O . VAL A 1 312 ? 13.798 -4.174 -21.866 1.00 96.62 312 VAL A O 1
ATOM 2373 N N . ASP A 1 313 ? 14.184 -4.559 -19.690 1.00 95.81 313 ASP A N 1
ATOM 2374 C CA . ASP A 1 313 ? 14.600 -3.189 -19.396 1.00 95.81 313 ASP A CA 1
ATOM 2375 C C . ASP A 1 313 ? 16.120 -3.080 -19.542 1.00 95.81 313 ASP A C 1
ATOM 2377 O O . ASP A 1 313 ? 16.896 -3.488 -18.674 1.00 95.81 313 ASP A O 1
ATOM 2381 N N . VAL A 1 314 ? 16.566 -2.521 -20.667 1.00 94.62 314 VAL A N 1
ATOM 2382 C CA . VAL A 1 314 ? 17.992 -2.421 -21.011 1.00 94.62 314 VAL A CA 1
ATOM 2383 C C . VAL A 1 314 ? 18.790 -1.485 -20.093 1.00 94.62 314 VAL A C 1
ATOM 2385 O O . VAL A 1 314 ? 20.025 -1.509 -20.155 1.00 94.62 314 VAL A O 1
ATOM 2388 N N . ARG A 1 315 ? 18.120 -0.674 -19.255 1.00 93.69 315 ARG A N 1
ATOM 2389 C CA . ARG A 1 315 ? 18.758 0.249 -18.297 1.00 93.69 315 ARG A CA 1
ATOM 2390 C C . ARG A 1 315 ? 19.389 -0.490 -17.119 1.00 93.69 315 ARG A C 1
ATOM 2392 O O . ARG A 1 315 ? 20.389 -0.024 -16.584 1.00 93.69 315 ARG A O 1
ATOM 2399 N N . VAL A 1 316 ? 18.850 -1.651 -16.752 1.00 95.50 316 VAL A N 1
ATOM 2400 C CA . VAL A 1 316 ? 19.322 -2.426 -15.599 1.00 95.50 316 VAL A CA 1
ATOM 2401 C C . VAL A 1 316 ? 20.611 -3.164 -15.943 1.00 95.50 316 VAL A C 1
ATOM 2403 O O . VAL A 1 316 ? 20.700 -3.830 -16.979 1.00 95.50 316 VAL A O 1
ATOM 2406 N N . LYS A 1 317 ? 21.631 -3.062 -15.086 1.00 92.94 317 LYS A N 1
ATOM 2407 C CA . LYS A 1 317 ? 22.910 -3.766 -15.247 1.00 92.94 317 LYS A CA 1
ATOM 2408 C C . LYS A 1 317 ? 23.381 -4.343 -13.899 1.00 92.94 317 LYS A C 1
ATOM 2410 O O . LYS A 1 317 ? 23.269 -3.642 -12.900 1.00 92.94 317 LYS A O 1
ATOM 2415 N N . PRO A 1 318 ? 23.938 -5.571 -13.871 1.00 94.50 318 PRO A N 1
ATOM 2416 C CA . PRO A 1 318 ? 23.982 -6.528 -14.978 1.00 94.50 318 PRO A CA 1
ATOM 2417 C C . PRO A 1 318 ? 22.582 -7.062 -15.327 1.00 94.50 318 PRO A C 1
ATOM 2419 O O . PRO A 1 318 ? 21.663 -7.044 -14.512 1.00 94.50 318 PRO A O 1
ATOM 2422 N N . GLN A 1 319 ? 22.417 -7.520 -16.568 1.00 95.88 319 GLN A N 1
ATOM 2423 C CA . GLN A 1 319 ? 21.183 -8.177 -17.005 1.00 95.88 319 GLN A CA 1
ATOM 2424 C C . GLN A 1 319 ? 21.073 -9.582 -16.400 1.00 95.88 319 GLN A C 1
ATOM 2426 O O . GLN A 1 319 ? 22.087 -10.213 -16.101 1.00 95.88 319 GLN A O 1
ATOM 2431 N N . ARG A 1 320 ? 19.839 -10.073 -16.246 1.00 96.94 320 ARG A N 1
ATOM 2432 C CA . ARG A 1 320 ? 19.518 -11.403 -15.699 1.00 96.94 320 ARG A CA 1
ATOM 2433 C C . ARG A 1 320 ? 18.509 -12.113 -16.611 1.00 96.94 320 ARG A C 1
ATOM 2435 O O . ARG A 1 320 ? 17.323 -12.177 -16.275 1.00 96.94 320 ARG A O 1
ATOM 2442 N N . PRO A 1 321 ? 18.932 -12.568 -17.805 1.00 97.38 321 PRO A N 1
ATOM 2443 C CA . PRO A 1 321 ? 18.025 -13.127 -18.811 1.00 97.38 321 PRO A CA 1
ATOM 2444 C C . PRO A 1 321 ? 17.219 -14.325 -18.291 1.00 97.38 321 PRO A C 1
ATOM 2446 O O . PRO A 1 321 ? 16.068 -14.506 -18.676 1.00 97.38 321 PRO A O 1
ATOM 2449 N N . GLU A 1 322 ? 17.774 -15.106 -17.367 1.00 97.56 322 GLU A N 1
ATOM 2450 C CA . GLU A 1 322 ? 17.092 -16.226 -16.727 1.00 97.56 322 GLU A CA 1
ATOM 2451 C C . GLU A 1 322 ? 15.945 -15.786 -15.806 1.00 97.56 322 GLU A C 1
ATOM 2453 O O . GLU A 1 322 ? 14.939 -16.487 -15.706 1.00 97.56 322 GLU A O 1
ATOM 2458 N N . LEU A 1 323 ? 16.053 -14.614 -15.166 1.00 96.44 323 LEU A N 1
ATOM 2459 C CA . LEU A 1 323 ? 14.957 -14.035 -14.385 1.00 96.44 323 LEU A CA 1
ATOM 2460 C C . LEU A 1 323 ? 13.901 -13.414 -15.296 1.00 96.44 323 LEU A C 1
ATOM 2462 O O . LEU A 1 323 ? 12.712 -13.597 -15.044 1.00 96.44 323 LEU A O 1
ATOM 2466 N N . VAL A 1 324 ? 14.320 -12.749 -16.377 1.00 97.44 324 VAL A N 1
ATOM 2467 C CA . VAL A 1 324 ? 13.397 -12.227 -17.397 1.00 97.44 324 VAL A CA 1
ATOM 2468 C C . VAL A 1 324 ? 12.565 -13.362 -17.991 1.00 97.44 324 VAL A C 1
ATOM 2470 O O . VAL A 1 324 ? 11.344 -13.265 -18.018 1.00 97.44 324 VAL A O 1
ATOM 2473 N N . ALA A 1 325 ? 13.187 -14.478 -18.379 1.00 96.19 325 ALA A N 1
ATOM 2474 C CA . ALA A 1 325 ? 12.481 -15.640 -18.923 1.00 96.19 325 ALA A CA 1
ATOM 2475 C C . ALA A 1 325 ? 11.452 -16.238 -17.942 1.00 96.19 325 ALA A C 1
ATOM 2477 O O . ALA A 1 325 ? 10.439 -16.796 -18.362 1.00 96.19 325 ALA A O 1
ATOM 2478 N N . ARG A 1 326 ? 11.687 -16.097 -16.632 1.00 95.25 326 ARG A N 1
ATOM 2479 C CA . ARG A 1 326 ? 10.797 -16.575 -15.565 1.00 95.25 326 ARG A CA 1
ATOM 2480 C C . ARG A 1 326 ? 9.727 -15.567 -15.145 1.00 95.25 326 ARG A C 1
ATOM 2482 O O . ARG A 1 326 ? 8.890 -15.915 -14.313 1.00 95.25 326 ARG A O 1
ATOM 2489 N N . ALA A 1 327 ? 9.769 -14.338 -15.662 1.00 95.81 327 ALA A N 1
ATOM 2490 C CA . ALA A 1 327 ? 8.816 -13.300 -15.305 1.00 95.81 327 ALA A CA 1
ATOM 2491 C C . ALA A 1 327 ? 7.399 -13.728 -15.703 1.00 95.81 327 ALA A C 1
ATOM 2493 O O . ALA A 1 327 ? 7.126 -14.055 -16.861 1.00 95.81 327 ALA A O 1
ATOM 2494 N N . ILE A 1 328 ? 6.489 -13.726 -14.731 1.00 92.50 328 ILE A N 1
ATOM 2495 C CA . ILE A 1 328 ? 5.098 -14.109 -14.945 1.00 92.50 328 ILE A CA 1
ATOM 2496 C C . ILE A 1 328 ? 4.450 -13.088 -15.880 1.00 92.50 328 ILE A C 1
ATOM 2498 O O . ILE A 1 328 ? 4.358 -11.893 -15.585 1.00 92.50 328 ILE A O 1
ATOM 2502 N N . VAL A 1 329 ? 3.976 -13.580 -17.025 1.00 75.69 329 VAL A N 1
ATOM 2503 C CA . VAL A 1 329 ? 3.176 -12.790 -17.958 1.00 75.69 329 VAL A CA 1
ATOM 2504 C C . VAL A 1 329 ? 1.770 -12.667 -17.385 1.00 75.69 329 VAL A C 1
ATOM 2506 O O . VAL A 1 329 ? 1.096 -13.662 -17.113 1.00 75.69 329 VAL A O 1
ATOM 2509 N N . ARG A 1 330 ? 1.338 -11.422 -17.189 1.00 70.19 330 ARG A N 1
ATOM 2510 C CA . ARG A 1 330 ? 0.016 -11.077 -16.664 1.00 70.19 330 ARG A CA 1
ATOM 2511 C C . ARG A 1 330 ? -1.054 -11.725 -17.532 1.00 70.19 330 ARG A C 1
ATOM 2513 O O . ARG A 1 330 ? -1.221 -11.370 -18.692 1.00 70.19 330 ARG A O 1
ATOM 2520 N N . THR A 1 331 ? -1.804 -12.654 -16.962 1.00 52.28 331 THR A N 1
ATOM 2521 C CA . THR A 1 331 ? -3.046 -13.130 -17.563 1.00 52.28 331 THR A CA 1
ATOM 2522 C C . THR A 1 331 ? -4.168 -12.706 -16.637 1.00 52.28 331 THR A C 1
ATOM 2524 O O . THR A 1 331 ? -4.327 -13.248 -15.552 1.00 52.28 331 THR A O 1
ATOM 2527 N N . MET A 1 332 ? -4.931 -11.688 -17.041 1.00 52.00 332 MET A N 1
ATOM 2528 C CA . MET A 1 332 ? -6.225 -11.408 -16.422 1.00 52.00 332 MET A CA 1
ATOM 2529 C C . MET A 1 332 ? -7.132 -12.616 -16.710 1.00 52.00 332 MET A C 1
ATOM 2531 O O . MET A 1 332 ? -7.486 -12.821 -17.874 1.00 52.00 332 MET A O 1
ATOM 2535 N N . PRO A 1 333 ? -7.527 -13.433 -15.713 1.00 41.41 333 PRO A N 1
ATOM 2536 C CA . PRO A 1 333 ? -8.287 -14.657 -15.974 1.00 41.41 333 PRO A CA 1
ATOM 2537 C C . PRO A 1 333 ? -9.656 -14.376 -16.608 1.00 41.41 333 PRO A C 1
ATOM 2539 O O . PRO A 1 333 ? -10.155 -15.181 -17.390 1.00 41.41 333 PRO A O 1
ATOM 2542 N N . TRP A 1 334 ? -10.239 -13.201 -16.338 1.00 43.78 334 TRP A N 1
ATOM 2543 C CA . TRP A 1 334 ? -11.549 -12.799 -16.860 1.00 43.78 334 TRP A CA 1
ATOM 2544 C C . TRP A 1 334 ? -11.558 -12.502 -18.369 1.00 43.78 334 TRP A C 1
ATOM 2546 O O . TRP A 1 334 ? -12.629 -12.424 -18.965 1.00 43.78 334 TRP A O 1
ATOM 2556 N N . ALA A 1 335 ? -10.391 -12.395 -19.018 1.00 36.97 335 ALA A N 1
ATOM 2557 C CA . ALA A 1 335 ? -10.306 -12.254 -20.472 1.00 36.97 335 ALA A CA 1
ATOM 2558 C C . ALA A 1 335 ? -10.634 -13.563 -21.224 1.00 36.97 335 ALA A C 1
ATOM 2560 O O . ALA A 1 335 ? -10.796 -13.554 -22.445 1.00 36.97 335 ALA A O 1
ATOM 2561 N N . ARG A 1 336 ? -10.769 -14.697 -20.517 1.00 37.16 336 ARG A N 1
ATOM 2562 C CA . ARG A 1 336 ? -11.297 -15.940 -21.085 1.00 37.16 336 ARG A CA 1
ATOM 2563 C C . ARG A 1 336 ? -12.781 -16.097 -20.743 1.00 37.16 336 ARG A C 1
ATOM 2565 O O . ARG A 1 336 ? -13.140 -16.608 -19.688 1.00 37.16 336 ARG A O 1
ATOM 2572 N N . THR A 1 337 ? -13.606 -15.805 -21.751 1.00 30.89 337 THR A N 1
ATOM 2573 C CA . THR A 1 337 ? -15.029 -16.173 -21.928 1.00 30.89 337 THR A CA 1
ATOM 2574 C C . THR A 1 337 ? -16.059 -15.238 -21.269 1.00 30.89 337 THR A C 1
ATOM 2576 O O . THR A 1 337 ? -16.199 -15.254 -20.049 1.00 30.89 337 THR A O 1
ATOM 2579 N N . PRO A 1 338 ? -16.882 -14.491 -22.039 1.00 33.03 338 PRO A N 1
ATOM 2580 C CA . PRO A 1 338 ? -18.153 -14.016 -21.503 1.00 33.03 338 PRO A CA 1
ATOM 2581 C C . PRO A 1 338 ? -19.043 -15.238 -21.213 1.00 33.03 338 PRO A C 1
ATOM 2583 O O . PRO A 1 338 ? -19.055 -16.178 -22.018 1.00 33.03 338 PRO A O 1
ATOM 2586 N N . PRO A 1 339 ? -19.808 -15.271 -20.108 1.00 34.66 339 PRO A N 1
ATOM 2587 C CA . PRO A 1 339 ? -20.812 -16.307 -19.933 1.00 34.66 339 PRO A CA 1
ATOM 2588 C C . PRO A 1 339 ? -21.788 -16.217 -21.109 1.00 34.66 339 PRO A C 1
ATOM 2590 O O . PRO A 1 339 ? -22.392 -15.170 -21.349 1.00 34.66 339 PRO A O 1
ATOM 2593 N N . ARG A 1 340 ? -21.929 -17.314 -21.865 1.00 35.28 340 ARG A N 1
ATOM 2594 C CA . ARG A 1 340 ? -23.035 -17.467 -22.813 1.00 35.28 340 ARG A CA 1
ATOM 2595 C C . ARG A 1 340 ? -24.320 -17.243 -22.025 1.00 35.28 340 ARG A C 1
ATOM 2597 O O . ARG A 1 340 ? -24.665 -18.030 -21.148 1.00 35.28 340 ARG A O 1
ATOM 2604 N N . SER A 1 341 ? -25.004 -16.152 -22.330 1.00 36.28 341 SER A N 1
ATOM 2605 C CA . SER A 1 341 ? -26.352 -15.871 -21.873 1.00 36.28 341 SER A CA 1
ATOM 2606 C C . SER A 1 341 ? -27.283 -16.984 -22.355 1.00 36.28 341 SER A C 1
ATOM 2608 O O . SER A 1 341 ? -27.747 -16.989 -23.490 1.00 36.28 341 SER A O 1
ATOM 2610 N N . ALA A 1 342 ? -27.575 -17.939 -21.479 1.00 34.34 342 ALA A N 1
ATOM 2611 C CA . ALA A 1 342 ? -28.739 -18.803 -21.600 1.00 34.34 342 ALA A CA 1
ATOM 2612 C C . ALA A 1 342 ? -29.784 -18.325 -20.587 1.00 34.34 342 ALA A C 1
ATOM 2614 O O . ALA A 1 342 ? -29.999 -18.938 -19.548 1.00 34.34 342 ALA A O 1
ATOM 2615 N N . TRP A 1 343 ? -30.416 -17.191 -20.888 1.00 28.70 343 TRP A N 1
ATOM 2616 C CA . TRP A 1 343 ? -31.728 -16.875 -20.331 1.00 28.70 343 TRP A CA 1
ATOM 2617 C C . TRP A 1 343 ? -32.764 -17.279 -21.384 1.00 28.70 343 TRP A C 1
ATOM 2619 O O . TRP A 1 343 ? -32.718 -16.738 -22.492 1.00 28.70 343 TRP A O 1
ATOM 2629 N N . PRO A 1 344 ? -33.680 -18.223 -21.105 1.00 31.94 344 PRO A N 1
ATOM 2630 C CA . PRO A 1 344 ? -34.763 -18.508 -22.029 1.00 31.94 344 PRO A CA 1
ATOM 2631 C C . PRO A 1 344 ? -35.698 -17.298 -22.081 1.00 31.94 344 PRO A C 1
ATOM 2633 O O . PRO A 1 344 ? -36.241 -16.854 -21.069 1.00 31.94 344 PRO A O 1
ATOM 2636 N N . SER A 1 345 ? -35.873 -16.757 -23.285 1.00 30.14 345 SER A N 1
ATOM 2637 C CA . SER A 1 345 ? -36.830 -15.698 -23.574 1.00 30.14 345 SER A CA 1
ATOM 2638 C C . SER A 1 345 ? -38.249 -16.184 -23.276 1.00 30.14 345 SER A 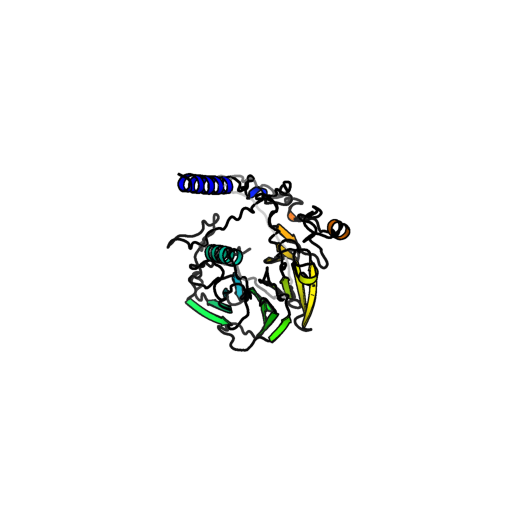C 1
ATOM 2640 O O . SER A 1 345 ? -38.807 -16.983 -24.030 1.00 30.14 345 SER A O 1
ATOM 2642 N N . THR A 1 346 ? -38.877 -15.674 -22.224 1.00 30.97 346 THR A N 1
ATOM 2643 C CA . THR A 1 346 ? -40.334 -15.726 -22.103 1.00 30.97 346 THR A CA 1
ATOM 2644 C C . THR A 1 346 ? -40.901 -14.520 -22.844 1.00 30.97 346 THR A C 1
ATOM 2646 O O . THR A 1 346 ? -40.968 -13.404 -22.336 1.00 30.97 346 THR A O 1
ATOM 2649 N N . LYS A 1 347 ? -41.276 -14.735 -24.110 1.00 30.31 347 LYS A N 1
ATOM 2650 C CA . LYS A 1 347 ? -42.141 -13.802 -24.836 1.00 30.31 347 LYS A CA 1
ATOM 2651 C C . LYS A 1 347 ? -43.483 -13.751 -24.111 1.00 30.31 347 LYS A C 1
ATOM 2653 O O . LYS A 1 347 ? -44.175 -14.761 -24.022 1.00 30.31 347 LYS A O 1
ATOM 2658 N N . GLY A 1 348 ? -43.845 -12.568 -23.625 1.00 28.02 348 GLY A N 1
ATOM 2659 C CA . GLY A 1 348 ? -45.183 -12.282 -23.129 1.00 28.02 348 GLY A CA 1
ATOM 2660 C C . GLY A 1 348 ? -46.228 -12.563 -24.205 1.00 28.02 348 GLY A C 1
ATOM 2661 O O . GLY A 1 348 ? -46.080 -12.161 -25.360 1.00 28.02 348 GLY A O 1
ATOM 2662 N N . HIS A 1 349 ? -47.284 -13.275 -23.831 1.00 27.62 349 HIS A N 1
ATOM 2663 C CA . HIS A 1 349 ? -48.528 -13.318 -24.586 1.00 27.62 349 HIS A CA 1
ATOM 2664 C C . HIS A 1 349 ? -49.575 -12.567 -23.771 1.00 27.62 349 HIS A C 1
ATOM 2666 O O . HIS A 1 349 ? -49.930 -12.961 -22.663 1.00 27.62 349 HIS A O 1
ATOM 2672 N N . CYS A 1 350 ? -50.022 -11.440 -24.325 1.00 24.47 350 CYS A N 1
ATOM 2673 C CA . CYS A 1 350 ? -51.197 -10.718 -23.866 1.00 24.47 350 CYS A CA 1
ATOM 2674 C C . CYS A 1 350 ? -52.418 -11.640 -23.959 1.00 24.47 350 CYS A C 1
ATOM 2676 O O . CYS A 1 350 ? -52.776 -12.061 -25.055 1.00 24.47 350 CYS A O 1
ATOM 2678 N N . CYS A 1 351 ? -53.097 -11.895 -22.842 1.00 25.44 351 CYS A N 1
ATOM 2679 C CA . CYS A 1 351 ? -54.476 -12.378 -22.856 1.00 25.44 351 CYS A CA 1
ATOM 2680 C C . CYS A 1 351 ? -55.400 -11.233 -22.442 1.00 25.44 351 CYS A C 1
ATOM 2682 O O . CYS A 1 351 ? -55.392 -10.787 -21.295 1.00 25.44 351 CYS A O 1
ATOM 2684 N N . ARG A 1 352 ? -56.187 -10.752 -23.410 1.00 27.20 352 ARG A N 1
ATOM 2685 C CA . ARG A 1 352 ? -57.363 -9.912 -23.183 1.00 27.20 352 ARG A CA 1
ATOM 2686 C C . ARG A 1 352 ? -58.528 -10.810 -22.758 1.00 27.20 352 ARG A C 1
ATOM 2688 O O . ARG A 1 352 ? -58.799 -11.829 -23.379 1.00 27.20 352 ARG A O 1
ATOM 2695 N N . SER A 1 353 ? -59.179 -10.367 -21.693 1.00 27.41 353 SER A N 1
ATOM 2696 C CA . SER A 1 353 ? -60.514 -10.681 -21.172 1.00 27.41 353 SER A CA 1
ATOM 2697 C C . SER A 1 353 ? -61.514 -11.428 -22.073 1.00 27.41 353 SER A C 1
ATOM 2699 O O . SER A 1 353 ? -61.902 -10.908 -23.117 1.00 27.41 353 SER A O 1
ATOM 2701 N N . ALA A 1 354 ? -62.077 -12.516 -21.532 1.00 26.44 354 ALA A N 1
ATOM 2702 C CA . ALA A 1 354 ? -63.494 -12.881 -21.654 1.00 26.44 354 ALA A CA 1
ATOM 2703 C C . ALA A 1 354 ? -63.915 -13.812 -20.488 1.00 26.44 354 ALA A C 1
ATOM 2705 O O . ALA A 1 354 ? -63.356 -14.892 -20.320 1.00 26.44 354 ALA A O 1
ATOM 2706 N N . MET A 1 355 ? -64.896 -13.393 -19.681 1.00 25.73 355 MET A N 1
ATOM 2707 C CA . MET A 1 355 ? -65.745 -14.280 -18.859 1.00 25.73 355 MET A CA 1
ATOM 2708 C C . MET A 1 355 ? -67.058 -14.572 -19.634 1.00 25.73 355 MET A C 1
ATOM 2710 O O . MET A 1 355 ? -67.319 -13.893 -20.626 1.00 25.73 355 MET A O 1
ATOM 2714 N N . PRO A 1 356 ? -67.993 -15.406 -19.136 1.00 37.31 356 PRO A N 1
ATOM 2715 C CA . PRO A 1 356 ? -67.880 -16.836 -18.846 1.00 37.31 356 PRO A CA 1
ATOM 2716 C C . PRO A 1 356 ? -68.999 -17.639 -19.562 1.00 37.31 356 PRO A C 1
ATOM 2718 O O . PRO A 1 356 ? -70.042 -17.091 -19.918 1.00 37.31 356 PRO A O 1
ATOM 2721 N N . ARG A 1 357 ? -68.851 -18.964 -19.698 1.00 26.02 357 ARG A N 1
ATOM 2722 C CA . ARG A 1 357 ? -69.994 -19.881 -19.886 1.00 26.02 357 ARG A CA 1
ATOM 2723 C C . ARG A 1 357 ? -69.789 -21.171 -19.083 1.00 26.02 357 ARG A C 1
ATOM 2725 O O . ARG A 1 357 ? -68.814 -21.884 -19.277 1.00 26.02 357 ARG A O 1
ATOM 2732 N N . VAL A 1 358 ? -70.737 -21.429 -18.188 1.00 29.92 358 VAL A N 1
ATOM 2733 C CA . VAL A 1 358 ? -71.118 -22.722 -17.568 1.00 29.92 358 VAL A CA 1
ATOM 2734 C C . VAL A 1 358 ? -72.301 -23.233 -18.446 1.00 29.92 358 VAL A C 1
ATOM 2736 O O . VAL A 1 358 ? -72.942 -22.344 -19.022 1.00 29.92 358 VAL A O 1
ATOM 2739 N N . PRO A 1 359 ? -72.661 -24.540 -18.620 1.00 39.91 359 PRO A N 1
ATOM 2740 C CA . PRO A 1 359 ? -72.682 -25.584 -17.580 1.00 39.91 359 PRO A CA 1
ATOM 2741 C C . PRO A 1 359 ? -72.517 -27.085 -17.976 1.00 39.91 359 PRO A C 1
ATOM 2743 O O . PRO A 1 359 ? -72.521 -27.469 -19.141 1.00 39.91 359 PRO A O 1
ATOM 2746 N N . SER A 1 360 ? -72.570 -27.922 -16.920 1.00 27.08 360 SER A N 1
ATOM 2747 C CA . SER A 1 360 ? -72.989 -29.347 -16.855 1.00 27.08 360 SER A CA 1
ATOM 2748 C C . SER A 1 360 ? -71.935 -30.394 -17.272 1.00 27.08 360 SER A C 1
ATOM 2750 O O . SER A 1 360 ? -71.182 -30.160 -18.202 1.00 27.08 360 SER A O 1
ATOM 2752 N N . SER A 1 361 ? -71.780 -31.566 -16.642 1.00 29.12 361 SER A N 1
ATOM 2753 C CA . SER A 1 361 ? -72.672 -32.376 -15.794 1.00 29.12 361 SER A CA 1
ATOM 2754 C C . SER A 1 361 ? -71.879 -33.426 -14.966 1.00 29.12 361 SER A C 1
ATOM 2756 O O . SER A 1 361 ? -70.734 -33.709 -15.295 1.00 29.12 361 SER A O 1
ATOM 2758 N N . ALA A 1 362 ? -72.524 -33.909 -13.885 1.00 29.55 362 ALA A N 1
ATOM 2759 C CA . ALA A 1 362 ? -72.439 -35.167 -13.092 1.00 29.55 362 ALA A CA 1
ATOM 2760 C C . ALA A 1 362 ? -71.291 -36.189 -13.351 1.00 29.55 362 ALA A C 1
ATOM 2762 O O . ALA A 1 362 ? -70.867 -36.376 -14.480 1.00 29.55 362 ALA A O 1
ATOM 2763 N N . SER A 1 363 ? -70.756 -36.975 -12.397 1.00 28.70 363 SER A N 1
ATOM 2764 C CA . SER A 1 363 ? -71.369 -37.780 -11.306 1.00 28.70 363 SER A CA 1
ATOM 2765 C C . SER A 1 363 ? -70.224 -38.424 -10.458 1.00 28.70 363 SER A C 1
ATOM 2767 O O . SER A 1 363 ? -69.208 -38.773 -11.048 1.00 28.70 363 SER A O 1
ATOM 2769 N N . THR A 1 364 ? -70.210 -38.379 -9.106 1.00 29.44 364 THR A N 1
ATOM 2770 C CA . THR A 1 364 ? -70.530 -39.458 -8.101 1.00 29.44 364 THR A CA 1
ATOM 2771 C C . THR A 1 364 ? -69.701 -40.772 -8.220 1.00 29.44 364 THR A C 1
ATOM 2773 O O . THR A 1 364 ? -69.565 -41.263 -9.326 1.00 29.44 364 THR A O 1
ATOM 2776 N N . VAL A 1 365 ? -69.134 -41.486 -7.215 1.00 36.19 365 VAL A N 1
ATOM 2777 C CA . VAL A 1 365 ? -69.163 -41.592 -5.720 1.00 36.19 365 VAL A CA 1
ATOM 2778 C C . VAL A 1 365 ? -67.863 -42.370 -5.227 1.00 36.19 365 VAL A C 1
ATOM 2780 O O . VAL A 1 365 ? -66.952 -42.466 -6.045 1.00 36.19 365 VAL A O 1
ATOM 2783 N N . PRO A 1 366 ? -67.661 -42.912 -3.977 1.00 42.28 366 PRO A N 1
ATOM 2784 C CA . PRO A 1 366 ? -66.415 -42.728 -3.194 1.00 42.28 366 PRO A CA 1
ATOM 2785 C C . PRO A 1 366 ? -65.779 -44.028 -2.594 1.00 42.28 366 PRO A C 1
ATOM 2787 O O . PRO A 1 366 ? -66.215 -45.142 -2.868 1.00 42.28 366 PRO A O 1
ATOM 2790 N N . GLY A 1 367 ? -64.793 -43.890 -1.693 1.00 28.62 367 GLY A N 1
ATOM 2791 C CA . GLY A 1 367 ? -64.384 -44.931 -0.721 1.00 28.62 367 GLY A CA 1
ATOM 2792 C C . GLY A 1 367 ? -63.062 -44.576 -0.012 1.00 28.62 367 GLY A C 1
ATOM 2793 O O . GLY A 1 367 ? -62.047 -44.443 -0.681 1.00 28.62 367 GLY A O 1
ATOM 2794 N N . THR A 1 368 ? -63.049 -44.125 1.257 1.00 28.86 368 THR A N 1
ATOM 2795 C CA . THR A 1 368 ? -62.881 -44.898 2.528 1.00 28.86 368 THR A CA 1
ATOM 2796 C C . THR A 1 368 ? -61.602 -45.759 2.567 1.00 28.86 368 THR A C 1
ATOM 2798 O O . THR A 1 368 ? -61.417 -46.562 1.670 1.00 28.86 368 THR A O 1
ATOM 2801 N N . ALA A 1 369 ? -60.704 -45.758 3.564 1.00 29.36 369 ALA A N 1
ATOM 2802 C CA . ALA A 1 369 ? -60.662 -45.168 4.901 1.00 29.36 369 ALA A CA 1
ATOM 2803 C C . ALA A 1 369 ? -59.232 -45.267 5.510 1.00 29.36 369 ALA A C 1
ATOM 2805 O O . ALA A 1 369 ? -58.499 -46.204 5.224 1.00 29.36 369 ALA A O 1
ATOM 2806 N N . SER A 1 370 ? -58.934 -44.336 6.430 1.00 25.88 370 SER A N 1
ATOM 2807 C CA . SER A 1 370 ? -58.246 -44.509 7.732 1.00 25.88 370 SER A CA 1
ATOM 2808 C C . SER A 1 370 ? -56.817 -45.090 7.819 1.00 25.88 370 SER A C 1
ATOM 2810 O O . SER A 1 370 ? -56.619 -46.299 7.747 1.00 25.88 370 SER A O 1
ATOM 2812 N N . ARG A 1 371 ? -55.854 -44.248 8.242 1.00 28.84 371 ARG A N 1
ATOM 2813 C CA . ARG A 1 371 ? -55.347 -44.247 9.636 1.00 28.84 371 ARG A CA 1
ATOM 2814 C C . ARG A 1 371 ? -54.506 -42.997 9.968 1.00 28.84 371 ARG A C 1
ATOM 2816 O O . ARG A 1 371 ? -53.583 -42.629 9.253 1.00 28.84 371 ARG A O 1
ATOM 2823 N N . ALA A 1 372 ? -54.887 -42.379 11.085 1.00 25.94 372 ALA A N 1
ATOM 2824 C CA . ALA A 1 372 ? -54.196 -41.381 11.912 1.00 25.94 372 ALA A CA 1
ATOM 2825 C C . ALA A 1 372 ? -52.855 -41.922 12.471 1.00 25.94 372 ALA A C 1
ATOM 2827 O O . ALA A 1 372 ? -52.662 -43.132 12.472 1.00 25.94 372 ALA A O 1
ATOM 2828 N N . ALA A 1 373 ? -51.908 -41.184 13.055 1.00 24.31 373 ALA A N 1
ATOM 2829 C CA . ALA A 1 373 ? -51.607 -39.768 13.275 1.00 24.31 373 ALA A CA 1
ATOM 2830 C C . ALA A 1 373 ? -50.174 -39.727 13.856 1.00 24.31 373 ALA A C 1
ATOM 2832 O O . ALA A 1 373 ? -49.804 -40.646 14.580 1.00 24.31 373 ALA A O 1
ATOM 2833 N N . ALA A 1 374 ? -49.411 -38.660 13.608 1.00 25.50 374 ALA A N 1
ATOM 2834 C CA . ALA A 1 374 ? -48.555 -38.006 14.609 1.00 25.50 374 ALA A CA 1
ATOM 2835 C C . ALA A 1 374 ? -47.888 -36.771 13.988 1.00 25.50 374 ALA A C 1
ATOM 2837 O O . ALA A 1 374 ? -47.039 -36.839 13.107 1.00 25.50 374 ALA A O 1
ATOM 2838 N N . THR A 1 375 ? -48.326 -35.628 14.488 1.00 23.19 375 THR A N 1
ATOM 2839 C CA . THR A 1 375 ? -47.797 -34.278 14.318 1.00 23.19 375 THR A CA 1
ATOM 2840 C C . THR A 1 375 ? -46.313 -34.135 14.668 1.00 23.19 375 THR A C 1
ATOM 2842 O O . THR A 1 375 ? -45.899 -34.587 15.734 1.00 23.19 375 THR A O 1
ATOM 2845 N N . ARG A 1 376 ? -45.580 -33.327 13.890 1.00 24.91 376 ARG A N 1
ATOM 2846 C CA . ARG A 1 376 ? -44.854 -32.148 14.404 1.00 24.91 376 ARG A CA 1
ATOM 2847 C C . ARG A 1 376 ? -44.506 -31.185 13.265 1.00 24.91 376 ARG A C 1
ATOM 2849 O O . ARG A 1 376 ? -43.851 -31.531 12.292 1.00 24.91 376 ARG A O 1
ATOM 2856 N N . SER A 1 377 ? -45.012 -29.972 13.430 1.00 22.56 377 SER A N 1
ATOM 2857 C CA . SER A 1 377 ? -44.759 -28.757 12.669 1.00 22.56 377 SER A CA 1
ATOM 2858 C C . SER A 1 377 ? -43.330 -28.245 12.856 1.00 22.56 377 SER A C 1
ATOM 2860 O O . SER A 1 377 ? -42.869 -28.192 13.992 1.00 22.56 377 SER A O 1
ATOM 2862 N N . CYS A 1 378 ? -42.726 -27.715 11.793 1.00 22.34 378 CYS A N 1
ATOM 2863 C CA . CYS A 1 378 ? -41.863 -26.536 11.881 1.00 22.34 378 CYS A CA 1
ATOM 2864 C C . CYS A 1 378 ? -42.194 -25.611 10.707 1.00 22.34 378 CYS A C 1
ATOM 2866 O O . CYS A 1 378 ? -41.938 -25.908 9.543 1.00 22.34 378 CYS A O 1
ATOM 2868 N N . SER A 1 379 ? -42.851 -24.515 11.062 1.00 22.94 379 SER A N 1
ATOM 2869 C CA . SER A 1 379 ? -43.311 -23.441 10.199 1.00 22.94 379 SER A CA 1
ATOM 2870 C C . SER A 1 379 ? -42.133 -22.577 9.746 1.00 22.94 379 SER A C 1
ATOM 2872 O O . SER A 1 379 ? -41.344 -22.123 10.572 1.00 22.94 379 SER A O 1
ATOM 2874 N N . PHE A 1 380 ? -42.052 -22.288 8.448 1.00 24.81 380 PHE A N 1
ATOM 2875 C CA . PHE A 1 380 ? -41.238 -21.193 7.920 1.00 24.81 380 PHE A CA 1
ATOM 2876 C C . PHE A 1 380 ? -41.975 -19.864 8.157 1.00 24.81 380 PHE A C 1
ATOM 2878 O O . PHE A 1 380 ? -43.144 -19.752 7.770 1.00 24.81 380 PHE A O 1
ATOM 2885 N N . PRO A 1 381 ? -41.350 -18.834 8.754 1.00 26.44 381 PRO A N 1
ATOM 2886 C CA . PRO A 1 381 ? -41.965 -17.522 8.805 1.00 26.44 381 PRO A CA 1
ATOM 2887 C C . PRO A 1 381 ? -41.918 -16.861 7.424 1.00 26.44 381 PRO A C 1
ATOM 2889 O O . PRO A 1 381 ? -40.877 -16.436 6.936 1.00 26.44 381 PRO A O 1
ATOM 2892 N N . SER A 1 382 ? -43.105 -16.821 6.821 1.00 25.69 382 SER A N 1
ATOM 2893 C CA . SER A 1 382 ? -43.700 -15.743 6.027 1.00 25.69 382 SER A CA 1
ATOM 2894 C C . SER A 1 382 ? -42.768 -14.617 5.557 1.00 25.69 382 SER A C 1
ATOM 2896 O O . SER A 1 382 ? -42.279 -13.797 6.339 1.00 25.69 382 SER A O 1
ATOM 2898 N N . ALA A 1 383 ? -42.645 -14.523 4.233 1.00 28.73 383 ALA A N 1
ATOM 2899 C CA . ALA A 1 383 ? -42.164 -13.356 3.519 1.00 28.73 383 ALA A CA 1
ATOM 2900 C C . ALA A 1 383 ? -43.011 -12.120 3.875 1.00 28.73 383 ALA A C 1
ATOM 2902 O O . ALA A 1 383 ? -44.166 -11.995 3.465 1.00 28.73 383 ALA A O 1
ATOM 2903 N N . LYS A 1 384 ? -42.423 -11.170 4.610 1.00 25.55 384 LYS A N 1
ATOM 2904 C CA . LYS A 1 384 ? -42.968 -9.816 4.743 1.00 25.55 384 LYS A CA 1
ATOM 2905 C C . LYS A 1 384 ? -42.343 -8.899 3.692 1.00 25.55 384 LYS A C 1
ATOM 2907 O O . LYS A 1 384 ? -41.176 -8.542 3.777 1.00 25.55 384 LYS A O 1
ATOM 2912 N N . ALA A 1 385 ? -43.180 -8.557 2.715 1.00 25.91 385 ALA A N 1
ATOM 2913 C CA . ALA A 1 385 ? -43.266 -7.302 1.970 1.00 25.91 385 ALA A CA 1
ATOM 2914 C C . ALA A 1 385 ? -41.984 -6.451 1.827 1.00 25.91 385 ALA A C 1
ATOM 2916 O O . ALA A 1 385 ? -41.591 -5.714 2.732 1.00 25.91 385 ALA A O 1
ATOM 2917 N N . CYS A 1 386 ? -41.430 -6.433 0.612 1.00 23.70 386 CYS A N 1
ATOM 2918 C CA . CYS A 1 386 ? -40.545 -5.369 0.151 1.00 23.70 386 CYS A CA 1
ATOM 2919 C C . CYS A 1 386 ? -41.269 -4.013 0.198 1.00 23.70 386 CYS A C 1
ATOM 2921 O O . CYS A 1 386 ? -42.253 -3.806 -0.512 1.00 23.70 386 CYS A O 1
ATOM 2923 N N . ARG A 1 387 ? -40.747 -3.061 0.979 1.00 25.97 387 ARG A N 1
ATOM 2924 C CA . ARG A 1 387 ? -40.974 -1.628 0.735 1.00 25.97 387 ARG A CA 1
ATOM 2925 C C . ARG A 1 387 ? -39.902 -1.124 -0.240 1.00 25.97 387 ARG A C 1
ATOM 2927 O O . ARG A 1 387 ? -38.722 -1.360 0.020 1.00 25.97 387 ARG A O 1
ATOM 2934 N N . PRO A 1 388 ? -40.256 -0.429 -1.333 1.00 29.70 388 PRO A N 1
ATOM 2935 C CA . PRO A 1 388 ? -39.275 0.248 -2.165 1.00 29.70 388 PRO A CA 1
ATOM 2936 C C . PRO A 1 388 ? -38.917 1.601 -1.537 1.00 29.70 388 PRO A C 1
ATOM 2938 O O . PRO A 1 388 ? -39.796 2.327 -1.078 1.00 29.70 388 PRO A O 1
ATOM 2941 N N . GLY A 1 389 ? -37.630 1.950 -1.552 1.00 33.84 389 GLY A N 1
ATOM 2942 C CA . GLY A 1 389 ? -37.176 3.321 -1.310 1.00 33.84 389 GLY A CA 1
ATOM 2943 C C . GLY A 1 389 ? -36.260 3.498 -0.104 1.00 33.84 389 GLY A C 1
ATOM 2944 O O . GLY A 1 389 ? -36.712 3.913 0.953 1.00 33.84 389 GLY A O 1
ATOM 2945 N N . ARG A 1 390 ? -34.958 3.269 -0.308 1.00 28.62 390 ARG A N 1
ATOM 2946 C CA . ARG A 1 390 ? -33.862 4.096 0.229 1.00 28.62 390 ARG A CA 1
ATOM 2947 C C . ARG A 1 390 ? -32.671 3.974 -0.739 1.00 28.62 390 ARG A C 1
ATOM 2949 O O . ARG A 1 390 ? -32.292 2.845 -1.059 1.00 28.62 390 ARG A O 1
ATOM 2956 N N . PRO A 1 391 ? -32.117 5.079 -1.269 1.00 30.53 391 PRO A N 1
ATOM 2957 C CA . PRO A 1 391 ? -30.905 5.023 -2.080 1.00 30.53 391 PRO A CA 1
ATOM 2958 C C . PRO A 1 391 ? -29.717 4.585 -1.212 1.00 30.53 391 PRO A C 1
ATOM 2960 O O . PRO A 1 391 ? -29.604 4.984 -0.055 1.00 30.53 391 PRO A O 1
ATOM 2963 N N . ARG A 1 392 ? -28.854 3.728 -1.766 1.00 34.66 392 ARG A N 1
ATOM 2964 C CA . ARG A 1 392 ? -27.642 3.232 -1.100 1.00 34.66 392 ARG A CA 1
ATOM 2965 C C . ARG A 1 392 ? -26.553 4.304 -1.172 1.00 34.66 392 ARG A C 1
ATOM 2967 O O . ARG A 1 392 ? -26.326 4.876 -2.237 1.00 34.66 392 ARG A O 1
ATOM 2974 N N . THR A 1 393 ? -25.901 4.578 -0.050 1.00 30.55 393 THR A N 1
ATOM 2975 C CA . THR A 1 393 ? -24.849 5.588 0.082 1.00 30.55 393 THR A CA 1
ATOM 2976 C C . THR A 1 393 ? -23.468 4.955 -0.086 1.00 30.55 393 THR A C 1
ATOM 2978 O O . THR A 1 393 ? -23.143 3.952 0.544 1.00 30.55 393 THR A O 1
ATOM 2981 N N . CYS A 1 394 ? -22.654 5.541 -0.962 1.00 30.61 394 CYS A N 1
ATOM 2982 C CA . CYS A 1 394 ? -21.215 5.310 -1.027 1.00 30.61 394 CYS A CA 1
ATOM 2983 C C . CYS A 1 394 ? -20.546 6.593 -0.520 1.00 30.61 394 CYS A C 1
ATOM 2985 O O . CYS A 1 394 ? -20.698 7.648 -1.133 1.00 30.61 394 CYS A O 1
ATOM 2987 N N . SER A 1 395 ? -19.848 6.524 0.610 1.00 31.91 395 SER A N 1
ATOM 2988 C CA . SER A 1 395 ? -19.185 7.689 1.209 1.00 31.91 395 SER A CA 1
ATOM 2989 C C . SER A 1 395 ? -17.709 7.705 0.813 1.00 31.91 395 SER A C 1
ATOM 2991 O O . SER A 1 395 ? -17.053 6.663 0.832 1.00 31.91 395 SER A O 1
ATOM 2993 N N . ALA A 1 396 ? -17.194 8.871 0.419 1.00 34.06 396 ALA A N 1
ATOM 2994 C CA . ALA A 1 396 ? -15.796 9.066 0.051 1.00 34.06 396 ALA A CA 1
ATOM 2995 C C . ALA A 1 396 ? -15.132 9.997 1.073 1.00 34.06 396 ALA A C 1
ATOM 2997 O O . ALA A 1 396 ? -15.683 11.033 1.432 1.00 34.06 396 ALA A O 1
ATOM 2998 N N . VAL A 1 397 ? -13.937 9.655 1.547 1.00 31.50 397 VAL A N 1
ATOM 2999 C CA . VAL A 1 397 ? -13.150 10.549 2.411 1.00 31.50 397 VAL A CA 1
ATOM 3000 C C . VAL A 1 397 ? -12.445 11.578 1.523 1.00 31.50 397 VAL A C 1
ATOM 3002 O O . VAL A 1 397 ? -11.838 11.204 0.521 1.00 31.50 397 VAL A O 1
ATOM 3005 N N . SER A 1 398 ? -12.526 12.870 1.856 1.00 34.47 398 SER A N 1
ATOM 3006 C CA . SER A 1 398 ? -11.882 13.937 1.078 1.00 34.47 398 SER A CA 1
ATOM 3007 C C . SER A 1 398 ? -10.940 14.765 1.949 1.00 34.47 398 SER A C 1
ATOM 3009 O O . SER A 1 398 ? -11.361 15.344 2.943 1.00 34.47 398 SER A O 1
ATOM 3011 N N . SER A 1 399 ? -9.675 14.901 1.561 1.00 34.28 399 SER A N 1
ATOM 3012 C CA . SER A 1 399 ? -8.755 15.857 2.186 1.00 34.28 399 SER A CA 1
ATOM 3013 C C . SER A 1 399 ? -9.047 17.284 1.695 1.00 34.28 399 SER A C 1
ATOM 3015 O O . SER A 1 399 ? -8.959 17.551 0.494 1.00 34.28 399 SER A O 1
ATOM 3017 N N . THR A 1 400 ? -9.323 18.224 2.595 1.00 33.56 400 THR A N 1
ATOM 3018 C CA . THR A 1 400 ? -9.300 19.678 2.307 1.00 33.56 400 THR A CA 1
ATOM 3019 C C . THR A 1 400 ? -7.887 20.260 2.353 1.00 33.56 400 THR A C 1
ATOM 3021 O O . THR A 1 400 ? -7.657 21.363 1.864 1.00 33.56 400 THR A O 1
ATOM 3024 N N . THR A 1 401 ? -6.901 19.477 2.792 1.00 34.91 401 THR A N 1
ATOM 3025 C CA . THR A 1 401 ? -5.483 19.823 2.693 1.00 34.91 401 THR A CA 1
ATOM 3026 C C . THR A 1 401 ? -4.730 18.703 1.994 1.00 34.91 401 THR A C 1
ATOM 3028 O O . THR A 1 401 ? -4.536 17.636 2.554 1.00 34.91 401 THR A O 1
ATOM 3031 N N . ARG A 1 402 ? -4.332 18.993 0.749 1.00 45.16 402 ARG A N 1
ATOM 3032 C CA . ARG A 1 402 ? -3.184 18.435 0.022 1.00 45.16 402 ARG A CA 1
ATOM 3033 C C . ARG A 1 402 ? -2.977 16.902 0.097 1.00 45.16 402 ARG A C 1
ATOM 3035 O O . ARG A 1 402 ? -2.441 16.390 1.067 1.00 45.16 402 ARG A O 1
ATOM 3042 N N . ALA A 1 403 ? -3.257 16.260 -1.045 1.00 30.48 403 ALA A N 1
ATOM 3043 C CA . ALA A 1 403 ? -3.014 14.863 -1.455 1.00 30.48 403 ALA A CA 1
ATOM 3044 C C . ALA A 1 403 ? -4.255 13.945 -1.438 1.00 30.48 403 ALA A C 1
ATOM 3046 O O . ALA A 1 403 ? -4.892 13.721 -0.417 1.00 30.48 403 ALA A O 1
ATOM 3047 N N . ARG A 1 404 ? -4.588 13.389 -2.615 1.00 30.94 404 ARG A N 1
ATOM 3048 C CA . ARG A 1 404 ? -5.659 12.394 -2.798 1.00 30.94 404 ARG A CA 1
ATOM 3049 C C . ARG A 1 404 ? -5.186 11.009 -2.336 1.00 30.94 404 ARG A C 1
ATOM 3051 O O . ARG A 1 404 ? -4.115 10.573 -2.761 1.00 30.94 404 ARG A O 1
ATOM 3058 N N . PRO A 1 405 ? -6.056 10.261 -1.645 1.00 33.16 405 PRO A N 1
ATOM 3059 C CA . PRO A 1 405 ? -6.353 8.900 -2.082 1.00 33.16 405 PRO A CA 1
ATOM 3060 C C . PRO A 1 405 ? -7.863 8.666 -2.193 1.00 33.16 405 PRO A C 1
ATOM 3062 O O . PRO A 1 405 ? -8.662 9.185 -1.418 1.00 33.16 405 PRO A O 1
ATOM 3065 N N . TRP A 1 406 ? -8.256 7.867 -3.182 1.00 30.73 406 TRP A N 1
ATOM 3066 C CA . TRP A 1 406 ? -9.628 7.397 -3.341 1.00 30.73 406 TRP A CA 1
ATOM 3067 C C . TRP A 1 406 ? -9.787 6.050 -2.642 1.00 30.73 406 TRP A C 1
ATOM 3069 O O . TRP A 1 406 ? -9.082 5.101 -2.970 1.00 30.73 406 TRP A O 1
ATOM 3079 N N . GLY A 1 407 ? -10.760 5.954 -1.740 1.00 26.86 407 GLY A N 1
ATOM 3080 C CA . GLY A 1 407 ? -11.415 4.698 -1.391 1.00 26.86 407 GLY A CA 1
ATOM 3081 C C . GLY A 1 407 ? -12.861 4.781 -1.867 1.00 26.86 407 GLY A C 1
ATOM 3082 O O . GLY A 1 407 ? -13.623 5.594 -1.351 1.00 26.86 407 GLY A O 1
ATOM 3083 N N . VAL A 1 408 ? -13.239 3.987 -2.871 1.00 24.64 408 VAL A N 1
ATOM 3084 C CA . VAL A 1 408 ? -14.641 3.821 -3.288 1.00 24.64 408 VAL A CA 1
ATOM 3085 C C . VAL A 1 408 ? -15.046 2.388 -2.971 1.00 24.64 408 VAL A C 1
ATOM 3087 O O . VAL A 1 408 ? -14.465 1.443 -3.499 1.00 24.64 408 VAL A O 1
ATOM 3090 N N . ARG A 1 409 ? -16.049 2.221 -2.105 1.00 29.42 409 ARG A N 1
ATOM 3091 C CA . ARG A 1 409 ? -16.675 0.925 -1.821 1.00 29.42 409 ARG A CA 1
ATOM 3092 C C . ARG A 1 409 ? -17.843 0.703 -2.780 1.00 29.42 409 ARG A C 1
ATOM 3094 O O . ARG A 1 409 ? -18.755 1.524 -2.831 1.00 29.42 409 ARG A O 1
ATOM 3101 N N . SER A 1 410 ? -17.855 -0.438 -3.470 1.00 22.39 410 SER A N 1
ATOM 3102 C CA . SER A 1 410 ? -19.087 -1.048 -3.984 1.00 22.39 410 SER A CA 1
ATOM 3103 C C . SER A 1 410 ? -19.510 -2.154 -3.015 1.00 22.39 410 SER A C 1
ATOM 3105 O O . SER A 1 410 ? -18.669 -2.933 -2.570 1.00 22.39 410 SER A O 1
ATOM 3107 N N . VAL A 1 411 ? -20.786 -2.189 -2.638 1.00 22.75 411 VAL A N 1
ATOM 3108 C CA . VAL A 1 411 ? -21.364 -3.247 -1.796 1.00 22.75 411 VAL A CA 1
ATOM 3109 C C . VAL A 1 411 ? -22.082 -4.223 -2.726 1.00 22.75 411 VAL A C 1
ATOM 3111 O O . VAL A 1 411 ? -23.127 -3.873 -3.284 1.00 22.75 411 VAL A O 1
ATOM 3114 N N . SER A 1 412 ? -21.519 -5.418 -2.933 1.00 23.22 412 SER A N 1
ATOM 3115 C CA . SER A 1 412 ? -22.236 -6.530 -3.570 1.00 23.22 412 SER A CA 1
ATOM 3116 C C . SER A 1 412 ? -23.340 -7.045 -2.639 1.00 23.22 412 SER A C 1
ATOM 3118 O O . SER A 1 412 ? -23.246 -6.901 -1.422 1.00 23.22 412 SER A O 1
ATOM 3120 N N . ARG A 1 413 ? -24.428 -7.525 -3.249 1.00 24.25 413 ARG A N 1
ATOM 3121 C CA . ARG A 1 413 ? -25.703 -7.872 -2.603 1.00 24.25 413 ARG A CA 1
ATOM 3122 C C . ARG A 1 413 ? -25.608 -8.985 -1.578 1.00 24.25 413 ARG A C 1
ATOM 3124 O O . ARG A 1 413 ? -24.802 -9.906 -1.813 1.00 24.25 413 ARG A O 1
#

Sequence (413 aa):
MHDSRLVLLIGAALLALGGCSETATLPVESGYGPNPPLPEPHKTLLPTVNIAPATGWPDGAKPQAAAGLRVEAFARDLDHPRWLHVLPNGDVLVAESDAPPKEGKQGIRGWIMKKIMARAGSGNPSANRITLLRDSDGDGVPERRTVFLENLHSPFGMALVGSDFYVANTDALLRFSYEEGMTRIAAEGEKVVDLPAGPINHHWTKNVIASPDGKHLYVTSGSNSNVAENGMEAEENRAAILEVDPRTRTLRLFASGLRNPNGLAWQPDSGALWTAVNERDEIGSDLVPDYMTSVQAGGFYGWPYSYYGQHVDVRVKPQRPELVARAIVRTMPWARTPPRSAWPSTKGHCCRSAMPRVPSSASTVPGTASRAAATRSCSFPSAKACRPGRPRTCSAVSSTTRARPWGVRSVSR

Secondary structure (DSSP, 8-state):
-HHHHHHHHHHHHHHHHHTT-----S-GGGG-SSS---PPP---SS--------PPPPTT--PPPPTT--EEE-----SSEEEEEE-TTS-EEEEE--PPPPS---SHHHHHHHHHHHHHT--SPP--EEEEEE-SSSSSS-SEEEEEE-S-SS---EEEETTEEEEE-SSEEEEEE--TT-S---SPPEEEEE-S--S--SS----EEE-TTSS-EEEEE--SSSSSTT-SGGGTT-SEEEEEETTTTEEEEEEE--S---EEEE-TTT--EEEEE---SSS-SS----EEEEE-TT-B--TTTEETTTEE-TTSSS--HHHHHTPPP---GGGS-------------------------------------------------PPP--PPPEEE---SSS-----------

Foldseek 3Di:
DVVVVVVVVVVVVVVVVVVQAFADPDDPCLQDDQDRDADFFDFGPDHHDDQDFQAADPVPDDDDDDPLADEDAQDEDAACWAAWDADPVGKIKTQQFADDDAPDDDDDVVVVVCVSQVRQQGDDHGQQFIWIFDDPPPPSYGPDIDGAGHPHARWHAWEDDPQWIWIDHLFFIWTDGHDPPRRHDPDDTDTLETDQCPSQRCPSYKHWYAQPVRQKIKIWAAASDQAQPVHCVSQVCHLFIWIAGSVVSDIDTFEHQQRGFNDWDQDVPPRFIKTWGDHGDRRHNNDDRTDMATGGGHAHAQGPQAHQQLHGDPVDPPHDNVSSPRHDHGDPVVVPDDPDDPDDDPDDDDDDDDDDDDDDDDDDDDDDDDDDDDDDDDDDDDDDDDDDDDRDHWYWHGYNRHHDDTDTDDDDD